Protein AF-A0A9E5DV76-F1 (afdb_monomer)

Secondary structure (DSSP, 8-state):
-----STTGGGTTT----SS--HHHHHHHHHHHHHHHTTHHHHHHTT-GGGGPPTT--HHHHHHHHTTBGGGGHHHHHHTTHHHHHHHHHHHHHTT--EEEEE--GGGTHHHHHIIIII--TTPPPEEEE----HHHHHHHHHHHHTS-EEEEEE-SSS--HHHHHHHHHHHHHS--GGGEEEEEETT-HHHHHHHHTT-SEEEEE-TTB-GGG-TTSHHHHHHHHHTT--HHHHHHHHHHHHHHTT-SSTTT-HHHHHHHHHHHHHHTT--EEEEEE-TTTHHHHHHHHHHHHHHH-BTTB--EEEESPPP--HHHHHHHHTTEEEEEEEETTB---HHHHHHHHTT--EEEEEESSGGGHHHHHHHHHHHHHHHHHHTT--TT--HHHHHHHHHHHHHHTTSSPPPPPSEEEEESSGGGHHHHS-HHHHH-STT--EEEEEES--SHHHHHHHHHHHHHHHHHHTS-EEEEETTGGGGTTHHHHHHS-SS-EEEEEEES---S---SSS-HHHHHHHHHHHHHHHHHHHHHTT-EEEEEEE-PPPPP-

Nearest PDB structures (foldseek):
  7e76-assembly1_B  TM=8.101E-01  e=8.245E-20  Triticum aestivum
  3ff1-assembly1_A  TM=8.209E-01  e=1.449E-17  Staphylococcus aureus subsp. aureus COL
  3ifs-assembly3_E  TM=8.184E-01  e=3.171E-17  Bacillus anthracis str. 'Ames Ancestor'
  2q8n-assembly1_B  TM=7.732E-01  e=8.595E-18  Thermotoga maritima MSB8
  1c7r-assembly1_A  TM=8.123E-01  e=1.871E-16  Geobacillus stearothermophilus

Mean predicted aligned error: 6.01 Å

Sequence (550 aa):
MHHKPLRASLNYLLRTPMSEPSELEHQLETNLAQLSEAKFVDRLWQRDGTLFARPGDDQGTARAVRNRLGWLFSLPAVRDQVEALAVFARVVERHRFDRVVVVGMGGSSLWPEVVGRHLRGKRGLPVIVADSIHPVAIGELVEQCRAGKPLFVISSKSGTTLETMSLYRHLRGIWPSGDQFVAITDVGSALHQLARTENFREIFTTPADVGGRYAATTLIGVVPAVLTGVVLQDALQRAQEMLDACREPDPRLNTGALLGAWLAAGVQTGRDRVVLALSKDLRAFGSWLEQLIAESSGKNGMGLMPLTGAVAGTGTALADRLRHCLVVGIGTFAHPDDDFLDRSRDAAVPEHSDVLPEVADLWGETVRWQFAMTVCGYLLGVNPYDEPDVAVTKELTQAILRGERQPAEVYASIRVTSLAALPAAVPAEFLQGGENSALTVLAWLAPNSANSQRLDALRANLTAKINAPVAVQVGPRYLHATGQLHKGGRQGHRYLIVVDTTAAHDLQQPETPAAFAQLLRAQALADASVLVERGNSVVWADLAPAPKAA

Structure (mmCIF, N/CA/C/O backbone):
data_AF-A0A9E5DV76-F1
#
_entry.id   AF-A0A9E5DV76-F1
#
loop_
_atom_site.group_PDB
_atom_site.id
_atom_site.type_symbol
_atom_site.label_atom_id
_atom_site.label_alt_id
_atom_site.label_comp_id
_atom_site.label_asym_id
_atom_site.label_entity_id
_atom_site.label_seq_id
_atom_site.pdbx_PDB_ins_code
_atom_site.Cartn_x
_atom_site.Cartn_y
_atom_site.Cartn_z
_atom_site.occupancy
_atom_site.B_iso_or_equiv
_atom_site.auth_seq_id
_atom_site.auth_comp_id
_atom_site.auth_asym_id
_atom_site.auth_atom_id
_atom_site.pdbx_PDB_model_num
ATOM 1 N N . MET A 1 1 ? -7.866 -37.377 1.456 1.00 29.55 1 MET A N 1
ATOM 2 C CA . MET A 1 1 ? -8.246 -37.011 2.838 1.00 29.55 1 MET A CA 1
ATOM 3 C C . MET A 1 1 ? -8.785 -35.593 2.786 1.00 29.55 1 MET A C 1
ATOM 5 O O . MET A 1 1 ? -8.130 -34.749 2.197 1.00 29.55 1 MET A O 1
ATOM 9 N N . HIS A 1 2 ? -10.018 -35.372 3.239 1.00 28.16 2 HIS A N 1
ATOM 10 C CA . HIS A 1 2 ? -10.756 -34.126 3.021 1.00 28.16 2 HIS A CA 1
ATOM 11 C C . HIS A 1 2 ? -10.079 -32.906 3.667 1.00 28.16 2 HIS A C 1
ATOM 13 O O . HIS A 1 2 ? -9.868 -32.891 4.878 1.00 28.16 2 HIS A O 1
ATOM 19 N N . HIS A 1 3 ? -9.803 -31.878 2.859 1.00 27.64 3 HIS A N 1
ATOM 20 C CA . HIS A 1 3 ? -9.434 -30.539 3.310 1.00 27.64 3 HIS A CA 1
ATOM 21 C C . HIS A 1 3 ? -10.571 -29.945 4.157 1.00 27.64 3 HIS A C 1
ATOM 23 O O . HIS A 1 3 ? -11.613 -29.547 3.645 1.00 27.64 3 HIS A O 1
ATOM 29 N N . LYS A 1 4 ? -10.367 -29.892 5.473 1.00 40.44 4 LYS A N 1
ATOM 30 C CA . LYS A 1 4 ? -11.004 -28.917 6.363 1.00 40.44 4 LYS A CA 1
ATOM 31 C C . LYS A 1 4 ? -9.886 -28.045 6.931 1.00 40.44 4 LYS A C 1
ATOM 33 O O . LYS A 1 4 ? -9.177 -28.522 7.813 1.00 40.44 4 LYS A O 1
ATOM 38 N N . PRO A 1 5 ? -9.725 -26.808 6.436 1.00 38.94 5 PRO A N 1
ATOM 39 C CA . PRO A 1 5 ? -9.416 -25.711 7.352 1.00 38.94 5 PRO A CA 1
ATOM 40 C C . PRO A 1 5 ? -9.966 -24.370 6.830 1.00 38.94 5 PRO A C 1
ATOM 42 O O . PRO A 1 5 ? -9.328 -23.705 6.036 1.00 38.94 5 PRO A O 1
ATOM 45 N N . LEU A 1 6 ? -11.165 -23.980 7.262 1.00 37.66 6 LEU A N 1
ATOM 46 C CA . LEU A 1 6 ? -11.663 -22.587 7.172 1.00 37.66 6 LEU A CA 1
ATOM 47 C C . LEU A 1 6 ? -12.738 -22.285 8.238 1.00 37.66 6 LEU A C 1
ATOM 49 O O . LEU A 1 6 ? -13.183 -21.159 8.392 1.00 37.66 6 LEU A O 1
ATOM 53 N N . ARG A 1 7 ? -13.143 -23.292 9.031 1.00 33.75 7 ARG A N 1
ATOM 54 C CA . ARG A 1 7 ? -14.160 -23.162 10.092 1.00 33.75 7 ARG A CA 1
ATOM 55 C C . ARG A 1 7 ? -13.594 -22.778 11.466 1.00 33.75 7 ARG A C 1
ATOM 57 O O . ARG A 1 7 ? -14.361 -22.682 12.416 1.00 33.75 7 ARG A O 1
ATOM 64 N N . ALA A 1 8 ? -12.280 -22.597 11.599 1.00 34.22 8 ALA A N 1
ATOM 65 C CA . ALA A 1 8 ? -11.655 -22.282 12.887 1.00 34.22 8 ALA A CA 1
ATOM 66 C C . ALA A 1 8 ? -11.685 -20.780 13.241 1.00 34.22 8 ALA A C 1
ATOM 68 O O . ALA A 1 8 ? -11.455 -20.438 14.397 1.00 34.22 8 ALA A O 1
ATOM 69 N N . SER A 1 9 ? -12.024 -19.898 12.293 1.00 42.56 9 SER A N 1
ATOM 70 C CA . SER A 1 9 ? -11.926 -18.439 12.458 1.00 42.56 9 SER A CA 1
ATOM 71 C C . SER A 1 9 ? -12.926 -17.848 13.463 1.00 42.56 9 SER A C 1
ATOM 73 O O . SER A 1 9 ? -12.622 -16.849 14.107 1.00 42.56 9 SER A O 1
ATOM 75 N N . LEU A 1 10 ? -14.087 -18.485 13.669 1.00 35.72 10 LEU A N 1
ATOM 76 C CA . LEU A 1 10 ? -15.086 -18.027 14.650 1.00 35.72 10 LEU A CA 1
ATOM 77 C C . LEU A 1 10 ? -14.641 -18.223 16.105 1.00 35.72 10 LEU A C 1
ATOM 79 O O . LEU A 1 10 ? -15.009 -17.438 16.972 1.00 35.72 10 LEU A O 1
ATOM 83 N N . ASN A 1 11 ? -13.838 -19.253 16.385 1.00 37.53 11 ASN A N 1
ATOM 84 C CA . ASN A 1 11 ? -13.458 -19.596 17.759 1.00 37.53 11 ASN A CA 1
ATOM 85 C C . ASN A 1 11 ? -12.269 -18.785 18.291 1.00 37.53 11 ASN A C 1
ATOM 87 O O . ASN A 1 11 ? -11.969 -18.894 19.480 1.00 37.53 11 ASN A O 1
ATOM 91 N N . TYR A 1 12 ? -11.584 -18.016 17.438 1.00 41.59 12 TYR A N 1
ATOM 92 C CA . TYR A 1 12 ? -10.380 -17.268 17.814 1.00 41.59 12 TYR A CA 1
ATOM 93 C C . TYR A 1 12 ? -10.667 -15.800 18.156 1.00 41.59 12 TYR A C 1
ATOM 95 O O . TYR A 1 12 ? -10.043 -15.258 19.059 1.00 41.59 12 TYR A O 1
ATOM 103 N N . LEU A 1 13 ? -11.665 -15.181 17.514 1.00 42.88 13 LEU A N 1
ATOM 104 C CA . LEU A 1 13 ? -12.036 -13.775 17.748 1.00 42.88 13 LEU A CA 1
ATOM 105 C C . LEU A 1 13 ? -12.752 -13.518 19.089 1.00 42.88 13 LEU A C 1
ATOM 107 O O . LEU A 1 13 ? -12.911 -12.365 19.467 1.00 42.88 13 LEU A O 1
ATOM 111 N N . LEU A 1 14 ? -13.179 -14.568 19.804 1.00 40.25 14 LEU A N 1
ATOM 112 C CA . LEU A 1 14 ? -14.038 -14.473 20.998 1.00 40.25 14 LEU A CA 1
ATOM 113 C C . LEU A 1 14 ? -13.454 -15.150 22.254 1.00 40.25 14 LEU A C 1
ATOM 115 O O . LEU A 1 14 ? -14.186 -15.447 23.198 1.00 40.25 14 LEU A O 1
ATOM 119 N N . ARG A 1 15 ? -12.146 -15.443 22.307 1.00 38.22 15 ARG A N 1
ATOM 120 C CA . ARG A 1 15 ? -11.532 -16.015 23.521 1.00 38.22 15 ARG A CA 1
ATOM 121 C C . ARG A 1 15 ? -10.933 -14.948 24.430 1.00 38.22 15 ARG A C 1
ATOM 123 O O . ARG A 1 15 ? -9.720 -14.840 24.549 1.00 38.22 15 ARG A O 1
ATOM 130 N N . THR A 1 16 ? -11.811 -14.318 25.203 1.00 33.97 16 THR A N 1
ATOM 131 C CA . THR A 1 16 ? -11.515 -14.019 26.610 1.00 33.97 16 THR A CA 1
ATOM 132 C C . THR A 1 16 ? -12.705 -14.503 27.438 1.00 33.97 16 THR A C 1
ATOM 134 O O . THR A 1 16 ? -13.805 -13.988 27.256 1.00 33.97 16 THR A O 1
ATOM 137 N N . PRO A 1 17 ? -12.570 -15.508 28.322 1.00 31.14 17 PRO A N 1
ATOM 138 C CA . PRO A 1 17 ? -13.632 -15.811 29.267 1.00 31.14 17 PRO A CA 1
ATOM 139 C C . PRO A 1 17 ? -13.622 -14.716 30.340 1.00 31.14 17 PRO A C 1
ATOM 141 O O . PRO A 1 17 ? -12.904 -14.822 31.331 1.00 31.14 17 PRO A O 1
ATOM 144 N N . MET A 1 18 ? -14.389 -13.648 30.123 1.00 33.00 18 MET A N 1
ATOM 145 C CA . MET A 1 18 ? -14.651 -12.605 31.113 1.00 33.00 18 MET A CA 1
ATOM 146 C C . MET A 1 18 ? -16.118 -12.157 31.083 1.00 33.00 18 MET A C 1
ATOM 148 O O . MET A 1 18 ? -16.822 -12.294 30.088 1.00 33.00 18 MET A O 1
ATOM 152 N N . SER A 1 19 ? -16.571 -11.685 32.242 1.00 40.25 19 SER A N 1
ATOM 153 C CA . SER A 1 19 ? -17.860 -11.051 32.516 1.00 40.25 19 SER A CA 1
ATOM 154 C C . SER A 1 19 ? -18.147 -9.874 31.577 1.00 40.25 19 SER A C 1
ATOM 156 O O . SER A 1 19 ? -17.326 -8.967 31.520 1.00 40.25 19 SER A O 1
ATOM 158 N N . GLU A 1 20 ? -19.331 -9.886 30.956 1.00 39.44 20 GLU A N 1
ATOM 159 C CA . GLU A 1 20 ? -19.883 -8.895 30.009 1.00 39.44 20 GLU A CA 1
ATOM 160 C C . GLU A 1 20 ? -19.044 -8.613 28.738 1.00 39.44 20 GLU A C 1
ATOM 162 O O . GLU A 1 20 ? -17.829 -8.439 28.820 1.00 39.44 20 GLU A O 1
ATOM 167 N N . PRO A 1 21 ? -19.674 -8.552 27.542 1.00 59.62 21 PRO A N 1
ATOM 168 C CA . PRO A 1 21 ? -18.959 -8.232 26.310 1.00 59.62 21 PRO A CA 1
ATOM 169 C C . PRO A 1 21 ? -18.319 -6.844 26.382 1.00 59.62 21 PRO A C 1
ATOM 171 O O . PRO A 1 21 ? -18.956 -5.882 26.818 1.00 59.62 21 PRO A O 1
ATOM 174 N N . SER A 1 22 ? -17.081 -6.716 25.910 1.00 81.38 22 SER A N 1
ATOM 175 C CA . SER A 1 22 ? -16.424 -5.410 25.789 1.00 81.38 22 SER A CA 1
ATOM 176 C C . SER A 1 22 ? -17.178 -4.491 24.814 1.00 81.38 22 SER A C 1
ATOM 178 O O . SER A 1 22 ? -17.899 -4.954 23.929 1.00 81.38 22 SER A O 1
ATOM 180 N N . GLU A 1 23 ? -16.971 -3.173 24.916 1.00 90.75 23 GLU A N 1
ATOM 181 C CA . GLU A 1 23 ? -17.539 -2.188 23.975 1.00 90.75 23 GLU A CA 1
ATOM 182 C C . GLU A 1 23 ? -17.244 -2.552 22.506 1.00 90.75 23 GLU A C 1
ATOM 184 O O . GLU A 1 23 ? -18.104 -2.424 21.635 1.00 90.75 23 GLU A O 1
ATOM 189 N N . LEU A 1 24 ? -16.048 -3.091 22.243 1.00 91.50 24 LEU A N 1
ATOM 190 C CA . LEU A 1 24 ? -15.632 -3.565 20.925 1.00 91.50 24 LEU A CA 1
ATOM 191 C C . LEU A 1 24 ? -16.472 -4.754 20.434 1.00 91.50 24 LEU A C 1
ATOM 193 O O . LEU A 1 24 ? -16.867 -4.780 19.271 1.00 91.50 24 LEU A O 1
ATOM 197 N N . GLU A 1 25 ? -16.751 -5.731 21.298 1.00 91.00 25 GLU A N 1
ATOM 198 C CA . GLU A 1 25 ? -17.554 -6.914 20.954 1.00 91.00 25 GLU A CA 1
ATOM 199 C C . GLU A 1 25 ? -19.015 -6.537 20.698 1.00 91.00 25 GLU A C 1
ATOM 201 O O . GLU A 1 25 ? -19.622 -7.009 19.735 1.00 91.00 25 GLU A O 1
ATOM 206 N N . HIS A 1 26 ? -19.568 -5.626 21.502 1.00 94.75 26 HIS A N 1
ATOM 207 C CA . HIS A 1 26 ? -20.911 -5.101 21.269 1.00 94.75 26 HIS A CA 1
ATOM 208 C C . HIS A 1 26 ? -21.006 -4.347 19.932 1.00 94.75 26 HIS A C 1
ATOM 210 O O . HIS A 1 26 ? -21.956 -4.538 19.162 1.00 94.75 26 HIS A O 1
ATOM 216 N N . GLN A 1 27 ? -19.998 -3.528 19.619 1.00 97.38 27 GLN A N 1
ATOM 217 C CA . GLN A 1 27 ? -19.942 -2.808 18.351 1.00 97.38 27 GLN A CA 1
ATOM 218 C C . GLN A 1 27 ? -19.742 -3.756 17.156 1.00 97.38 27 GLN A C 1
ATOM 220 O O . GLN A 1 27 ? -20.341 -3.546 16.101 1.00 97.38 27 GLN A O 1
ATOM 225 N N . LEU A 1 28 ? -18.963 -4.833 17.311 1.00 96.75 28 LEU A N 1
ATOM 226 C CA . LEU A 1 28 ? -18.827 -5.879 16.294 1.00 96.75 28 LEU A CA 1
ATOM 227 C C . LEU A 1 28 ? -20.179 -6.535 15.982 1.00 96.75 28 LEU A C 1
ATOM 229 O O . LEU A 1 28 ? -20.556 -6.619 14.813 1.00 96.75 28 LEU A O 1
ATOM 233 N N . GLU A 1 29 ? -20.930 -6.965 16.997 1.00 96.88 29 GLU A N 1
ATOM 234 C CA . GLU A 1 29 ? -22.249 -7.576 16.781 1.00 96.88 29 GLU A CA 1
ATOM 235 C C . GLU A 1 29 ? -23.237 -6.608 16.122 1.00 96.88 29 GLU A C 1
ATOM 237 O O . GLU A 1 29 ? -23.993 -7.004 15.228 1.00 96.88 29 GLU A O 1
ATOM 242 N N . THR A 1 30 ? -23.173 -5.326 16.491 1.00 98.25 30 THR A N 1
ATOM 243 C CA . THR A 1 30 ? -23.940 -4.254 15.840 1.00 98.25 30 THR A CA 1
ATOM 244 C C . THR A 1 30 ? -23.592 -4.149 14.352 1.00 98.25 30 THR A C 1
ATOM 246 O O . THR A 1 30 ? -24.485 -4.168 13.502 1.00 98.25 30 THR A O 1
ATOM 249 N N . ASN A 1 31 ? -22.301 -4.128 14.011 1.00 98.56 31 ASN A N 1
ATOM 250 C CA . ASN A 1 31 ? -21.836 -4.080 12.624 1.00 98.56 31 ASN A CA 1
ATOM 251 C C . ASN A 1 31 ? -22.279 -5.317 11.822 1.00 98.56 31 ASN A C 1
ATOM 253 O O . ASN A 1 31 ? -22.723 -5.195 10.679 1.00 98.56 31 ASN A O 1
ATOM 257 N N . LEU A 1 32 ? -22.202 -6.513 12.412 1.00 98.50 32 LEU A N 1
ATOM 258 C CA . LEU A 1 32 ? -22.634 -7.761 11.772 1.00 98.50 32 LEU A CA 1
ATOM 259 C C . LEU A 1 32 ? -24.150 -7.787 11.524 1.00 98.50 32 LEU A C 1
ATOM 261 O O . LEU A 1 32 ? -24.601 -8.250 10.470 1.00 98.50 32 LEU A O 1
ATOM 265 N N . ALA A 1 33 ? -24.948 -7.265 12.461 1.00 98.25 33 ALA A N 1
ATOM 266 C CA . ALA A 1 33 ? -26.388 -7.093 12.280 1.00 98.25 33 ALA A CA 1
ATOM 267 C C . ALA A 1 33 ? -26.701 -6.102 11.146 1.00 98.25 33 ALA A C 1
ATOM 269 O O . ALA A 1 33 ? -27.485 -6.435 10.256 1.00 98.25 33 ALA A O 1
ATOM 270 N N . GLN A 1 34 ? -26.020 -4.951 11.106 1.00 98.38 34 GLN A N 1
ATOM 271 C CA . GLN A 1 34 ? -26.171 -3.951 10.042 1.00 98.38 34 GLN A CA 1
ATOM 272 C C . GLN A 1 34 ? -25.845 -4.525 8.652 1.00 98.38 34 GLN A C 1
ATOM 274 O O . GLN A 1 34 ? -26.576 -4.282 7.690 1.00 98.38 34 GLN A O 1
ATOM 279 N N . LEU A 1 35 ? -24.767 -5.308 8.524 1.00 98.56 35 LEU A N 1
ATOM 280 C CA . LEU A 1 35 ? -24.407 -5.974 7.264 1.00 98.56 35 LEU A CA 1
ATOM 281 C C . LEU A 1 35 ? -25.483 -6.970 6.810 1.00 98.56 35 LEU A C 1
ATOM 283 O O . LEU A 1 35 ? -25.783 -7.050 5.615 1.00 98.56 35 LEU A O 1
ATOM 287 N N . SER A 1 36 ? -26.063 -7.705 7.763 1.00 98.25 36 SER A N 1
ATOM 288 C CA . SER A 1 36 ? -27.117 -8.693 7.510 1.00 98.25 36 SER A CA 1
ATOM 289 C C . SER A 1 36 ? -28.406 -8.016 7.034 1.00 98.25 36 SER A C 1
ATOM 291 O O . SER A 1 36 ? -28.962 -8.397 6.005 1.00 98.25 36 SER A O 1
ATOM 293 N N . GLU A 1 37 ? -28.849 -6.970 7.736 1.00 98.00 37 GLU A N 1
ATOM 294 C CA . GLU A 1 37 ? -30.040 -6.188 7.382 1.00 98.00 37 GLU A CA 1
ATOM 295 C C . GLU A 1 37 ? -29.898 -5.536 6.001 1.00 98.00 37 GLU A C 1
ATOM 297 O O . GLU A 1 37 ? -30.810 -5.592 5.173 1.00 98.00 37 GLU A O 1
ATOM 302 N N . ALA A 1 38 ? -28.713 -4.997 5.707 1.00 97.31 38 ALA A N 1
ATOM 303 C CA . ALA A 1 38 ? -28.413 -4.381 4.422 1.00 97.31 38 ALA A CA 1
ATOM 304 C C . ALA A 1 38 ? -28.271 -5.384 3.266 1.00 97.31 38 ALA A C 1
ATOM 306 O O . ALA A 1 38 ? -28.141 -4.945 2.119 1.00 97.31 38 ALA A O 1
ATOM 307 N N . LYS A 1 39 ? -28.258 -6.699 3.545 1.00 97.94 39 LYS A N 1
ATOM 308 C CA . LYS A 1 39 ? -27.902 -7.766 2.590 1.00 97.94 39 LYS A CA 1
ATOM 309 C C . LYS A 1 39 ? -26.596 -7.449 1.862 1.00 97.94 39 LYS A C 1
ATOM 311 O O . LYS A 1 39 ? -26.501 -7.562 0.638 1.00 97.94 39 LYS A O 1
ATOM 316 N N . PHE A 1 40 ? -25.610 -6.973 2.622 1.00 98.00 40 PHE A N 1
ATOM 317 C CA . PHE A 1 40 ? -24.399 -6.368 2.076 1.00 98.00 40 PHE A CA 1
ATOM 318 C C . PHE A 1 40 ? -23.665 -7.309 1.114 1.00 98.00 40 PHE A C 1
ATOM 320 O O . PHE A 1 40 ? -23.347 -6.910 -0.005 1.00 98.00 40 PHE A O 1
ATOM 327 N N . VAL A 1 41 ? -23.438 -8.559 1.535 1.00 98.19 41 VAL A N 1
ATOM 328 C CA . VAL A 1 41 ? -22.692 -9.555 0.752 1.00 98.19 41 VAL A CA 1
ATOM 329 C C . VAL A 1 41 ? -23.372 -9.800 -0.598 1.00 98.19 41 VAL A C 1
ATOM 331 O O . VAL A 1 41 ? -22.738 -9.629 -1.639 1.00 98.19 41 VAL A O 1
ATOM 334 N N . ASP A 1 42 ? -24.671 -10.108 -0.602 1.00 97.88 42 ASP A N 1
ATOM 335 C CA . ASP A 1 42 ? -25.435 -10.356 -1.833 1.00 97.88 42 ASP A CA 1
ATOM 336 C C . ASP A 1 42 ? -25.399 -9.158 -2.788 1.00 97.88 42 ASP A C 1
ATOM 338 O O . ASP A 1 42 ? -25.151 -9.307 -3.988 1.00 97.88 42 ASP A O 1
ATOM 342 N N . ARG A 1 43 ? -25.611 -7.949 -2.259 1.00 97.44 43 ARG A N 1
ATOM 343 C CA . ARG A 1 43 ? -25.601 -6.710 -3.047 1.00 97.44 43 ARG A CA 1
ATOM 344 C C . ARG A 1 43 ? -24.219 -6.411 -3.624 1.00 97.44 43 ARG A C 1
ATOM 346 O O . ARG A 1 43 ? -24.119 -5.985 -4.777 1.00 97.44 43 ARG A O 1
ATOM 353 N N . LEU A 1 44 ? -23.151 -6.683 -2.873 1.00 97.12 44 LEU A N 1
ATOM 354 C CA . LEU A 1 44 ? -21.777 -6.514 -3.343 1.00 97.12 44 LEU A CA 1
ATOM 355 C C . LEU A 1 44 ? -21.502 -7.442 -4.533 1.00 97.12 44 LEU A C 1
ATOM 357 O O . LEU A 1 44 ? -21.002 -6.992 -5.567 1.00 97.12 44 LEU A O 1
ATOM 361 N N . TRP A 1 45 ? -21.918 -8.708 -4.437 1.00 96.56 45 TRP A N 1
ATOM 362 C CA . TRP A 1 45 ? -21.810 -9.683 -5.528 1.00 96.56 45 TRP A CA 1
ATOM 363 C C . TRP A 1 45 ? -22.671 -9.342 -6.748 1.00 96.56 45 TRP A C 1
ATOM 365 O O . TRP A 1 45 ? -22.316 -9.703 -7.869 1.00 96.56 45 TRP A O 1
ATOM 375 N N . GLN A 1 46 ? -23.755 -8.590 -6.569 1.00 96.19 46 GLN A N 1
ATOM 376 C CA . GLN A 1 46 ? -24.569 -8.042 -7.662 1.00 96.19 46 GLN A CA 1
ATOM 377 C C . GLN A 1 46 ? -23.989 -6.751 -8.266 1.00 96.19 46 GLN A C 1
ATOM 379 O O . GLN A 1 46 ? -24.580 -6.169 -9.178 1.00 96.19 46 GLN A O 1
ATOM 384 N N . ARG A 1 47 ? -22.815 -6.306 -7.794 1.00 94.38 47 ARG A N 1
ATOM 385 C CA . ARG A 1 47 ? -22.185 -5.026 -8.146 1.00 94.38 47 ARG A CA 1
ATOM 386 C C . ARG A 1 47 ? -23.101 -3.827 -7.888 1.00 94.38 47 ARG A C 1
ATOM 388 O O . ARG A 1 47 ? -23.111 -2.875 -8.678 1.00 94.38 47 ARG A O 1
ATOM 395 N N . ASP A 1 48 ? -23.872 -3.869 -6.804 1.00 93.81 48 ASP A N 1
ATOM 396 C CA . ASP A 1 48 ? -24.731 -2.760 -6.408 1.00 93.81 48 ASP A CA 1
ATOM 397 C C . ASP A 1 48 ? -23.884 -1.559 -5.960 1.00 93.81 48 ASP A C 1
ATOM 399 O O . ASP A 1 48 ? -23.408 -1.469 -4.828 1.00 93.81 48 ASP A O 1
ATOM 403 N N . GLY A 1 49 ? -23.704 -0.609 -6.877 1.00 87.12 49 GLY A N 1
ATOM 404 C CA . GLY A 1 49 ? -22.940 0.610 -6.636 1.00 87.12 49 GLY A CA 1
ATOM 405 C C . GLY A 1 49 ? -23.562 1.550 -5.601 1.00 87.12 49 GLY A C 1
ATOM 406 O O . GLY A 1 49 ? -22.879 2.457 -5.135 1.00 87.12 49 GLY A O 1
ATOM 407 N N . THR A 1 50 ? -24.826 1.343 -5.218 1.00 90.19 50 THR A N 1
ATOM 408 C CA . THR A 1 50 ? -25.495 2.168 -4.200 1.00 90.19 50 THR A CA 1
ATOM 409 C C . THR A 1 50 ? -25.070 1.824 -2.775 1.00 90.19 50 THR A C 1
ATOM 411 O O . THR A 1 50 ? -25.351 2.599 -1.869 1.00 90.19 50 THR A O 1
ATOM 414 N N . LEU A 1 51 ? -24.349 0.713 -2.564 1.00 90.75 51 LEU A N 1
ATOM 415 C CA . LEU A 1 51 ? -23.843 0.316 -1.244 1.00 90.75 51 LEU A CA 1
ATOM 416 C C . LEU A 1 51 ? -22.996 1.399 -0.568 1.00 90.75 51 LEU A C 1
ATOM 418 O O . LEU A 1 51 ? -23.035 1.528 0.646 1.00 90.75 51 LEU A O 1
ATOM 422 N N . PHE A 1 52 ? -22.255 2.183 -1.348 1.00 88.19 52 PHE A N 1
ATOM 423 C CA . PHE A 1 52 ? -21.346 3.215 -0.839 1.00 88.19 52 PHE A CA 1
ATOM 424 C C . PHE A 1 52 ? -21.831 4.630 -1.167 1.00 88.19 52 PHE A C 1
ATOM 426 O O . PHE A 1 52 ? -21.082 5.590 -0.996 1.00 88.19 52 PHE A O 1
ATOM 433 N N . ALA A 1 53 ? -23.060 4.757 -1.675 1.00 79.81 53 ALA A N 1
ATOM 434 C CA . ALA A 1 53 ? -23.659 6.051 -1.948 1.00 79.81 53 ALA A CA 1
ATOM 435 C C . ALA A 1 53 ? -24.079 6.711 -0.631 1.00 79.81 53 ALA A C 1
ATOM 437 O O . ALA A 1 53 ? -24.708 6.091 0.227 1.00 79.81 53 ALA A O 1
ATOM 438 N N . ARG A 1 54 ? -23.742 7.987 -0.484 1.00 71.69 54 ARG A N 1
ATOM 439 C CA . ARG A 1 54 ? -24.118 8.820 0.654 1.00 71.69 54 ARG A CA 1
ATOM 440 C C . ARG A 1 54 ? -25.349 9.667 0.325 1.00 71.69 54 ARG A C 1
ATOM 442 O O . ARG A 1 54 ? -25.635 9.916 -0.848 1.00 71.69 54 ARG A O 1
ATOM 449 N N . PRO A 1 55 ? -26.079 10.157 1.343 1.00 68.00 55 PRO A N 1
ATOM 450 C CA . PRO A 1 55 ? -27.119 11.156 1.131 1.00 68.00 55 PRO A CA 1
ATOM 451 C C . PRO A 1 55 ? -26.557 12.369 0.375 1.00 68.00 55 PRO A C 1
ATOM 453 O O . PRO A 1 55 ? -25.625 13.016 0.847 1.00 68.00 55 PRO A O 1
ATOM 456 N N . GLY A 1 56 ? -27.118 12.662 -0.799 1.00 68.69 56 GLY A N 1
ATOM 457 C CA . GLY A 1 56 ? -26.665 13.748 -1.676 1.00 68.69 56 GLY A CA 1
ATOM 458 C C . GLY A 1 56 ? -25.717 13.327 -2.804 1.00 68.69 56 GLY A C 1
ATOM 459 O O . GLY A 1 56 ? -25.476 14.139 -3.694 1.00 68.69 56 GLY A O 1
ATOM 460 N N . ASP A 1 57 ? -25.232 12.080 -2.821 1.00 75.12 57 ASP A N 1
ATOM 461 C CA . ASP A 1 57 ? -24.498 11.551 -3.972 1.00 75.12 57 ASP A CA 1
ATOM 462 C C . ASP A 1 57 ? -25.437 11.384 -5.178 1.00 75.12 57 ASP A C 1
ATOM 464 O O . ASP A 1 57 ? -26.585 10.944 -5.055 1.00 75.12 57 ASP A O 1
ATOM 468 N N . ASP A 1 58 ? -24.938 11.721 -6.366 1.00 74.12 58 ASP A N 1
ATOM 469 C CA . ASP A 1 58 ? -25.671 11.524 -7.610 1.00 74.12 58 ASP A CA 1
ATOM 470 C C . ASP A 1 58 ? -25.538 10.078 -8.135 1.00 74.12 58 ASP A C 1
ATOM 472 O O . ASP A 1 58 ? -24.808 9.229 -7.610 1.00 74.12 58 ASP A O 1
ATOM 476 N N . GLN A 1 59 ? -26.243 9.770 -9.228 1.00 76.69 59 GLN A N 1
ATOM 477 C CA . GLN A 1 59 ? -26.118 8.465 -9.891 1.00 76.69 59 GLN A CA 1
ATOM 478 C C . GLN A 1 59 ? -24.701 8.195 -10.444 1.00 76.69 59 GLN A C 1
ATOM 480 O O . GLN A 1 59 ? -24.376 7.049 -10.775 1.00 76.69 59 GLN A O 1
ATOM 485 N N . GLY A 1 60 ? -23.861 9.226 -10.568 1.00 80.44 60 GLY A N 1
ATOM 486 C CA . GLY A 1 60 ? -22.471 9.141 -10.997 1.00 80.44 60 GLY A CA 1
ATOM 487 C C . GLY A 1 60 ? -21.596 8.421 -9.975 1.00 80.44 60 GLY A C 1
ATOM 488 O O . GLY A 1 60 ? -20.840 7.531 -10.370 1.00 80.44 60 GLY A O 1
ATOM 489 N N . THR A 1 61 ? -21.758 8.697 -8.678 1.00 77.06 61 THR A N 1
ATOM 490 C CA . THR A 1 61 ? -21.009 8.008 -7.608 1.00 77.06 61 THR A CA 1
ATOM 491 C C . THR A 1 61 ? -21.299 6.507 -7.591 1.00 77.06 61 THR A C 1
ATOM 493 O O . THR A 1 61 ? -20.373 5.693 -7.626 1.00 77.06 61 THR A O 1
ATOM 496 N N . ALA A 1 62 ? -22.576 6.114 -7.650 1.00 84.25 62 ALA A N 1
ATOM 497 C CA . ALA A 1 62 ? -22.951 4.699 -7.704 1.00 84.25 62 ALA A CA 1
ATOM 498 C C . ALA A 1 62 ? -22.388 4.003 -8.959 1.00 84.25 62 ALA A C 1
ATOM 500 O O . ALA A 1 62 ? -21.910 2.867 -8.902 1.00 84.25 62 ALA A O 1
ATOM 501 N N . ARG A 1 63 ? -22.377 4.695 -10.107 1.00 85.75 63 ARG A N 1
ATOM 502 C CA . ARG A 1 63 ? -21.763 4.181 -11.340 1.00 85.75 63 ARG A CA 1
ATOM 503 C C . ARG A 1 63 ? -20.246 4.031 -11.203 1.00 85.75 63 ARG A C 1
ATOM 505 O O . ARG A 1 63 ? -19.706 3.020 -11.649 1.00 85.75 63 ARG A O 1
ATOM 512 N N . ALA A 1 64 ? -19.569 4.995 -10.582 1.00 85.88 64 ALA A N 1
ATOM 513 C CA . ALA A 1 64 ? -18.130 4.952 -10.347 1.00 85.88 64 ALA A CA 1
ATOM 514 C C . ALA A 1 64 ? -17.742 3.761 -9.461 1.00 85.88 64 ALA A C 1
ATOM 516 O O . ALA A 1 64 ? -16.842 3.007 -9.821 1.00 85.88 64 ALA A O 1
ATOM 517 N N . VAL A 1 65 ? -18.474 3.529 -8.369 1.00 87.44 65 VAL A N 1
ATOM 518 C CA . VAL A 1 65 ? -18.291 2.367 -7.485 1.00 87.44 65 VAL A CA 1
ATOM 519 C C . VAL A 1 65 ? -18.527 1.058 -8.233 1.00 87.44 65 VAL A C 1
ATOM 521 O O . VAL A 1 65 ? -17.680 0.168 -8.198 1.00 87.44 65 VAL A O 1
ATOM 524 N N . ARG A 1 66 ? -19.641 0.933 -8.969 1.00 89.50 66 ARG A N 1
ATOM 525 C CA . ARG A 1 66 ? -19.927 -0.266 -9.779 1.00 89.50 66 ARG A CA 1
ATOM 526 C C . ARG A 1 66 ? -18.781 -0.575 -10.748 1.00 89.50 66 ARG A C 1
ATOM 528 O O . ARG A 1 66 ? -18.413 -1.741 -10.918 1.00 89.50 66 ARG A O 1
ATOM 535 N N . ASN A 1 67 ? -18.185 0.466 -11.324 1.00 89.62 67 ASN A N 1
ATOM 536 C CA . ASN A 1 67 ? -17.012 0.410 -12.195 1.00 89.62 67 ASN A CA 1
ATOM 537 C C . ASN A 1 67 ? -15.682 0.247 -11.435 1.00 89.62 67 ASN A C 1
ATOM 539 O O . ASN A 1 67 ? -14.631 0.485 -12.010 1.00 89.62 67 ASN A O 1
ATOM 543 N N . ARG A 1 68 ? -15.685 -0.136 -10.157 1.00 92.19 68 ARG A N 1
ATOM 544 C CA . ARG A 1 68 ? -14.480 -0.503 -9.390 1.00 92.19 68 ARG A CA 1
ATOM 545 C C . ARG A 1 68 ? -14.563 -1.890 -8.751 1.00 92.19 68 ARG A C 1
ATOM 547 O O . ARG A 1 68 ? -13.600 -2.334 -8.133 1.00 92.19 68 ARG A O 1
ATOM 554 N N . LEU A 1 69 ? -15.685 -2.588 -8.940 1.00 94.62 69 LEU A N 1
ATOM 555 C CA . LEU A 1 69 ? -15.956 -3.930 -8.414 1.00 94.62 69 LEU A CA 1
ATOM 556 C C . LEU A 1 69 ? -15.493 -5.069 -9.341 1.00 94.62 69 LEU A C 1
ATOM 558 O O . LEU A 1 69 ? -15.850 -6.223 -9.114 1.00 94.62 69 LEU A O 1
ATOM 562 N N . GLY A 1 70 ? -14.707 -4.783 -10.384 1.00 93.94 70 GLY A N 1
ATOM 563 C CA . GLY A 1 70 ? -14.228 -5.803 -11.327 1.00 93.94 70 GLY A CA 1
ATOM 564 C C . GLY A 1 70 ? -13.323 -6.864 -10.690 1.00 93.94 70 GLY A C 1
ATOM 565 O O . GLY A 1 70 ? -13.244 -7.988 -11.180 1.00 93.94 70 GLY A O 1
ATOM 566 N N . TRP A 1 71 ? -12.681 -6.544 -9.561 1.00 94.56 71 TRP A N 1
ATOM 567 C CA . TRP A 1 71 ? -11.753 -7.443 -8.866 1.00 94.56 71 TRP A CA 1
ATOM 568 C C . TRP A 1 71 ? -12.434 -8.711 -8.330 1.00 94.56 71 TRP A C 1
ATOM 570 O O . TRP A 1 71 ? -11.800 -9.758 -8.277 1.00 94.56 71 TRP A O 1
ATOM 580 N N . LEU A 1 72 ? -13.738 -8.654 -8.033 1.00 94.94 72 LEU A N 1
ATOM 581 C CA . LEU A 1 72 ? -14.549 -9.813 -7.633 1.00 94.94 72 LEU A CA 1
ATOM 582 C C . LEU A 1 72 ? -14.699 -10.861 -8.752 1.00 94.94 72 LEU A C 1
ATOM 584 O O . LEU A 1 72 ? -15.113 -11.991 -8.498 1.00 94.94 72 LEU A O 1
ATOM 588 N N . PHE A 1 73 ? -14.388 -10.487 -9.996 1.00 93.38 73 PHE A N 1
ATOM 589 C CA . PHE A 1 73 ? -14.611 -11.294 -11.198 1.00 93.38 73 PHE A CA 1
ATOM 590 C C . PHE A 1 73 ? -13.341 -11.457 -12.046 1.00 93.38 73 PHE A C 1
ATOM 592 O O . PHE A 1 73 ? -13.413 -11.932 -13.178 1.00 93.38 73 PHE A O 1
ATOM 599 N N . SER A 1 74 ? -12.173 -11.067 -11.526 1.00 91.31 74 SER A N 1
ATOM 600 C CA . SER A 1 74 ? -10.915 -11.085 -12.282 1.00 91.31 74 SER A CA 1
ATOM 601 C C . SER A 1 74 ? -10.328 -12.490 -12.448 1.00 91.31 74 SER A C 1
ATOM 603 O O . SER A 1 74 ? -9.726 -12.777 -13.483 1.00 91.31 74 SER A O 1
ATOM 605 N N . LEU A 1 75 ? -10.508 -13.373 -11.458 1.00 92.94 75 LEU A N 1
ATOM 606 C CA . LEU A 1 75 ? -9.859 -14.689 -11.423 1.00 92.94 75 LEU A CA 1
ATOM 607 C C . LEU A 1 75 ? -10.194 -15.581 -12.632 1.00 92.94 75 LEU A C 1
ATOM 609 O O . LEU A 1 75 ? -9.249 -16.124 -13.209 1.00 92.94 75 LEU A O 1
ATOM 613 N N . PRO A 1 76 ? -11.462 -15.723 -13.079 1.00 91.31 76 PRO A N 1
ATOM 614 C CA . PRO A 1 76 ? -11.769 -16.486 -14.290 1.00 91.31 76 PRO A CA 1
ATOM 615 C C . PRO A 1 76 ? -11.040 -15.951 -15.531 1.00 91.31 76 PRO A C 1
ATOM 617 O O . PRO A 1 76 ? -10.378 -16.711 -16.229 1.00 91.31 76 PRO A O 1
ATOM 620 N N . ALA A 1 77 ? -11.056 -14.630 -15.743 1.00 89.19 77 ALA A N 1
ATOM 621 C CA . ALA A 1 77 ? -10.410 -14.001 -16.897 1.00 89.19 77 ALA A CA 1
ATOM 622 C C . ALA A 1 77 ? -8.878 -14.152 -16.896 1.00 89.19 77 ALA A C 1
ATOM 624 O O . ALA A 1 77 ? -8.250 -14.195 -17.954 1.00 89.19 77 ALA A O 1
ATOM 625 N N . VAL A 1 78 ? -8.254 -14.221 -15.716 1.00 93.06 78 VAL A N 1
ATOM 626 C CA . VAL A 1 78 ? -6.820 -14.523 -15.590 1.00 93.06 78 VAL A CA 1
ATOM 627 C C . VAL A 1 78 ? -6.550 -16.012 -15.812 1.00 93.06 78 VAL A C 1
ATOM 629 O O . VAL A 1 78 ? -5.550 -16.361 -16.438 1.00 93.06 78 VAL A O 1
ATOM 632 N N . ARG A 1 79 ? -7.443 -16.896 -15.349 1.00 94.00 79 ARG A N 1
ATOM 633 C CA . ARG A 1 79 ? -7.329 -18.349 -15.536 1.00 94.00 79 ARG A CA 1
ATOM 634 C C . ARG A 1 79 ? -7.306 -18.731 -17.018 1.00 94.00 79 ARG A C 1
ATOM 636 O O . ARG A 1 79 ? -6.477 -19.550 -17.409 1.00 94.00 79 ARG A O 1
ATOM 643 N N . ASP A 1 80 ? -8.119 -18.070 -17.837 1.00 93.50 80 ASP A N 1
ATOM 644 C CA . ASP A 1 80 ? -8.148 -18.269 -19.293 1.00 93.50 80 ASP A CA 1
ATOM 645 C C . ASP A 1 80 ? -6.828 -17.872 -19.985 1.00 93.50 80 ASP A C 1
ATOM 647 O O . ASP A 1 80 ? -6.537 -18.316 -21.094 1.00 93.50 80 ASP A O 1
ATOM 651 N N . GLN A 1 81 ? -5.985 -17.071 -19.324 1.00 93.88 81 GLN A N 1
ATOM 652 C CA . GLN A 1 81 ? -4.699 -16.601 -19.851 1.00 93.88 81 GLN A CA 1
ATOM 653 C C . GLN A 1 81 ? -3.493 -17.397 -19.336 1.00 93.88 81 GLN A C 1
ATOM 655 O O . GLN A 1 81 ? -2.363 -17.117 -19.738 1.00 93.88 81 GLN A O 1
ATOM 660 N N . VAL A 1 82 ? -3.691 -18.396 -18.469 1.00 94.12 82 VAL A N 1
ATOM 661 C CA . VAL A 1 82 ? -2.595 -19.144 -17.823 1.00 94.12 82 VAL A CA 1
ATOM 662 C C . VAL A 1 82 ? -1.639 -19.763 -18.844 1.00 94.12 82 VAL A C 1
ATOM 664 O O . VAL A 1 82 ? -0.422 -19.695 -18.668 1.00 94.12 82 VAL A O 1
ATOM 667 N N . GLU A 1 83 ? -2.161 -20.339 -19.930 1.00 94.62 83 GLU A N 1
ATOM 668 C CA . GLU A 1 83 ? -1.322 -20.936 -20.973 1.00 94.62 83 GLU A CA 1
ATOM 669 C C . GLU A 1 83 ? -0.502 -19.879 -21.723 1.00 94.62 83 GLU A C 1
ATOM 671 O O . GLU A 1 83 ? 0.710 -20.044 -21.881 1.00 94.62 83 GLU A O 1
ATOM 676 N N . ALA A 1 84 ? -1.130 -18.768 -22.120 1.00 95.44 84 ALA A N 1
ATOM 677 C CA . ALA A 1 84 ? -0.459 -17.660 -22.798 1.00 95.44 84 ALA A CA 1
ATOM 678 C C . ALA A 1 84 ? 0.645 -17.044 -21.922 1.00 95.44 84 ALA A C 1
ATOM 680 O O . ALA A 1 84 ? 1.766 -16.829 -22.384 1.00 95.44 84 ALA A O 1
ATOM 681 N N . LEU A 1 85 ? 0.374 -16.853 -20.629 1.00 96.25 85 LEU A N 1
ATOM 682 C CA . LEU A 1 85 ? 1.358 -16.378 -19.656 1.00 96.25 85 LEU A CA 1
ATOM 683 C C . LEU A 1 85 ? 2.522 -17.367 -19.493 1.00 96.25 85 LEU A C 1
ATOM 685 O O . LEU A 1 85 ? 3.682 -16.959 -19.441 1.00 96.25 85 LEU A O 1
ATOM 689 N N . ALA A 1 86 ? 2.245 -18.673 -19.473 1.00 93.50 86 ALA A N 1
ATOM 690 C CA . ALA A 1 86 ? 3.289 -19.693 -19.423 1.00 93.50 86 ALA A CA 1
ATOM 691 C C . ALA A 1 86 ? 4.141 -19.723 -20.707 1.00 93.50 86 ALA A C 1
ATOM 693 O O . ALA A 1 86 ? 5.353 -19.944 -20.637 1.00 93.50 86 ALA A O 1
ATOM 694 N N . VAL A 1 87 ? 3.539 -19.494 -21.881 1.00 95.00 87 VAL A N 1
ATOM 695 C CA . VAL A 1 87 ? 4.272 -19.308 -23.146 1.00 95.00 87 VAL A CA 1
ATOM 696 C C . VAL A 1 87 ? 5.180 -18.084 -23.049 1.00 95.00 87 VAL A C 1
ATOM 698 O O . VAL A 1 87 ? 6.372 -18.196 -23.339 1.00 95.00 87 VAL A O 1
ATOM 701 N N . PHE A 1 88 ? 4.650 -16.952 -22.588 1.00 95.56 88 PHE A N 1
ATOM 702 C CA . PHE A 1 88 ? 5.411 -15.719 -22.411 1.00 95.56 88 PHE A CA 1
ATOM 703 C C . PHE A 1 88 ? 6.609 -15.905 -21.466 1.00 95.56 88 PHE A C 1
ATOM 705 O O . PHE A 1 88 ? 7.729 -15.523 -21.808 1.00 95.56 88 PHE A O 1
ATOM 712 N N . ALA A 1 89 ? 6.424 -16.592 -20.335 1.00 93.94 89 ALA A N 1
ATOM 713 C CA . ALA A 1 89 ? 7.508 -16.922 -19.408 1.00 93.94 89 ALA A CA 1
ATOM 714 C C . ALA A 1 89 ? 8.649 -17.695 -20.092 1.00 93.94 89 ALA A C 1
ATOM 716 O O . ALA A 1 89 ? 9.821 -17.358 -19.931 1.00 93.94 89 ALA A O 1
ATOM 717 N N . ARG A 1 90 ? 8.309 -18.697 -20.918 1.00 93.19 90 ARG A N 1
ATOM 718 C CA . ARG A 1 90 ? 9.293 -19.476 -21.692 1.00 93.19 90 ARG A CA 1
ATOM 719 C C . ARG A 1 90 ? 10.006 -18.630 -22.744 1.00 93.19 90 ARG A C 1
ATOM 721 O O . ARG A 1 90 ? 11.183 -18.857 -23.015 1.00 93.19 90 ARG A O 1
ATOM 728 N N . VAL A 1 91 ? 9.313 -17.671 -23.358 1.00 92.62 91 VAL A N 1
ATOM 729 C CA . VAL A 1 91 ? 9.935 -16.711 -24.283 1.00 92.62 91 VAL A CA 1
ATOM 730 C C . VAL A 1 91 ? 10.965 -15.867 -23.532 1.00 92.62 91 VAL A C 1
ATOM 732 O O . VAL A 1 91 ? 12.116 -15.799 -23.960 1.00 92.62 91 VAL A O 1
ATOM 735 N N . VAL A 1 92 ? 10.595 -15.296 -22.384 1.00 93.75 92 VAL A N 1
ATOM 736 C CA . VAL A 1 92 ? 11.513 -14.527 -21.528 1.00 93.75 92 VAL A CA 1
ATOM 737 C C . VAL A 1 92 ? 12.731 -15.365 -21.121 1.00 93.75 92 VAL A C 1
ATOM 739 O O . VAL A 1 92 ? 13.863 -14.902 -21.271 1.00 93.75 92 VAL A O 1
ATOM 742 N N . GLU A 1 93 ? 12.525 -16.613 -20.697 1.00 91.69 93 GLU A N 1
ATOM 743 C CA . GLU A 1 93 ? 13.603 -17.546 -20.341 1.00 91.69 93 GLU A CA 1
ATOM 744 C C . GLU A 1 93 ? 14.581 -17.768 -21.511 1.00 91.69 93 GLU A C 1
ATOM 746 O O . GLU A 1 93 ? 15.797 -17.651 -21.346 1.00 91.69 93 GLU A O 1
ATOM 751 N N . ARG A 1 94 ? 14.072 -17.993 -22.733 1.00 93.00 94 ARG A N 1
ATOM 752 C CA . ARG A 1 94 ? 14.906 -18.157 -23.942 1.00 93.00 94 ARG A CA 1
ATOM 753 C C . ARG A 1 94 ? 15.737 -16.919 -24.270 1.00 93.00 94 ARG A C 1
ATOM 755 O O . ARG A 1 94 ? 16.848 -17.052 -24.779 1.00 93.00 94 ARG A O 1
ATOM 762 N N . HIS A 1 95 ? 15.228 -15.727 -23.966 1.00 93.12 95 HIS A N 1
ATOM 763 C CA . HIS A 1 95 ? 15.959 -14.474 -24.155 1.00 93.12 95 HIS A CA 1
ATOM 764 C C . HIS A 1 95 ? 17.016 -14.205 -23.074 1.00 93.12 95 HIS A C 1
ATOM 766 O O . HIS A 1 95 ? 17.751 -13.220 -23.204 1.00 93.12 95 HIS A O 1
ATOM 772 N N . ARG A 1 96 ? 17.151 -15.089 -22.072 1.00 93.69 96 ARG A N 1
ATOM 773 C CA . ARG A 1 96 ? 18.185 -15.051 -21.024 1.00 93.69 96 ARG A CA 1
ATOM 774 C C . ARG A 1 96 ? 18.217 -13.731 -20.255 1.00 93.69 96 ARG A C 1
ATOM 776 O O . ARG A 1 96 ? 19.289 -13.186 -20.000 1.00 93.69 96 ARG A O 1
ATOM 783 N N . PHE A 1 97 ? 17.043 -13.197 -19.932 1.00 95.88 97 PHE A N 1
ATOM 784 C CA . PHE A 1 97 ? 16.957 -12.164 -18.905 1.00 95.88 97 PHE A CA 1
ATOM 785 C C . PHE A 1 97 ? 17.373 -12.764 -17.562 1.00 95.88 97 PHE A C 1
ATOM 787 O O . PHE A 1 97 ? 17.080 -13.928 -17.296 1.00 95.88 97 PHE A O 1
ATOM 794 N N . ASP A 1 98 ? 18.067 -11.991 -16.733 1.00 95.19 98 ASP A N 1
ATOM 795 C CA . ASP A 1 98 ? 18.574 -12.468 -15.441 1.00 95.19 98 ASP A CA 1
ATOM 796 C C . ASP A 1 98 ? 17.827 -11.894 -14.236 1.00 95.19 98 ASP A C 1
ATOM 798 O O . ASP A 1 98 ? 18.021 -12.364 -13.117 1.00 95.19 98 ASP A O 1
ATOM 802 N N . ARG A 1 99 ? 16.961 -10.901 -14.463 1.00 96.19 99 ARG A N 1
ATOM 803 C CA . ARG A 1 99 ? 16.112 -10.272 -13.451 1.00 96.19 99 ARG A CA 1
ATOM 804 C C . ARG A 1 99 ? 14.933 -9.545 -14.079 1.00 96.19 99 ARG A C 1
ATOM 806 O O . ARG A 1 99 ? 14.974 -9.153 -15.247 1.00 96.19 99 ARG A O 1
ATOM 813 N N . VAL A 1 100 ? 13.920 -9.308 -13.257 1.00 97.38 100 VAL A N 1
ATOM 814 C CA . VAL A 1 100 ? 12.776 -8.451 -13.570 1.00 97.38 100 VAL A CA 1
ATOM 815 C C . VAL A 1 100 ? 12.893 -7.165 -12.764 1.00 97.38 100 VAL A C 1
ATOM 817 O O . VAL A 1 100 ? 13.062 -7.208 -11.547 1.00 97.38 100 VAL A O 1
ATOM 820 N N . VAL A 1 101 ? 12.776 -6.023 -13.432 1.00 98.19 101 VAL A N 1
ATOM 821 C CA . VAL A 1 101 ? 12.703 -4.705 -12.798 1.00 98.19 101 VAL A CA 1
ATOM 822 C C . VAL A 1 101 ? 11.283 -4.188 -12.961 1.00 98.19 101 VAL A C 1
ATOM 824 O O . VAL A 1 101 ? 10.886 -3.798 -14.057 1.00 98.19 101 VAL A O 1
ATOM 827 N N . VAL A 1 102 ? 10.505 -4.208 -11.884 1.00 98.12 102 VAL A N 1
ATOM 828 C CA . VAL A 1 102 ? 9.132 -3.697 -11.888 1.00 98.12 102 VAL A CA 1
ATOM 829 C C . VAL A 1 102 ? 9.164 -2.211 -11.568 1.00 98.12 102 VAL A C 1
ATOM 831 O O . VAL A 1 102 ? 9.520 -1.825 -10.458 1.00 98.12 102 VAL A O 1
ATOM 834 N N . VAL A 1 103 ? 8.793 -1.385 -12.541 1.00 98.31 103 VAL A N 1
ATOM 835 C CA . VAL A 1 103 ? 8.719 0.073 -12.420 1.00 98.31 103 VAL A CA 1
ATOM 836 C C . VAL A 1 103 ? 7.253 0.454 -12.267 1.00 98.31 103 VAL A C 1
ATOM 838 O O . VAL A 1 103 ? 6.461 0.300 -13.197 1.00 98.31 103 VAL A O 1
ATOM 841 N N . GLY A 1 104 ? 6.878 0.939 -11.090 1.00 96.50 104 GLY A N 1
ATOM 842 C CA . GLY A 1 104 ? 5.485 1.206 -10.745 1.00 96.50 104 GLY A CA 1
ATOM 843 C C . GLY A 1 104 ? 5.369 1.927 -9.410 1.00 96.50 104 GLY A C 1
ATOM 844 O O . GLY A 1 104 ? 6.370 2.165 -8.745 1.00 96.50 104 GLY A O 1
ATOM 845 N N . MET A 1 105 ? 4.145 2.279 -9.027 1.00 94.94 105 MET A N 1
ATOM 846 C CA . MET A 1 105 ? 3.833 2.861 -7.719 1.00 94.94 105 MET A CA 1
ATOM 847 C C . MET A 1 105 ? 2.615 2.173 -7.100 1.00 94.94 105 MET A C 1
ATOM 849 O O . MET A 1 105 ? 1.728 1.698 -7.822 1.00 94.94 105 MET A O 1
ATOM 853 N N . GLY A 1 106 ? 2.566 2.134 -5.768 1.00 93.56 106 GLY A N 1
ATOM 854 C CA . GLY A 1 106 ? 1.442 1.582 -5.012 1.00 93.56 106 GLY A CA 1
ATOM 855 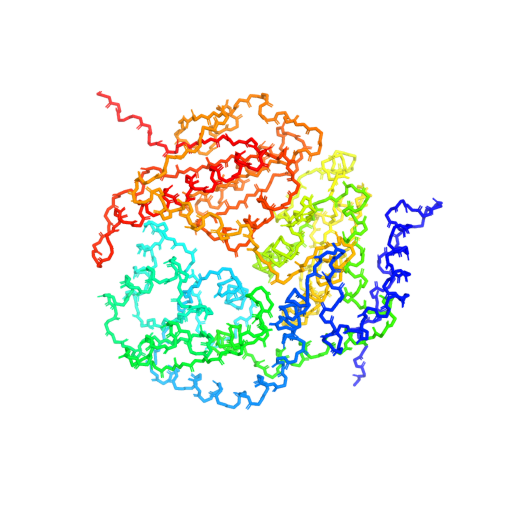C C . GLY A 1 106 ? 1.158 0.128 -5.382 1.00 93.56 106 GLY A C 1
ATOM 856 O O . GLY A 1 106 ? 2.064 -0.702 -5.406 1.00 93.56 106 GLY A O 1
ATOM 857 N N . GLY A 1 107 ? -0.084 -0.185 -5.759 1.00 91.38 107 GLY A N 1
ATOM 858 C CA . GLY A 1 107 ? -0.476 -1.556 -6.109 1.00 91.38 107 GLY A CA 1
ATOM 859 C C . GLY A 1 107 ? 0.296 -2.147 -7.297 1.00 91.38 107 GLY A C 1
ATOM 860 O O . GLY A 1 107 ? 0.351 -3.365 -7.443 1.00 91.38 107 GLY A O 1
ATOM 861 N N . SER A 1 108 ? 0.930 -1.299 -8.119 1.00 93.75 108 SER A N 1
ATOM 862 C CA . SER A 1 108 ? 1.803 -1.716 -9.228 1.00 93.75 108 SER A CA 1
ATOM 863 C C . SER A 1 108 ? 3.248 -2.026 -8.810 1.00 93.75 108 SER A C 1
ATOM 865 O O . SER A 1 108 ? 4.018 -2.482 -9.649 1.00 93.75 108 SER A O 1
ATOM 867 N N . SER A 1 109 ? 3.633 -1.777 -7.554 1.00 94.88 109 SER A N 1
ATOM 868 C CA . SER A 1 109 ? 4.975 -2.055 -7.017 1.00 94.88 109 SER A CA 1
ATOM 869 C C . SER A 1 109 ? 4.947 -2.943 -5.767 1.00 94.88 109 SER A C 1
ATOM 871 O O . SER A 1 109 ? 5.722 -3.894 -5.676 1.00 94.88 109 SER A O 1
ATOM 873 N N . LEU A 1 110 ? 4.001 -2.709 -4.853 1.00 95.81 110 LEU A N 1
ATOM 874 C CA . LEU A 1 110 ? 3.925 -3.367 -3.546 1.00 95.81 110 LEU A CA 1
ATOM 875 C C . LEU A 1 110 ? 3.586 -4.858 -3.633 1.00 95.81 110 LEU A C 1
ATOM 877 O O . LEU A 1 110 ? 4.252 -5.673 -3.006 1.00 95.81 110 LEU A O 1
ATOM 881 N N . TRP A 1 111 ? 2.597 -5.257 -4.439 1.00 95.75 111 TRP A N 1
ATOM 882 C CA . TRP A 1 111 ? 2.311 -6.688 -4.615 1.00 95.75 111 TRP A CA 1
ATOM 883 C C . TRP A 1 111 ? 3.443 -7.438 -5.348 1.00 95.75 111 TRP A C 1
ATOM 885 O O . TRP A 1 111 ? 3.858 -8.500 -4.878 1.00 95.75 111 TRP A O 1
ATOM 895 N N . PRO A 1 112 ? 4.030 -6.896 -6.434 1.00 95.50 112 PRO A N 1
ATOM 896 C CA . PRO A 1 112 ? 5.248 -7.461 -7.018 1.00 95.50 112 PRO A CA 1
ATOM 897 C C . PRO A 1 112 ? 6.415 -7.609 -6.025 1.00 95.50 112 PRO A C 1
ATOM 899 O O . PRO A 1 112 ? 7.185 -8.565 -6.130 1.00 95.50 112 PRO A O 1
ATOM 902 N N . GLU A 1 113 ? 6.530 -6.715 -5.038 1.00 95.56 113 GLU A N 1
ATOM 903 C CA . GLU A 1 113 ? 7.502 -6.829 -3.942 1.00 95.56 113 GLU A CA 1
ATOM 904 C C . GLU A 1 113 ? 7.233 -8.060 -3.061 1.00 95.56 113 GLU A C 1
ATOM 906 O O . GLU A 1 113 ? 8.165 -8.819 -2.774 1.00 95.56 113 GLU A O 1
ATOM 911 N N . VAL A 1 114 ? 5.968 -8.303 -2.685 1.00 96.50 114 VAL A N 1
ATOM 912 C CA . VAL A 1 114 ? 5.543 -9.515 -1.954 1.00 96.50 114 VAL A CA 1
ATOM 913 C C . VAL A 1 114 ? 5.921 -10.765 -2.740 1.00 96.50 114 VAL A C 1
ATOM 915 O O . VAL A 1 114 ? 6.576 -11.666 -2.212 1.00 96.50 114 VAL A O 1
ATOM 918 N N . VAL A 1 115 ? 5.572 -10.790 -4.026 1.00 95.38 115 VAL A N 1
ATOM 919 C CA . VAL A 1 115 ? 5.869 -11.907 -4.924 1.00 95.38 115 VAL A CA 1
ATOM 920 C C . VAL A 1 115 ? 7.371 -12.184 -4.986 1.00 95.38 115 VAL A C 1
ATOM 922 O O . VAL A 1 115 ? 7.806 -13.318 -4.786 1.00 95.38 115 VAL A O 1
ATOM 925 N N . GLY A 1 116 ? 8.176 -11.150 -5.237 1.00 94.25 116 GLY A N 1
ATOM 926 C CA . GLY A 1 116 ? 9.620 -11.281 -5.406 1.00 94.25 116 GLY A CA 1
ATOM 927 C C . GLY A 1 116 ? 10.359 -11.731 -4.145 1.00 94.25 116 GLY A C 1
ATOM 928 O O . GLY A 1 116 ? 11.338 -12.478 -4.248 1.00 94.25 116 GLY A O 1
ATOM 929 N N . ARG A 1 117 ? 9.905 -11.290 -2.964 1.00 93.12 117 ARG A N 1
ATOM 930 C CA . ARG A 1 117 ? 10.547 -11.628 -1.686 1.00 93.12 117 ARG A CA 1
ATOM 931 C C . ARG A 1 117 ? 10.117 -12.977 -1.127 1.00 93.12 117 ARG A C 1
ATOM 933 O O . ARG A 1 117 ? 10.971 -13.680 -0.595 1.00 93.12 117 ARG A O 1
ATOM 940 N N . HIS A 1 118 ? 8.841 -13.328 -1.270 1.00 93.06 118 HIS A N 1
ATOM 941 C CA . HIS A 1 118 ? 8.240 -14.404 -0.476 1.00 93.06 118 HIS A CA 1
ATOM 942 C C . HIS A 1 118 ? 7.673 -15.552 -1.309 1.00 93.06 118 HIS A C 1
ATOM 944 O O . HIS A 1 118 ? 7.676 -16.691 -0.856 1.00 93.06 118 HIS A O 1
ATOM 950 N N . LEU A 1 119 ? 7.233 -15.286 -2.542 1.00 93.12 119 LEU A N 1
ATOM 951 C CA . LEU A 1 119 ? 6.555 -16.284 -3.385 1.00 93.12 119 LEU A CA 1
ATOM 952 C C . LEU A 1 119 ? 7.421 -16.793 -4.546 1.00 93.12 119 LEU A C 1
ATOM 954 O O . LEU A 1 119 ? 6.989 -17.671 -5.292 1.00 93.12 119 LEU A O 1
ATOM 958 N N . ARG A 1 120 ? 8.636 -16.257 -4.720 1.00 92.69 120 ARG A N 1
ATOM 959 C CA . ARG A 1 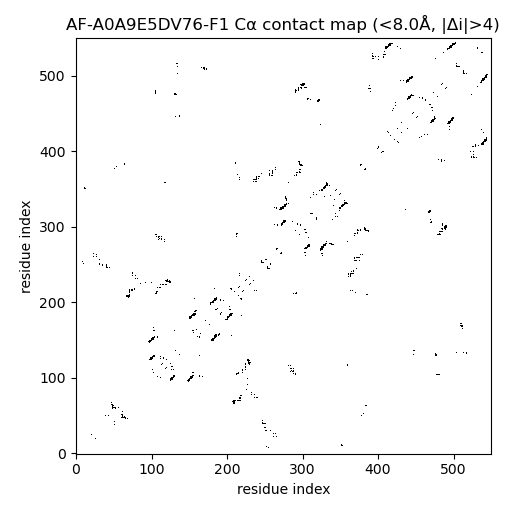120 ? 9.520 -16.593 -5.844 1.00 92.69 120 ARG A CA 1
ATOM 960 C C . ARG A 1 120 ? 9.779 -18.101 -5.918 1.00 92.69 120 ARG A C 1
ATOM 962 O O . ARG A 1 120 ? 10.306 -18.709 -4.987 1.00 92.69 120 ARG A O 1
ATOM 969 N N . GLY A 1 121 ? 9.495 -18.689 -7.077 1.00 89.12 121 GLY A N 1
ATOM 970 C CA . GLY A 1 121 ? 9.817 -20.080 -7.370 1.00 89.12 121 GLY A CA 1
ATOM 971 C C . GLY A 1 121 ? 11.324 -20.315 -7.520 1.00 89.12 121 GLY A C 1
ATOM 972 O O . GLY A 1 121 ? 12.099 -19.413 -7.837 1.00 89.12 121 GLY A O 1
ATOM 973 N N . LYS A 1 122 ? 11.766 -21.569 -7.360 1.00 83.94 122 LYS A N 1
ATOM 974 C CA . LYS A 1 122 ? 13.199 -21.943 -7.381 1.00 83.94 122 LYS A CA 1
ATOM 975 C C . LYS A 1 122 ? 13.949 -21.540 -8.660 1.00 83.94 122 LYS A C 1
ATOM 977 O O . LYS A 1 122 ? 15.143 -21.275 -8.597 1.00 83.94 122 LYS A O 1
ATOM 982 N N . ARG A 1 123 ? 13.261 -21.522 -9.807 1.00 83.94 123 ARG A N 1
ATOM 983 C CA . ARG A 1 123 ? 13.811 -21.146 -11.128 1.00 83.94 123 ARG A CA 1
ATOM 984 C C . ARG A 1 123 ? 13.361 -19.755 -11.592 1.00 83.94 123 ARG A C 1
ATOM 986 O O . ARG A 1 123 ? 13.551 -19.407 -12.749 1.00 83.94 123 ARG A O 1
ATOM 993 N N . GLY A 1 124 ? 12.714 -18.998 -10.711 1.00 90.12 124 GLY A N 1
ATOM 994 C CA . GLY A 1 124 ? 12.195 -17.674 -11.010 1.00 90.12 124 GLY A CA 1
ATOM 995 C C . GLY A 1 124 ? 13.276 -16.615 -11.116 1.00 90.12 124 GLY A C 1
ATOM 996 O O . GLY A 1 124 ? 14.276 -16.672 -10.395 1.00 90.12 124 GLY A O 1
ATOM 997 N N . LEU A 1 125 ? 13.031 -15.607 -11.952 1.00 95.06 125 LEU A N 1
ATOM 998 C CA . LEU A 1 125 ? 13.885 -14.429 -12.001 1.00 95.06 125 LEU A CA 1
ATOM 999 C C . LEU A 1 125 ? 13.796 -13.653 -10.672 1.00 95.06 125 LEU A C 1
ATOM 1001 O O . LEU A 1 125 ? 12.706 -13.529 -10.106 1.00 95.06 125 LEU A O 1
ATOM 1005 N N . PRO A 1 126 ? 14.911 -13.119 -10.146 1.00 95.19 126 PRO A N 1
ATOM 1006 C CA . PRO A 1 126 ? 14.868 -12.163 -9.048 1.00 95.19 126 PRO A CA 1
ATOM 1007 C C . PRO A 1 126 ? 14.118 -10.892 -9.474 1.00 95.19 126 PRO A C 1
ATOM 1009 O O . PRO A 1 126 ? 14.199 -10.468 -10.629 1.00 95.19 126 PRO A O 1
ATOM 1012 N N . VAL A 1 127 ? 13.407 -10.280 -8.525 1.00 95.12 127 VAL A N 1
ATOM 1013 C CA . VAL A 1 127 ? 12.662 -9.031 -8.735 1.00 95.12 127 VAL A CA 1
ATOM 1014 C C . VAL A 1 127 ? 13.371 -7.885 -8.046 1.00 95.12 127 VAL A C 1
ATOM 1016 O O . VAL A 1 127 ? 13.721 -7.982 -6.870 1.00 95.12 127 VAL A O 1
ATOM 1019 N N . ILE A 1 128 ? 13.502 -6.782 -8.768 1.00 95.81 128 ILE A N 1
ATOM 1020 C CA . ILE A 1 128 ? 13.820 -5.472 -8.218 1.00 95.81 128 ILE A CA 1
ATOM 1021 C C . ILE A 1 128 ? 12.584 -4.598 -8.409 1.00 95.81 128 ILE A C 1
ATOM 1023 O O . ILE A 1 128 ? 12.069 -4.480 -9.519 1.00 95.81 128 ILE A O 1
ATOM 1027 N N . VAL A 1 129 ? 12.102 -3.995 -7.327 1.00 96.19 129 VAL A N 1
ATOM 1028 C CA . VAL A 1 129 ? 11.012 -3.019 -7.382 1.00 96.19 129 VAL A CA 1
ATOM 1029 C C . VAL A 1 129 ? 11.616 -1.622 -7.436 1.00 96.19 129 VAL A C 1
ATOM 1031 O O . VAL A 1 129 ? 12.372 -1.234 -6.550 1.00 96.19 129 VAL A O 1
ATOM 1034 N N . ALA A 1 130 ? 11.292 -0.888 -8.495 1.00 97.00 130 ALA A N 1
ATOM 1035 C CA . ALA A 1 130 ? 11.738 0.471 -8.754 1.00 97.00 130 ALA A CA 1
ATOM 1036 C C . ALA A 1 130 ? 10.567 1.443 -8.548 1.00 97.00 130 ALA A C 1
ATOM 1038 O O . ALA A 1 130 ? 9.826 1.762 -9.480 1.00 97.00 130 ALA A O 1
ATOM 1039 N N . ASP A 1 131 ? 10.405 1.896 -7.305 1.00 95.81 131 ASP A N 1
ATOM 1040 C CA . ASP A 1 131 ? 9.342 2.809 -6.867 1.00 95.81 131 ASP A CA 1
ATOM 1041 C C . ASP A 1 131 ? 9.875 3.965 -6.001 1.00 95.81 131 ASP A C 1
ATOM 1043 O O . ASP A 1 131 ? 9.183 4.529 -5.151 1.00 95.81 131 ASP A O 1
ATOM 1047 N N . SER A 1 132 ? 11.127 4.353 -6.249 1.00 94.31 132 SER A N 1
ATOM 1048 C CA . SER A 1 132 ? 11.730 5.561 -5.699 1.00 94.31 132 SER A CA 1
ATOM 1049 C C . SER A 1 132 ? 12.370 6.388 -6.799 1.00 94.31 132 SER A C 1
ATOM 1051 O O . SER A 1 132 ? 13.006 5.856 -7.705 1.00 94.31 132 SER A O 1
ATOM 1053 N N . ILE A 1 133 ? 12.219 7.704 -6.680 1.00 92.00 133 ILE A N 1
ATOM 1054 C CA . ILE A 1 133 ? 12.877 8.691 -7.539 1.00 92.00 133 ILE A CA 1
ATOM 1055 C C . ILE A 1 133 ? 14.090 9.334 -6.858 1.00 92.00 133 ILE A C 1
ATOM 1057 O O . ILE A 1 133 ? 14.619 10.336 -7.331 1.00 92.00 133 ILE A O 1
ATOM 1061 N N . HIS A 1 134 ? 14.511 8.803 -5.709 1.00 91.50 134 HIS A N 1
ATOM 1062 C CA . HIS A 1 134 ? 15.675 9.322 -5.012 1.00 91.50 134 HIS A CA 1
ATOM 1063 C C . HIS A 1 134 ? 16.937 9.067 -5.860 1.00 91.50 134 HIS A C 1
ATOM 1065 O O . HIS A 1 134 ? 17.182 7.909 -6.210 1.00 91.50 134 HIS A O 1
ATOM 1071 N N . PRO A 1 135 ? 17.781 10.079 -6.147 1.00 87.44 135 PRO A N 1
ATOM 1072 C CA . PRO A 1 135 ? 18.920 9.925 -7.059 1.00 87.44 135 PRO A CA 1
ATOM 1073 C C . PRO A 1 135 ? 19.856 8.759 -6.715 1.00 87.44 135 PRO A C 1
ATOM 1075 O O . PRO A 1 135 ? 20.199 7.971 -7.590 1.00 87.44 135 PRO A O 1
ATOM 1078 N N . VAL A 1 136 ? 20.191 8.580 -5.431 1.00 88.06 136 VAL A N 1
ATOM 1079 C CA . VAL A 1 136 ? 20.997 7.431 -4.960 1.00 88.06 136 VAL A CA 1
ATOM 1080 C C . VAL A 1 136 ? 20.352 6.086 -5.320 1.00 88.06 136 VAL A C 1
ATOM 1082 O O . VAL A 1 136 ? 21.036 5.196 -5.810 1.00 88.06 136 VAL A O 1
ATOM 1085 N N . ALA A 1 137 ? 19.036 5.946 -5.139 1.00 91.38 137 ALA A N 1
ATOM 1086 C CA . ALA A 1 137 ? 18.318 4.706 -5.430 1.00 91.38 137 ALA A CA 1
ATOM 1087 C C . ALA A 1 137 ? 18.282 4.408 -6.934 1.00 91.38 137 ALA A C 1
ATOM 1089 O O . ALA A 1 137 ? 18.417 3.259 -7.348 1.00 91.38 137 ALA A O 1
ATOM 1090 N N . ILE A 1 138 ? 18.135 5.453 -7.755 1.00 91.81 138 ILE A N 1
ATOM 1091 C CA . ILE A 1 138 ? 18.198 5.349 -9.216 1.00 91.81 138 ILE A CA 1
ATOM 1092 C C . ILE A 1 138 ? 19.599 4.905 -9.650 1.00 91.81 138 ILE A C 1
ATOM 1094 O O . ILE A 1 138 ? 19.719 3.979 -10.449 1.00 91.81 138 ILE A O 1
ATOM 1098 N N . GLY A 1 139 ? 20.654 5.514 -9.101 1.00 90.31 139 GLY A N 1
ATOM 1099 C CA . GLY A 1 139 ? 22.037 5.123 -9.380 1.00 90.31 139 GLY A CA 1
ATOM 1100 C C . GLY A 1 139 ? 22.313 3.664 -9.007 1.00 90.31 139 GLY A C 1
ATOM 1101 O O . GLY A 1 139 ? 22.793 2.896 -9.838 1.00 90.31 139 GLY A O 1
ATOM 1102 N N . GLU A 1 140 ? 21.929 3.251 -7.796 1.00 91.50 140 GLU A N 1
ATOM 1103 C CA . GLU A 1 140 ? 22.041 1.860 -7.338 1.00 91.50 140 GLU A CA 1
ATOM 1104 C C . GLU A 1 140 ? 21.269 0.888 -8.248 1.00 91.50 140 GLU A C 1
ATOM 1106 O O . GLU A 1 140 ? 21.785 -0.180 -8.584 1.00 91.50 140 GLU A O 1
ATOM 1111 N N . LEU A 1 141 ? 20.056 1.251 -8.682 1.00 94.38 141 LEU A N 1
ATOM 1112 C CA . LEU A 1 141 ? 19.256 0.460 -9.621 1.00 94.38 141 LEU A CA 1
ATOM 1113 C C . LEU A 1 141 ? 19.964 0.299 -10.972 1.00 94.38 141 LEU A C 1
ATOM 1115 O O . LEU A 1 141 ? 20.034 -0.814 -11.498 1.00 94.38 141 LEU A O 1
ATOM 1119 N N . VAL A 1 142 ? 20.479 1.392 -11.540 1.00 94.81 142 VAL A N 1
ATOM 1120 C CA . VAL A 1 142 ? 21.171 1.385 -12.837 1.00 94.81 142 VAL A CA 1
ATOM 1121 C C . VAL A 1 142 ? 22.419 0.510 -12.777 1.00 94.81 142 VAL A C 1
ATOM 1123 O O . VAL A 1 142 ? 22.603 -0.337 -13.652 1.00 94.81 142 VAL A O 1
ATOM 1126 N N . GLU A 1 143 ? 23.237 0.653 -11.735 1.00 93.25 143 GLU A N 1
ATOM 1127 C CA . GLU A 1 143 ? 24.447 -0.153 -11.554 1.00 93.25 143 GLU A CA 1
ATOM 1128 C C . GLU A 1 143 ? 24.122 -1.640 -11.394 1.00 93.25 143 GLU A C 1
ATOM 1130 O O . GLU A 1 143 ? 24.727 -2.487 -12.056 1.00 93.25 143 GLU A O 1
ATOM 1135 N N . GLN A 1 144 ? 23.090 -1.974 -10.611 1.00 92.62 144 GLN A N 1
ATOM 1136 C CA . GLN A 1 144 ? 22.603 -3.350 -10.529 1.00 92.62 144 GLN A CA 1
ATOM 1137 C C . GLN A 1 144 ? 22.199 -3.872 -11.912 1.00 92.62 144 GLN A C 1
ATOM 1139 O O . GLN A 1 144 ? 22.606 -4.970 -12.289 1.00 92.62 144 GLN A O 1
ATOM 1144 N N . CYS A 1 145 ? 21.430 -3.102 -12.681 1.00 94.81 145 CYS A N 1
ATOM 1145 C CA . CYS A 1 145 ? 20.946 -3.501 -14.001 1.00 94.81 145 CYS A CA 1
ATOM 1146 C C . CYS A 1 145 ? 22.067 -3.656 -15.043 1.00 94.81 145 CYS A C 1
ATOM 1148 O O . CYS A 1 145 ? 21.969 -4.529 -15.903 1.00 94.81 145 CYS A O 1
ATOM 1150 N N . ARG A 1 146 ? 23.143 -2.861 -14.965 1.00 93.38 146 ARG A N 1
ATOM 1151 C CA . ARG A 1 146 ? 24.313 -2.954 -15.863 1.00 93.38 146 ARG A CA 1
ATOM 1152 C C . ARG A 1 146 ? 25.124 -4.230 -15.677 1.00 93.38 146 ARG A C 1
ATOM 1154 O O . ARG A 1 146 ? 25.763 -4.678 -16.625 1.00 93.38 146 ARG A O 1
ATOM 1161 N N . ALA A 1 147 ? 25.065 -4.843 -14.497 1.00 89.62 147 ALA A N 1
ATOM 1162 C CA . ALA A 1 147 ? 25.744 -6.106 -14.219 1.00 89.62 147 ALA A CA 1
ATOM 1163 C C . ALA A 1 147 ? 25.154 -7.308 -14.986 1.00 89.62 147 ALA A C 1
ATOM 1165 O O . ALA A 1 147 ? 25.584 -8.439 -14.764 1.00 89.62 147 ALA A O 1
ATOM 1166 N N . GLY A 1 148 ? 24.152 -7.102 -15.847 1.00 90.56 148 GLY A N 1
ATOM 1167 C CA . GLY A 1 148 ? 23.457 -8.190 -16.509 1.00 90.56 148 GLY A CA 1
ATOM 1168 C C . GLY A 1 148 ? 22.425 -7.766 -17.553 1.00 90.56 148 GLY A C 1
ATOM 1169 O O . GLY A 1 148 ? 22.557 -6.725 -18.197 1.00 90.56 148 GLY A O 1
ATOM 1170 N N . LYS A 1 149 ? 21.403 -8.604 -17.753 1.00 94.81 149 LYS A N 1
ATOM 1171 C CA . LYS A 1 149 ? 20.338 -8.406 -18.746 1.00 94.81 149 LYS A CA 1
ATOM 1172 C C . LYS A 1 149 ? 18.961 -8.284 -18.073 1.00 94.81 149 LYS A C 1
ATOM 1174 O O . LYS A 1 149 ? 18.275 -9.298 -17.903 1.00 94.81 149 LYS A O 1
ATOM 1179 N N . PRO A 1 150 ? 18.520 -7.059 -17.737 1.00 97.12 150 PRO A N 1
ATOM 1180 C CA . PRO A 1 150 ? 17.222 -6.827 -17.111 1.00 97.12 150 PRO A CA 1
ATOM 1181 C C . PRO A 1 150 ? 16.066 -6.877 -18.120 1.00 97.12 150 PRO A C 1
ATOM 1183 O O . PRO A 1 150 ? 16.204 -6.438 -19.268 1.00 97.12 150 PRO A O 1
ATOM 1186 N N . LEU A 1 151 ? 14.917 -7.378 -17.658 1.00 98.12 151 LEU A N 1
ATOM 1187 C CA . LEU A 1 151 ? 13.603 -7.152 -18.261 1.00 98.12 151 LEU A CA 1
ATOM 1188 C C . LEU A 1 151 ? 12.859 -6.097 -17.434 1.00 98.12 151 LEU A C 1
ATOM 1190 O O . LEU A 1 151 ? 12.608 -6.313 -16.248 1.00 98.12 151 LEU A O 1
ATOM 1194 N N . PHE A 1 152 ? 12.484 -4.980 -18.049 1.00 98.50 152 PHE A N 1
ATOM 1195 C CA . PHE A 1 152 ? 11.726 -3.915 -17.400 1.00 98.50 152 PHE A CA 1
ATOM 1196 C C . PHE A 1 152 ? 10.226 -4.146 -17.574 1.00 98.50 152 PHE A C 1
ATOM 1198 O O . PHE A 1 152 ? 9.733 -4.292 -18.689 1.00 98.50 152 PHE A O 1
ATOM 1205 N N . VAL A 1 153 ? 9.485 -4.149 -16.473 1.00 98.50 153 VAL A N 1
ATOM 1206 C CA . VAL A 1 153 ? 8.022 -4.219 -16.461 1.00 98.50 153 VAL A CA 1
ATOM 1207 C C . VAL A 1 153 ? 7.507 -2.858 -16.017 1.00 98.50 153 VAL A C 1
ATOM 1209 O O . VAL A 1 153 ? 7.578 -2.520 -14.838 1.00 98.50 153 VAL A O 1
ATOM 1212 N N . ILE A 1 154 ? 7.018 -2.062 -16.965 1.00 98.56 154 ILE A N 1
ATOM 1213 C CA . ILE A 1 154 ? 6.437 -0.744 -16.706 1.00 98.56 154 ILE A CA 1
ATOM 1214 C C . ILE A 1 154 ? 4.956 -0.944 -16.384 1.00 98.56 154 ILE A C 1
ATOM 1216 O O . ILE A 1 154 ? 4.166 -1.294 -17.261 1.00 98.56 154 ILE A O 1
ATOM 1220 N N . SER A 1 155 ? 4.581 -0.749 -15.120 1.00 97.50 155 SER A N 1
ATOM 1221 C CA . SER A 1 155 ? 3.221 -0.981 -14.631 1.00 97.50 155 SER A CA 1
ATOM 1222 C C . SER A 1 155 ? 2.577 0.326 -14.176 1.00 97.50 155 SER A C 1
ATOM 1224 O O . SER A 1 155 ? 2.915 0.883 -13.130 1.00 97.50 155 SER A O 1
ATOM 1226 N N . SER A 1 156 ? 1.625 0.820 -14.966 1.00 95.88 156 SER A N 1
ATOM 1227 C CA . SER A 1 156 ? 0.812 1.996 -14.641 1.00 95.88 156 SER A CA 1
ATOM 1228 C C . SER A 1 156 ? -0.517 1.925 -15.382 1.00 95.88 156 SER A C 1
ATOM 1230 O O . SER A 1 156 ? -0.544 1.872 -16.610 1.00 95.88 156 SER A O 1
ATOM 1232 N N . LYS A 1 157 ? -1.633 1.978 -14.647 1.00 92.88 157 LYS A N 1
ATOM 1233 C CA . LYS A 1 157 ? -2.988 1.939 -15.225 1.00 92.88 157 LYS A CA 1
ATOM 1234 C C . LYS A 1 157 ? -3.245 3.093 -16.185 1.00 92.88 157 LYS A C 1
ATOM 1236 O O . LYS A 1 157 ? -3.599 2.870 -17.336 1.00 92.88 157 LYS A O 1
ATOM 1241 N N . SER A 1 158 ? -2.994 4.322 -15.730 1.00 91.44 158 SER A N 1
ATOM 1242 C CA . SER A 1 158 ? -3.193 5.525 -16.543 1.00 91.44 158 SER A CA 1
ATOM 1243 C C . SER A 1 158 ? -2.075 5.753 -17.562 1.00 91.44 158 SER A C 1
ATOM 1245 O O . SER A 1 158 ? -2.291 6.417 -18.575 1.00 91.44 158 SER A O 1
ATOM 1247 N N . GLY A 1 159 ? -0.870 5.239 -17.293 1.00 93.75 159 GLY A N 1
ATOM 1248 C CA . GLY A 1 159 ? 0.332 5.579 -18.052 1.00 93.75 159 GLY A CA 1
ATOM 1249 C C . GLY A 1 159 ? 0.806 7.019 -17.848 1.00 93.75 159 GLY A C 1
ATOM 1250 O O . GLY A 1 159 ? 1.567 7.537 -18.658 1.00 93.75 159 GLY A O 1
ATOM 1251 N N . THR A 1 160 ? 0.331 7.677 -16.789 1.00 92.31 160 THR A N 1
ATOM 1252 C CA . THR A 1 160 ? 0.633 9.085 -16.478 1.00 92.31 160 THR A CA 1
ATOM 1253 C C . THR A 1 160 ? 1.215 9.283 -15.080 1.00 92.31 160 THR A C 1
ATOM 1255 O O . THR A 1 160 ? 1.487 10.417 -14.693 1.00 92.31 160 THR A O 1
ATOM 1258 N N . THR A 1 161 ? 1.425 8.205 -14.312 1.00 93.06 161 THR A N 1
ATOM 1259 C CA . THR A 1 161 ? 2.084 8.269 -12.998 1.00 93.06 161 THR A CA 1
ATOM 1260 C C . THR A 1 161 ? 3.477 8.873 -13.155 1.00 93.06 161 THR A C 1
ATOM 1262 O O . THR A 1 161 ? 4.341 8.267 -13.790 1.00 93.06 161 THR A O 1
ATOM 1265 N N . LEU A 1 162 ? 3.683 10.068 -12.599 1.00 91.81 162 LEU A N 1
ATOM 1266 C CA . LEU A 1 162 ? 4.852 10.905 -12.869 1.00 91.81 162 LEU A CA 1
ATOM 1267 C C . LEU A 1 162 ? 6.162 10.170 -12.588 1.00 91.81 162 LEU A C 1
ATOM 1269 O O . LEU A 1 162 ? 7.030 10.113 -13.451 1.00 91.81 162 LEU A O 1
ATOM 1273 N N . GLU A 1 163 ? 6.265 9.543 -11.424 1.00 94.56 163 GLU A N 1
ATOM 1274 C CA . GLU A 1 163 ? 7.461 8.837 -10.988 1.00 94.56 163 GLU A CA 1
ATOM 1275 C C . GLU A 1 163 ? 7.754 7.614 -11.857 1.00 94.56 163 GLU A C 1
ATOM 1277 O O . GLU A 1 163 ? 8.881 7.434 -12.311 1.00 94.56 163 GLU A O 1
ATOM 1282 N N . THR A 1 164 ? 6.730 6.802 -12.151 1.00 96.38 164 THR A N 1
ATOM 1283 C CA . THR A 1 164 ? 6.853 5.638 -13.041 1.00 96.38 164 THR A CA 1
ATOM 1284 C C . THR A 1 164 ? 7.322 6.059 -14.429 1.00 96.38 164 THR A C 1
ATOM 1286 O O . THR A 1 164 ? 8.212 5.428 -14.994 1.00 96.38 164 THR A O 1
ATOM 1289 N N . MET A 1 165 ? 6.755 7.139 -14.974 1.00 95.88 165 MET A N 1
ATOM 1290 C CA . MET A 1 165 ? 7.098 7.604 -16.315 1.00 95.88 165 MET A CA 1
ATOM 1291 C C . MET A 1 165 ? 8.466 8.290 -16.370 1.00 95.88 165 MET A C 1
ATOM 1293 O O . MET A 1 165 ? 9.170 8.114 -17.359 1.00 95.88 165 MET A O 1
ATOM 1297 N N . SER A 1 166 ? 8.877 9.011 -15.326 1.00 93.25 166 SER A N 1
ATOM 1298 C CA . SER A 1 166 ? 10.235 9.559 -15.213 1.00 93.25 166 SER A CA 1
ATOM 1299 C C . SER A 1 166 ? 11.291 8.458 -15.113 1.00 93.25 166 SER A C 1
ATOM 1301 O O . SER A 1 166 ? 12.269 8.464 -15.862 1.00 93.25 166 SER A O 1
ATOM 1303 N N . LEU A 1 167 ? 11.055 7.438 -14.279 1.00 95.69 167 LEU A N 1
ATOM 1304 C CA . LEU A 1 167 ? 11.922 6.258 -14.216 1.00 95.69 167 LEU A CA 1
ATOM 1305 C C . LEU A 1 167 ? 11.974 5.526 -15.561 1.00 95.69 167 LEU A C 1
ATOM 1307 O O . LEU A 1 167 ? 13.062 5.194 -16.025 1.00 95.69 167 LEU A O 1
ATOM 1311 N N . TYR A 1 168 ? 10.828 5.324 -16.220 1.00 96.56 168 TYR A N 1
ATOM 1312 C CA . TYR A 1 168 ? 10.787 4.740 -17.561 1.00 96.56 168 TYR A CA 1
ATOM 1313 C C . TYR A 1 168 ? 11.647 5.534 -18.549 1.00 96.56 168 TYR A C 1
ATOM 1315 O O . TYR A 1 168 ? 12.503 4.938 -19.195 1.00 96.56 168 TYR A O 1
ATOM 1323 N N . ARG A 1 169 ? 11.473 6.860 -18.655 1.00 94.81 169 ARG A N 1
ATOM 1324 C CA . ARG A 1 169 ? 12.250 7.691 -19.593 1.00 94.81 169 ARG A CA 1
ATOM 1325 C C . ARG A 1 169 ? 13.748 7.612 -19.317 1.00 94.81 169 ARG A C 1
ATOM 1327 O O . ARG A 1 169 ? 14.531 7.489 -20.257 1.00 94.81 169 ARG A O 1
ATOM 1334 N N . HIS A 1 170 ? 14.141 7.633 -18.044 1.00 93.88 170 HIS A N 1
ATOM 1335 C CA . HIS A 1 170 ? 15.537 7.483 -17.651 1.00 93.88 170 HIS A CA 1
ATOM 1336 C C . HIS A 1 170 ? 16.101 6.115 -18.073 1.00 93.88 170 HIS A C 1
ATOM 1338 O O . HIS A 1 170 ? 17.102 6.051 -18.786 1.00 93.88 170 HIS A O 1
ATOM 1344 N N . LEU A 1 171 ? 15.419 5.020 -17.718 1.00 95.12 171 LEU A N 1
ATOM 1345 C CA . LEU A 1 171 ? 15.834 3.657 -18.067 1.00 95.12 171 LEU A CA 1
ATOM 1346 C C . LEU A 1 171 ? 15.842 3.427 -19.583 1.00 95.12 171 LEU A C 1
ATOM 1348 O O . LEU A 1 171 ? 16.770 2.817 -20.106 1.00 95.12 171 LEU A O 1
ATOM 1352 N N . ARG A 1 172 ? 14.856 3.958 -20.308 1.00 94.12 172 ARG A N 1
ATOM 1353 C CA . ARG A 1 172 ? 14.737 3.869 -21.768 1.00 94.12 172 ARG A CA 1
ATOM 1354 C C . ARG A 1 172 ? 15.880 4.567 -22.506 1.00 94.12 172 ARG A C 1
ATOM 1356 O O . ARG A 1 172 ? 16.236 4.141 -23.605 1.00 94.12 172 ARG A O 1
ATOM 1363 N N . GLY A 1 173 ? 16.460 5.610 -21.908 1.00 92.88 173 GLY A N 1
ATOM 1364 C CA . GLY A 1 173 ? 17.668 6.262 -22.416 1.00 92.88 173 GLY A CA 1
ATOM 1365 C C . GLY A 1 173 ? 18.935 5.418 -22.269 1.00 92.88 173 GLY A C 1
ATOM 1366 O O . GLY A 1 173 ? 19.851 5.560 -23.072 1.00 92.88 173 GLY A O 1
ATOM 1367 N N . ILE A 1 174 ? 18.981 4.523 -21.278 1.00 93.94 174 ILE A N 1
ATOM 1368 C CA . ILE A 1 174 ? 20.124 3.634 -21.019 1.00 93.94 174 ILE A CA 1
ATOM 1369 C C . ILE A 1 174 ? 19.970 2.305 -21.772 1.00 93.94 174 ILE A C 1
ATOM 1371 O O . ILE A 1 174 ? 20.934 1.797 -22.342 1.00 93.94 174 ILE A O 1
ATOM 1375 N N . TRP A 1 175 ? 18.756 1.754 -21.802 1.00 95.12 175 TRP A N 1
ATOM 1376 C CA . TRP A 1 175 ? 18.395 0.530 -22.516 1.00 95.12 175 TRP A CA 1
ATOM 1377 C C . TRP A 1 175 ? 17.466 0.872 -23.683 1.00 95.12 175 TRP A C 1
ATOM 1379 O O . TRP A 1 175 ? 16.252 0.960 -23.502 1.00 95.12 175 TRP A O 1
ATOM 1389 N N . PRO A 1 176 ? 18.010 1.080 -24.897 1.00 94.00 176 PRO A N 1
ATOM 1390 C CA . PRO A 1 176 ? 17.251 1.687 -25.976 1.00 94.00 176 PRO A CA 1
ATOM 1391 C C . PRO A 1 176 ? 16.325 0.725 -26.74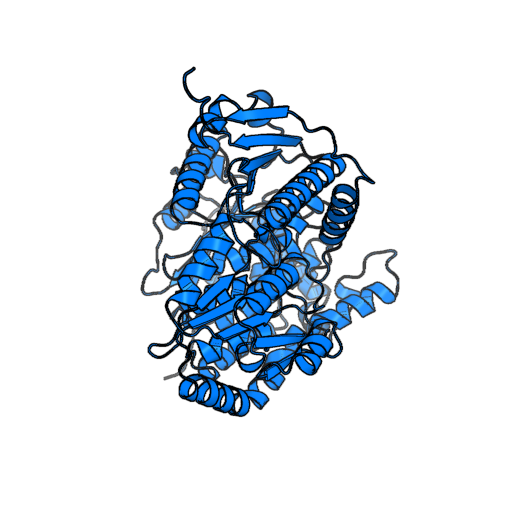4 1.00 94.00 176 PRO A C 1
ATOM 1393 O O . PRO A 1 176 ? 15.672 1.143 -27.700 1.00 94.00 176 PRO A O 1
ATOM 1396 N N . SER A 1 177 ? 16.289 -0.558 -26.393 1.00 95.38 177 SER A N 1
ATOM 1397 C CA . SER A 1 177 ? 15.497 -1.551 -27.118 1.00 95.38 177 SER A CA 1
ATOM 1398 C C . SER A 1 177 ? 14.138 -1.765 -26.455 1.00 95.38 177 SER A C 1
ATOM 1400 O O . SER A 1 177 ? 14.088 -2.192 -25.302 1.00 95.38 177 SER A O 1
ATOM 1402 N N . GLY A 1 178 ? 13.045 -1.541 -27.195 1.00 94.62 178 GLY A N 1
ATOM 1403 C CA . GLY A 1 178 ? 11.676 -1.840 -26.748 1.00 94.62 178 GLY A CA 1
ATOM 1404 C C . GLY A 1 178 ? 11.483 -3.304 -26.333 1.00 94.62 178 GLY A C 1
ATOM 1405 O O . GLY A 1 178 ? 10.758 -3.596 -25.386 1.00 94.62 178 GLY A O 1
ATOM 1406 N N . ASP A 1 179 ? 12.256 -4.223 -26.917 1.00 94.62 179 ASP A N 1
ATOM 1407 C CA . ASP A 1 179 ? 12.270 -5.648 -26.566 1.00 94.62 179 ASP A CA 1
ATOM 1408 C C . ASP A 1 179 ? 12.724 -5.947 -25.126 1.00 94.62 179 ASP A C 1
ATOM 1410 O O . ASP A 1 179 ? 12.635 -7.097 -24.677 1.00 94.62 179 ASP A O 1
ATOM 1414 N N . GLN A 1 180 ? 13.259 -4.959 -24.405 1.00 96.25 180 GLN A N 1
ATOM 1415 C CA . GLN A 1 180 ? 13.584 -5.063 -22.981 1.00 96.25 180 GLN A CA 1
ATOM 1416 C C . GLN A 1 180 ? 12.458 -4.578 -22.066 1.00 96.25 180 GLN A C 1
ATOM 1418 O O . GLN A 1 180 ? 12.617 -4.638 -20.849 1.00 96.25 180 GLN A O 1
ATOM 1423 N N . PHE A 1 181 ? 11.339 -4.118 -22.627 1.00 98.38 181 PHE A N 1
ATOM 1424 C CA . PHE A 1 181 ? 10.229 -3.540 -21.886 1.00 98.38 181 PHE A CA 1
ATOM 1425 C C . PHE A 1 181 ? 8.941 -4.322 -22.112 1.00 98.38 181 PHE A C 1
ATOM 1427 O O . PHE A 1 181 ? 8.632 -4.769 -23.214 1.00 98.38 181 PHE A O 1
ATOM 1434 N N . VAL A 1 182 ? 8.179 -4.457 -21.038 1.00 98.50 182 VAL A N 1
ATOM 1435 C CA . VAL A 1 182 ? 6.825 -5.004 -20.995 1.00 98.50 182 VAL A CA 1
ATOM 1436 C C . VAL A 1 182 ? 5.944 -3.944 -20.361 1.00 98.50 182 VAL A C 1
ATOM 1438 O O . VAL A 1 182 ? 6.344 -3.330 -19.371 1.00 98.50 182 VAL A O 1
ATOM 1441 N N . ALA A 1 183 ? 4.751 -3.730 -20.904 1.00 98.50 183 ALA A N 1
ATOM 1442 C CA . ALA A 1 183 ? 3.775 -2.827 -20.308 1.00 98.50 183 ALA A CA 1
ATOM 1443 C C . ALA A 1 183 ? 2.659 -3.618 -19.625 1.00 98.50 183 ALA A C 1
ATOM 1445 O O . ALA A 1 183 ? 2.144 -4.578 -20.195 1.00 98.50 183 ALA A O 1
ATOM 1446 N N . ILE A 1 184 ? 2.254 -3.175 -18.433 1.00 97.69 184 ILE A N 1
ATOM 1447 C CA . ILE A 1 184 ? 0.995 -3.583 -17.805 1.00 97.69 184 ILE A CA 1
ATOM 1448 C C . ILE A 1 184 ? 0.171 -2.325 -17.534 1.00 97.69 184 ILE A C 1
ATOM 1450 O O . ILE A 1 184 ? 0.601 -1.431 -16.800 1.00 97.69 184 ILE A O 1
ATOM 1454 N N . THR A 1 185 ? -0.987 -2.204 -18.179 1.00 97.06 185 THR A N 1
ATOM 1455 C CA . THR A 1 185 ? -1.732 -0.937 -18.215 1.00 97.06 185 THR A CA 1
ATOM 1456 C C . THR A 1 185 ? -3.205 -1.126 -18.567 1.00 97.06 185 THR A C 1
ATOM 1458 O O . THR A 1 185 ? -3.608 -2.218 -18.952 1.00 97.06 185 THR A O 1
ATOM 1461 N N . ASP A 1 186 ? -4.025 -0.081 -18.468 1.00 94.44 186 ASP A N 1
ATOM 1462 C CA . ASP A 1 186 ? -5.417 -0.165 -18.909 1.00 94.44 186 ASP A CA 1
ATOM 1463 C C . ASP A 1 186 ? -5.535 -0.033 -20.434 1.00 94.44 186 ASP A C 1
ATOM 1465 O O . ASP A 1 186 ? -4.753 0.659 -21.098 1.00 94.44 186 ASP A O 1
ATOM 1469 N N . VAL A 1 187 ? -6.552 -0.682 -21.008 1.00 92.31 187 VAL A N 1
ATOM 1470 C CA . VAL A 1 187 ? -6.847 -0.573 -22.443 1.00 92.31 187 VAL A CA 1
ATOM 1471 C C . VAL A 1 187 ? -7.050 0.895 -22.833 1.00 92.31 187 VAL A C 1
ATOM 1473 O O . VAL A 1 187 ? -7.984 1.558 -22.394 1.00 92.31 187 VAL A O 1
ATOM 1476 N N . GLY A 1 188 ? -6.176 1.386 -23.710 1.00 93.31 188 GLY A N 1
ATOM 1477 C CA . GLY A 1 188 ? -6.292 2.706 -24.349 1.00 93.31 188 GLY A CA 1
ATOM 1478 C C . GLY A 1 188 ? -5.562 3.831 -23.614 1.00 93.31 188 GLY A C 1
ATOM 1479 O O . GLY A 1 188 ? -5.564 4.964 -24.096 1.00 93.31 188 GLY A O 1
ATOM 1480 N N . SER A 1 189 ? -4.907 3.515 -22.496 1.00 96.00 189 SER A N 1
ATOM 1481 C CA . SER A 1 189 ? -4.110 4.453 -21.706 1.00 96.00 189 SER A CA 1
ATOM 1482 C C . SER A 1 189 ? -2.931 5.058 -22.488 1.00 96.00 189 SER A C 1
ATOM 1484 O O . SER A 1 189 ? -2.543 4.580 -23.561 1.00 96.00 189 SER A O 1
ATOM 1486 N N . ALA A 1 190 ? -2.294 6.081 -21.908 1.00 97.25 190 ALA A N 1
ATOM 1487 C CA . ALA A 1 190 ? -1.083 6.673 -22.478 1.00 97.25 190 ALA A CA 1
ATOM 1488 C C . ALA A 1 190 ? 0.062 5.648 -22.591 1.00 97.25 190 ALA A C 1
ATOM 1490 O O . ALA A 1 190 ? 0.773 5.622 -23.595 1.00 97.25 190 ALA A O 1
ATOM 1491 N N . LEU A 1 191 ? 0.202 4.753 -21.606 1.00 97.69 191 LEU A N 1
ATOM 1492 C CA . LEU A 1 191 ? 1.221 3.701 -21.631 1.00 97.69 191 LEU A CA 1
ATOM 1493 C C . LEU A 1 191 ? 0.888 2.615 -22.660 1.00 97.69 191 LEU A C 1
ATOM 1495 O O . LEU A 1 191 ? 1.804 2.098 -23.292 1.00 97.69 191 LEU A O 1
ATOM 1499 N N . HIS A 1 192 ? -0.393 2.315 -22.902 1.00 97.62 192 HIS A N 1
ATOM 1500 C CA . HIS A 1 192 ? -0.788 1.390 -23.967 1.00 97.62 192 HIS A CA 1
ATOM 1501 C C . HIS A 1 192 ? -0.319 1.905 -25.335 1.00 97.62 192 HIS A C 1
ATOM 1503 O O . HIS A 1 192 ? 0.277 1.167 -26.118 1.00 97.62 192 HIS A O 1
ATOM 1509 N N . GLN A 1 193 ? -0.547 3.189 -25.617 1.00 97.75 193 GLN A N 1
ATOM 1510 C CA . GLN A 1 193 ? -0.148 3.815 -26.880 1.00 97.75 193 GLN A CA 1
ATOM 1511 C C . GLN A 1 193 ? 1.375 3.937 -27.008 1.00 97.75 193 GLN A C 1
ATOM 1513 O O . GLN A 1 193 ? 1.933 3.648 -28.071 1.00 97.75 193 GLN A O 1
ATOM 1518 N N . LEU A 1 194 ? 2.045 4.313 -25.915 1.00 97.62 194 LEU A N 1
ATOM 1519 C CA . LEU A 1 194 ? 3.500 4.402 -25.845 1.00 97.62 194 LEU A CA 1
ATOM 1520 C C . LEU A 1 194 ? 4.146 3.049 -26.138 1.00 97.62 194 LEU A C 1
ATOM 1522 O O . LEU A 1 194 ? 4.972 2.958 -27.035 1.00 97.62 194 LEU A O 1
ATOM 1526 N N . ALA A 1 195 ? 3.721 1.993 -25.444 1.00 98.06 195 ALA A N 1
ATOM 1527 C CA . ALA A 1 195 ? 4.288 0.657 -25.585 1.00 98.06 195 ALA A CA 1
ATOM 1528 C C . ALA A 1 195 ? 4.155 0.110 -27.016 1.00 98.06 195 ALA A C 1
ATOM 1530 O O . ALA A 1 195 ? 5.070 -0.542 -27.513 1.00 98.06 195 ALA A O 1
ATOM 1531 N N . ARG A 1 196 ? 3.053 0.424 -27.714 1.00 97.56 196 ARG A N 1
ATOM 1532 C CA . ARG A 1 196 ? 2.882 0.077 -29.136 1.00 97.56 196 ARG A CA 1
ATOM 1533 C C . ARG A 1 196 ? 3.830 0.865 -30.033 1.00 97.56 196 ARG A C 1
ATOM 1535 O O . ARG A 1 196 ? 4.471 0.282 -30.896 1.00 97.56 196 ARG A O 1
ATOM 1542 N N . THR A 1 197 ? 3.916 2.176 -29.823 1.00 97.06 197 THR A N 1
ATOM 1543 C CA . THR A 1 197 ? 4.796 3.065 -30.601 1.00 97.06 197 THR A CA 1
ATOM 1544 C C . THR A 1 197 ? 6.269 2.697 -30.421 1.00 97.06 197 THR A C 1
ATOM 1546 O O . THR A 1 197 ? 7.050 2.733 -31.367 1.00 97.06 197 THR A O 1
ATOM 1549 N N . GLU A 1 198 ? 6.640 2.310 -29.205 1.00 96.50 198 GLU A N 1
ATOM 1550 C CA . GLU A 1 198 ? 8.009 1.985 -28.811 1.00 96.50 198 GLU A CA 1
ATOM 1551 C C . GLU A 1 198 ? 8.372 0.507 -29.009 1.00 96.50 198 GLU A C 1
ATOM 1553 O O . GLU A 1 198 ? 9.480 0.106 -28.657 1.00 96.50 198 GLU A O 1
ATOM 1558 N N . ASN A 1 199 ? 7.472 -0.290 -29.600 1.00 96.75 199 ASN A N 1
ATOM 1559 C CA . ASN A 1 199 ? 7.645 -1.722 -29.855 1.00 96.75 199 ASN A CA 1
ATOM 1560 C C . ASN A 1 199 ? 8.092 -2.490 -28.604 1.00 96.75 199 ASN A C 1
ATOM 1562 O O . ASN A 1 199 ? 9.110 -3.183 -28.605 1.00 96.75 199 ASN A O 1
ATOM 1566 N N . PHE A 1 200 ? 7.341 -2.328 -27.515 1.00 98.19 200 PHE A N 1
ATOM 1567 C CA . PHE A 1 200 ? 7.554 -3.133 -26.319 1.00 98.19 200 PHE A CA 1
ATOM 1568 C C . PHE A 1 200 ? 7.368 -4.612 -26.645 1.00 98.19 200 PHE A C 1
ATOM 1570 O O . PHE A 1 200 ? 6.514 -4.974 -27.455 1.00 98.19 200 PHE A O 1
ATOM 1577 N N . ARG A 1 201 ? 8.136 -5.461 -25.958 1.00 95.94 201 ARG A N 1
ATOM 1578 C CA . ARG A 1 201 ? 8.099 -6.918 -26.128 1.00 95.94 201 ARG A CA 1
ATOM 1579 C C . ARG A 1 201 ? 6.690 -7.483 -26.009 1.00 95.94 201 ARG A C 1
ATOM 1581 O O . ARG A 1 201 ? 6.348 -8.410 -26.731 1.00 95.94 201 ARG A O 1
ATOM 1588 N N . GLU A 1 202 ? 5.943 -6.996 -25.025 1.00 97.62 202 GLU A N 1
ATOM 1589 C CA . GLU A 1 202 ? 4.598 -7.469 -24.726 1.00 97.62 202 GLU A CA 1
ATOM 1590 C C . GLU A 1 202 ? 3.794 -6.378 -24.020 1.00 97.62 202 GLU A C 1
ATOM 1592 O O . GLU A 1 202 ? 4.347 -5.554 -23.277 1.00 97.62 202 GLU A O 1
ATOM 1597 N N . ILE A 1 203 ? 2.481 -6.383 -24.246 1.00 97.69 203 ILE A N 1
ATOM 1598 C CA . ILE A 1 203 ? 1.556 -5.415 -23.662 1.00 97.69 203 ILE A CA 1
ATOM 1599 C C . ILE A 1 203 ? 0.390 -6.168 -23.029 1.00 97.69 203 ILE A C 1
ATOM 1601 O O . ILE A 1 203 ? -0.503 -6.663 -23.711 1.00 97.69 203 ILE A O 1
ATOM 1605 N N . PHE A 1 204 ? 0.363 -6.189 -21.702 1.00 97.06 204 PHE A N 1
ATOM 1606 C CA . PHE A 1 204 ? -0.735 -6.752 -20.933 1.00 97.06 204 PHE A CA 1
ATOM 1607 C C . PHE A 1 204 ? -1.730 -5.656 -20.576 1.00 97.06 204 PHE A C 1
ATOM 1609 O O . PHE A 1 204 ? -1.417 -4.731 -19.823 1.00 97.06 204 PHE A O 1
ATOM 1616 N N . THR A 1 205 ? -2.946 -5.766 -21.102 1.00 93.75 205 THR A N 1
ATOM 1617 C CA . THR A 1 205 ? -4.001 -4.799 -20.808 1.00 93.75 205 THR A CA 1
ATOM 1618 C C . THR A 1 205 ? -4.993 -5.321 -19.779 1.00 93.75 205 THR A C 1
ATOM 1620 O O . THR A 1 205 ? -5.496 -6.435 -19.918 1.00 93.75 205 THR A O 1
ATOM 1623 N N . THR A 1 206 ? -5.334 -4.500 -18.787 1.00 87.44 206 THR A N 1
ATOM 1624 C CA . THR A 1 206 ? -6.403 -4.776 -17.818 1.00 87.44 206 THR A CA 1
ATOM 1625 C C . THR A 1 206 ? -7.661 -3.954 -18.105 1.00 87.44 206 THR A C 1
ATOM 1627 O O . THR A 1 206 ? -7.570 -2.848 -18.647 1.00 87.44 206 THR A O 1
ATOM 1630 N N . PRO A 1 207 ? -8.856 -4.454 -17.741 1.00 84.62 207 PRO A N 1
ATOM 1631 C CA . PRO A 1 207 ? -10.043 -3.615 -17.652 1.00 84.62 207 PRO A CA 1
ATOM 1632 C C . PRO A 1 207 ? -9.833 -2.486 -16.633 1.00 84.62 207 PRO A C 1
ATOM 1634 O O . PRO A 1 207 ? -9.266 -2.705 -15.561 1.00 84.62 207 PRO A O 1
ATOM 1637 N N . ALA A 1 208 ? -10.348 -1.294 -16.937 1.00 87.69 208 ALA A N 1
ATOM 1638 C CA . ALA A 1 208 ? -10.243 -0.126 -16.057 1.00 87.69 208 ALA A CA 1
ATOM 1639 C C . ALA A 1 208 ? -11.091 -0.244 -14.771 1.00 87.69 208 ALA A C 1
ATOM 1641 O O . ALA A 1 208 ? -11.027 0.624 -13.8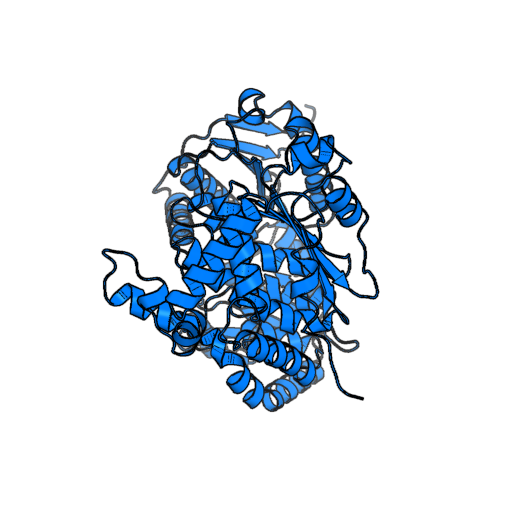95 1.00 87.69 208 ALA A O 1
ATOM 1642 N N . ASP A 1 209 ? -11.893 -1.310 -14.641 1.00 90.88 209 ASP A N 1
ATOM 1643 C CA . ASP A 1 209 ? -12.880 -1.468 -13.575 1.00 90.88 209 ASP A CA 1
ATOM 1644 C C . ASP A 1 209 ? -12.337 -2.077 -12.270 1.00 90.88 209 ASP A C 1
ATOM 1646 O O . ASP A 1 209 ? -13.096 -2.505 -11.396 1.00 90.88 209 ASP A O 1
ATOM 1650 N N . VAL A 1 210 ? -11.010 -2.074 -12.112 1.00 91.25 210 VAL A N 1
ATOM 1651 C CA . VAL A 1 210 ? -10.297 -2.525 -10.912 1.00 91.25 210 VAL A CA 1
ATOM 1652 C C . VAL A 1 210 ? -9.434 -1.384 -10.373 1.00 91.25 210 VAL A C 1
ATOM 1654 O O . VAL A 1 210 ? -8.697 -0.749 -11.124 1.00 91.25 210 VAL A O 1
ATOM 1657 N N . GLY A 1 211 ? -9.483 -1.108 -9.066 1.00 90.19 211 GLY A N 1
ATOM 1658 C CA . GLY A 1 211 ? -8.598 -0.143 -8.384 1.00 90.19 211 GLY A CA 1
ATOM 1659 C C . GLY A 1 211 ? -7.165 -0.669 -8.207 1.00 90.19 211 GLY A C 1
ATOM 1660 O O . GLY A 1 211 ? -6.939 -1.873 -8.267 1.00 90.19 211 GLY A O 1
ATOM 1661 N N . GLY A 1 212 ? -6.154 0.203 -8.084 1.00 90.12 212 GLY A N 1
ATOM 1662 C CA . GLY A 1 212 ? -4.728 -0.189 -7.998 1.00 90.12 212 GLY A CA 1
ATOM 1663 C C . GLY A 1 212 ? -4.437 -1.199 -6.882 1.00 90.12 212 GLY A C 1
ATOM 1664 O O . GLY A 1 212 ? -3.973 -2.303 -7.152 1.00 90.12 212 GLY A O 1
ATOM 1665 N N . ARG A 1 213 ? -4.818 -0.858 -5.648 1.00 93.88 213 ARG A N 1
ATOM 1666 C CA . ARG A 1 213 ? -4.698 -1.712 -4.450 1.00 93.88 213 ARG A CA 1
ATOM 1667 C C . ARG A 1 213 ? -5.531 -3.007 -4.483 1.00 93.88 213 ARG A C 1
ATOM 1669 O O . ARG A 1 213 ? -5.238 -3.947 -3.753 1.00 93.88 213 ARG A O 1
ATOM 1676 N N . TYR A 1 214 ? -6.511 -3.097 -5.386 1.00 95.75 214 TYR A N 1
ATOM 1677 C CA . TYR A 1 214 ? -7.347 -4.287 -5.612 1.00 95.75 214 TYR A CA 1
ATOM 1678 C C . TYR A 1 214 ? -6.856 -5.158 -6.788 1.00 95.75 214 TYR A C 1
ATOM 1680 O O . TYR A 1 214 ? -7.552 -6.069 -7.226 1.00 95.75 214 TYR A O 1
ATOM 1688 N N . ALA A 1 215 ? -5.669 -4.881 -7.343 1.00 94.12 215 ALA A N 1
ATOM 1689 C CA . ALA A 1 215 ? -5.197 -5.506 -8.582 1.00 94.12 215 ALA A CA 1
ATOM 1690 C C . ALA A 1 215 ? -4.242 -6.704 -8.399 1.00 94.12 215 ALA A C 1
ATOM 1692 O O . ALA A 1 215 ? -3.724 -7.217 -9.388 1.00 94.12 215 ALA A O 1
ATOM 1693 N N . ALA A 1 216 ? -3.998 -7.160 -7.166 1.00 93.38 216 ALA A N 1
ATOM 1694 C CA . ALA A 1 216 ? -3.043 -8.239 -6.878 1.00 93.38 216 ALA A CA 1
ATOM 1695 C C . ALA A 1 216 ? -3.337 -9.538 -7.658 1.00 93.38 216 ALA A C 1
ATOM 1697 O O . ALA A 1 216 ? -2.422 -10.196 -8.144 1.00 93.38 216 ALA A O 1
ATOM 1698 N N . THR A 1 217 ? -4.616 -9.873 -7.840 1.00 92.62 217 THR A N 1
ATOM 1699 C CA . THR A 1 217 ? -5.075 -11.074 -8.558 1.00 92.62 217 THR A CA 1
ATOM 1700 C C . THR A 1 217 ? -5.382 -10.828 -10.040 1.00 92.62 217 THR A C 1
ATOM 1702 O O . THR A 1 217 ? -5.885 -11.722 -10.716 1.00 92.62 217 THR A O 1
ATOM 1705 N N . THR A 1 218 ? -5.092 -9.635 -10.574 1.00 93.50 218 THR A N 1
ATOM 1706 C CA . THR A 1 218 ? -5.196 -9.334 -12.014 1.00 93.50 218 THR A CA 1
ATOM 1707 C C . THR A 1 218 ? -3.839 -9.499 -12.703 1.00 93.50 218 THR A C 1
ATOM 1709 O O . THR A 1 218 ? -2.843 -9.838 -12.063 1.00 93.50 218 THR A O 1
ATOM 1712 N N . LEU A 1 219 ? -3.756 -9.204 -14.008 1.00 94.31 219 LEU A N 1
ATOM 1713 C CA . LEU A 1 219 ? -2.484 -9.219 -14.743 1.00 94.31 219 LEU A CA 1
ATOM 1714 C C . LEU A 1 219 ? -1.400 -8.325 -14.114 1.00 94.31 219 LEU A C 1
ATOM 1716 O O . LEU A 1 219 ? -0.223 -8.643 -14.255 1.00 94.31 219 LEU A O 1
ATOM 1720 N N . ILE A 1 220 ? -1.773 -7.275 -13.368 1.00 92.06 220 ILE A N 1
ATOM 1721 C CA . ILE A 1 220 ? -0.819 -6.420 -12.635 1.00 92.06 220 ILE A CA 1
ATOM 1722 C C . ILE A 1 220 ? 0.002 -7.228 -11.633 1.00 92.06 220 ILE A C 1
ATOM 1724 O O . ILE A 1 220 ? 1.218 -7.059 -11.569 1.00 92.06 220 ILE A O 1
ATOM 1728 N N . GLY A 1 221 ? -0.631 -8.120 -10.871 1.00 92.06 221 GLY A N 1
ATOM 1729 C CA . GLY A 1 221 ? 0.093 -8.974 -9.935 1.00 92.06 221 GLY A CA 1
ATOM 1730 C C . GLY A 1 221 ? 0.538 -10.314 -10.514 1.00 92.06 221 GLY A C 1
ATOM 1731 O O . GLY A 1 221 ? 1.571 -10.849 -10.110 1.00 92.06 221 GLY A O 1
ATOM 1732 N N . VAL A 1 222 ? -0.198 -10.843 -11.491 1.00 95.19 222 VAL A N 1
ATOM 1733 C CA . VAL A 1 222 ? 0.044 -12.174 -12.065 1.00 95.19 222 VAL A CA 1
ATOM 1734 C C . VAL A 1 222 ? 1.216 -12.190 -13.047 1.00 95.19 222 VAL A C 1
ATOM 1736 O O . VAL A 1 222 ? 1.987 -13.148 -13.041 1.00 95.19 222 VAL A O 1
ATOM 1739 N N . VAL A 1 223 ? 1.408 -11.148 -13.863 1.00 96.25 223 VAL A N 1
ATOM 1740 C CA . VAL A 1 223 ? 2.534 -11.109 -14.815 1.00 96.25 223 VAL A CA 1
ATOM 1741 C C . VAL A 1 223 ? 3.883 -11.151 -14.080 1.00 96.25 223 VAL A C 1
ATOM 1743 O O . VAL A 1 223 ? 4.693 -12.023 -14.406 1.00 96.25 223 VAL A O 1
ATOM 1746 N N . PRO A 1 224 ? 4.137 -10.326 -13.039 1.00 95.12 224 PRO A N 1
ATOM 1747 C CA . PRO A 1 224 ? 5.338 -10.468 -12.219 1.00 95.12 224 PRO A CA 1
ATOM 1748 C C . PRO A 1 224 ? 5.465 -11.853 -11.571 1.00 95.12 224 PRO A C 1
ATOM 1750 O O . PRO A 1 224 ? 6.554 -12.416 -11.576 1.00 95.12 224 PRO A O 1
ATOM 1753 N N . ALA A 1 225 ? 4.373 -12.441 -11.070 1.00 95.31 225 ALA A N 1
ATOM 1754 C CA . ALA A 1 225 ? 4.382 -13.777 -10.462 1.00 95.31 225 ALA A CA 1
ATOM 1755 C C . ALA A 1 225 ? 4.828 -14.884 -11.427 1.00 95.31 225 ALA A C 1
ATOM 1757 O O . ALA A 1 225 ? 5.620 -15.758 -11.076 1.00 95.31 225 ALA A O 1
ATOM 1758 N N . VAL A 1 226 ? 4.370 -14.831 -12.673 1.00 95.31 226 VAL A N 1
ATOM 1759 C CA . VAL A 1 226 ? 4.757 -15.818 -13.683 1.00 95.31 226 VAL A CA 1
ATOM 1760 C C . VAL A 1 226 ? 6.244 -15.701 -14.036 1.00 95.31 226 VAL A C 1
ATOM 1762 O O . VAL A 1 226 ? 6.935 -16.715 -14.139 1.00 95.31 226 VAL A O 1
ATOM 1765 N N . LEU A 1 227 ? 6.771 -14.479 -14.148 1.00 95.38 227 LEU A N 1
ATOM 1766 C CA . LEU A 1 227 ? 8.196 -14.241 -14.418 1.00 95.38 227 LEU A CA 1
ATOM 1767 C C . LEU A 1 227 ? 9.112 -14.694 -13.266 1.00 95.38 227 LEU A C 1
ATOM 1769 O O . LEU A 1 227 ? 10.276 -15.040 -13.481 1.00 95.38 227 LEU A O 1
ATOM 1773 N N . THR A 1 228 ? 8.586 -14.733 -12.042 1.00 93.56 228 THR A N 1
ATOM 1774 C CA . THR A 1 228 ? 9.285 -15.212 -10.842 1.00 93.56 228 THR A CA 1
ATOM 1775 C C . THR A 1 228 ? 9.044 -16.690 -10.554 1.00 93.56 228 THR A C 1
ATOM 1777 O O . THR A 1 228 ? 9.415 -17.185 -9.489 1.00 93.56 228 THR A O 1
ATOM 1780 N N . GLY A 1 229 ? 8.467 -17.431 -11.503 1.00 93.88 229 GLY A N 1
ATOM 1781 C CA . GLY A 1 229 ? 8.302 -18.878 -11.403 1.00 93.88 229 GLY A CA 1
ATOM 1782 C C . GLY A 1 229 ? 7.277 -19.327 -10.360 1.00 93.88 229 GLY A C 1
ATOM 1783 O O . GLY A 1 229 ? 7.361 -20.471 -9.907 1.00 93.88 229 GLY A O 1
ATOM 1784 N N . VAL A 1 230 ? 6.337 -18.459 -9.968 1.00 94.81 230 VAL A N 1
ATOM 1785 C CA . VAL A 1 230 ? 5.167 -18.855 -9.169 1.00 94.81 230 VAL A CA 1
ATOM 1786 C C . VAL A 1 230 ? 4.351 -19.882 -9.955 1.00 94.81 230 VAL A C 1
ATOM 1788 O O . VAL A 1 230 ? 4.114 -19.725 -11.156 1.00 94.81 230 VAL A O 1
ATOM 1791 N N . VAL A 1 231 ? 3.892 -20.934 -9.276 1.00 92.69 231 VAL A N 1
ATOM 1792 C CA . VAL A 1 231 ? 2.973 -21.918 -9.861 1.00 92.69 231 VAL A CA 1
ATOM 1793 C C . VAL A 1 231 ? 1.585 -21.286 -9.942 1.00 92.69 231 VAL A C 1
ATOM 1795 O O . VAL A 1 231 ? 0.822 -21.301 -8.979 1.00 92.69 231 VAL A O 1
ATOM 1798 N N . LEU A 1 232 ? 1.271 -20.683 -11.091 1.00 92.62 232 LEU A N 1
ATOM 1799 C CA . LEU A 1 232 ? 0.083 -19.842 -11.240 1.00 92.62 232 LEU A CA 1
ATOM 1800 C C . LEU A 1 232 ? -1.227 -20.595 -10.966 1.00 92.62 232 LEU A C 1
ATOM 1802 O O . LEU A 1 232 ? -2.145 -20.020 -10.391 1.00 92.62 232 LEU A O 1
ATOM 1806 N N . GLN A 1 233 ? -1.322 -21.875 -11.331 1.00 93.44 233 GLN A N 1
ATOM 1807 C CA . GLN A 1 233 ? -2.515 -22.676 -11.048 1.00 93.44 233 GLN A CA 1
ATOM 1808 C C . GLN A 1 233 ? -2.792 -22.784 -9.543 1.00 93.44 233 GLN A C 1
ATOM 1810 O O . GLN A 1 233 ? -3.941 -22.639 -9.141 1.00 93.44 233 GLN A O 1
ATOM 1815 N N . ASP A 1 234 ? -1.751 -22.995 -8.731 1.00 94.19 234 ASP A N 1
ATOM 1816 C CA . ASP A 1 234 ? -1.863 -23.071 -7.269 1.00 94.19 234 ASP A CA 1
ATOM 1817 C C . ASP A 1 234 ? -2.242 -21.707 -6.676 1.00 94.19 234 ASP A C 1
ATOM 1819 O O . ASP A 1 234 ? -3.199 -21.592 -5.916 1.00 94.19 234 ASP A O 1
ATOM 1823 N N . ALA A 1 235 ? -1.568 -20.643 -7.123 1.00 94.94 235 ALA A N 1
ATOM 1824 C CA . ALA A 1 235 ? -1.868 -19.271 -6.718 1.00 94.94 235 ALA A CA 1
ATOM 1825 C C . ALA A 1 235 ? -3.336 -18.879 -6.979 1.00 94.94 235 ALA A C 1
ATOM 1827 O O . ALA A 1 235 ? -4.032 -18.395 -6.084 1.00 94.94 235 ALA A O 1
ATOM 1828 N N . LEU A 1 236 ? -3.830 -19.119 -8.200 1.00 95.44 236 LEU A N 1
ATOM 1829 C CA . LEU A 1 236 ? -5.213 -18.814 -8.576 1.00 95.44 236 LEU A CA 1
ATOM 1830 C C . LEU A 1 236 ? -6.223 -19.718 -7.865 1.00 95.44 236 LEU A C 1
ATOM 1832 O O . LEU A 1 236 ? -7.351 -19.289 -7.637 1.00 95.44 236 LEU A O 1
ATOM 1836 N N . GLN A 1 237 ? -5.849 -20.955 -7.531 1.00 96.19 237 GLN A N 1
ATOM 1837 C CA . GLN A 1 237 ? -6.703 -21.861 -6.769 1.00 96.19 237 GLN A CA 1
ATOM 1838 C C . GLN A 1 237 ? -6.921 -21.345 -5.343 1.00 96.19 237 GLN A C 1
ATOM 1840 O O . GLN A 1 237 ? -8.067 -21.203 -4.932 1.00 96.19 237 GLN A O 1
ATOM 1845 N N . ARG A 1 238 ? -5.854 -20.964 -4.632 1.00 96.50 238 ARG A N 1
ATOM 1846 C CA . ARG A 1 238 ? -5.946 -20.414 -3.265 1.00 96.50 238 ARG A CA 1
ATOM 1847 C C . ARG A 1 238 ? -6.731 -19.104 -3.214 1.00 96.50 238 ARG A C 1
ATOM 1849 O O . ARG A 1 238 ? -7.572 -18.910 -2.339 1.00 96.50 238 ARG A O 1
ATOM 1856 N N . ALA A 1 239 ? -6.502 -18.219 -4.187 1.00 97.00 239 ALA A N 1
ATOM 1857 C CA . ALA A 1 239 ? -7.290 -16.996 -4.326 1.00 97.00 239 ALA A CA 1
ATOM 1858 C C . ALA A 1 239 ? -8.780 -17.302 -4.569 1.00 97.00 239 ALA A C 1
ATOM 1860 O O . ALA A 1 239 ? -9.640 -16.656 -3.974 1.00 97.00 239 ALA A O 1
ATOM 1861 N N . GLN A 1 240 ? -9.092 -18.297 -5.409 1.00 96.38 240 GLN A N 1
ATOM 1862 C CA . GLN A 1 240 ? -10.471 -18.701 -5.698 1.00 96.38 240 GLN A CA 1
ATOM 1863 C C . GLN A 1 240 ? -11.164 -19.302 -4.471 1.00 96.38 240 GLN A C 1
ATOM 1865 O O . GLN A 1 240 ? -12.302 -18.947 -4.193 1.00 96.38 240 GLN A O 1
ATOM 1870 N N . GLU A 1 241 ? -10.479 -20.155 -3.711 1.00 96.44 241 GLU A N 1
ATOM 1871 C CA . GLU A 1 241 ? -11.021 -20.752 -2.485 1.00 96.44 241 GLU A CA 1
ATOM 1872 C C . GLU A 1 241 ? -11.405 -19.685 -1.455 1.00 96.44 241 GLU A C 1
ATOM 1874 O O . GLU A 1 241 ? -12.495 -19.740 -0.883 1.00 96.44 241 GLU A O 1
ATOM 1879 N N . MET A 1 242 ? -10.558 -18.667 -1.266 1.00 97.38 242 MET A N 1
ATOM 1880 C CA . MET A 1 242 ? -10.892 -17.543 -0.390 1.00 97.38 242 MET A CA 1
ATOM 1881 C C . MET A 1 242 ? -12.022 -16.677 -0.959 1.00 97.38 242 MET A C 1
ATOM 1883 O O . MET A 1 242 ? -12.890 -16.217 -0.214 1.00 97.38 242 MET A O 1
ATOM 1887 N N . LEU A 1 243 ? -12.040 -16.459 -2.277 1.00 96.00 243 LEU A N 1
ATOM 1888 C CA . LEU A 1 243 ? -13.109 -15.716 -2.941 1.00 96.00 243 LEU A CA 1
ATOM 1889 C C . LEU A 1 243 ? -14.467 -16.396 -2.729 1.00 96.00 243 LEU A C 1
ATOM 1891 O O . LEU A 1 243 ? -15.446 -15.718 -2.422 1.00 96.00 243 LEU A O 1
ATOM 1895 N N . ASP A 1 244 ? -14.509 -17.724 -2.837 1.00 95.56 244 ASP A N 1
ATOM 1896 C CA . ASP A 1 244 ? -15.705 -18.527 -2.592 1.00 95.56 244 ASP A CA 1
ATOM 1897 C C . ASP A 1 244 ? -16.101 -18.522 -1.110 1.00 95.56 244 ASP A C 1
ATOM 1899 O O . ASP A 1 244 ? -17.284 -18.403 -0.800 1.00 95.56 244 ASP A O 1
ATOM 1903 N N . ALA A 1 245 ? -15.138 -18.539 -0.182 1.00 95.31 245 ALA A N 1
ATOM 1904 C CA . ALA A 1 245 ? -15.418 -18.352 1.245 1.00 95.31 245 ALA A CA 1
ATOM 1905 C C . ALA A 1 245 ? -16.036 -16.971 1.548 1.00 95.31 245 ALA A C 1
ATOM 1907 O O . ALA A 1 245 ? -16.900 -16.850 2.416 1.00 95.31 245 ALA A O 1
ATOM 1908 N N . CYS A 1 246 ? -15.659 -15.934 0.794 1.00 96.62 246 CYS A N 1
ATOM 1909 C CA . CYS A 1 246 ? -16.244 -14.594 0.894 1.00 96.62 246 CYS A CA 1
ATOM 1910 C C . CYS A 1 246 ? -17.609 -14.455 0.180 1.00 96.62 246 CYS A C 1
ATOM 1912 O O . CYS A 1 246 ? -18.190 -13.364 0.168 1.00 96.62 246 CYS A O 1
ATOM 1914 N N . ARG A 1 247 ? -18.152 -15.533 -0.409 1.00 96.12 247 ARG A N 1
ATOM 1915 C CA . ARG A 1 247 ? -19.532 -15.579 -0.933 1.00 96.12 247 ARG A CA 1
ATOM 1916 C C . ARG A 1 247 ? -20.575 -15.956 0.109 1.00 96.12 247 ARG A C 1
ATOM 1918 O O . ARG A 1 247 ? -21.757 -15.827 -0.185 1.00 96.12 247 ARG A O 1
ATOM 1925 N N . GLU A 1 248 ? -20.160 -16.414 1.286 1.00 97.25 248 GLU A N 1
ATOM 1926 C CA . GLU A 1 248 ? -21.071 -16.763 2.376 1.00 97.25 248 GLU A CA 1
ATOM 1927 C C . GLU A 1 248 ? -21.966 -15.556 2.735 1.00 97.25 248 GLU A C 1
ATOM 1929 O O . GLU A 1 248 ? -21.425 -14.509 3.112 1.00 97.25 248 GLU A O 1
ATOM 1934 N N . PRO A 1 249 ? -23.302 -15.648 2.566 1.00 95.94 249 PRO A N 1
ATOM 1935 C CA . PRO A 1 249 ? -24.202 -14.514 2.762 1.00 95.94 249 PRO A CA 1
ATOM 1936 C C . PRO A 1 249 ? -24.328 -14.079 4.222 1.00 95.94 249 PRO A C 1
ATOM 1938 O O . PRO A 1 249 ? -24.572 -12.895 4.453 1.00 95.94 249 PRO A O 1
ATOM 1941 N N . ASP A 1 250 ? -24.161 -14.984 5.196 1.00 96.12 250 ASP A N 1
ATOM 1942 C CA . ASP A 1 250 ? -24.138 -14.607 6.612 1.00 96.12 250 ASP A CA 1
ATOM 1943 C C . ASP A 1 250 ? -22.791 -13.941 6.961 1.00 96.12 250 ASP A C 1
ATOM 1945 O O . ASP A 1 250 ? -21.754 -14.617 6.969 1.00 96.12 250 ASP A O 1
ATOM 1949 N N . PRO A 1 251 ? -22.764 -12.638 7.313 1.00 96.75 251 PRO A N 1
ATOM 1950 C CA . PRO A 1 251 ? -21.528 -11.942 7.665 1.00 96.75 251 PRO A CA 1
ATOM 1951 C C . PRO A 1 251 ? -20.761 -12.585 8.829 1.00 96.75 251 PRO A C 1
ATOM 1953 O O . PRO A 1 251 ? -19.550 -12.404 8.922 1.00 96.75 251 PRO A O 1
ATOM 1956 N N . ARG A 1 252 ? -21.436 -13.348 9.701 1.00 95.19 252 ARG A N 1
ATOM 1957 C CA . ARG A 1 252 ? -20.803 -14.067 10.822 1.00 95.19 252 ARG A CA 1
ATOM 1958 C C . ARG A 1 252 ? -19.974 -15.260 10.367 1.00 95.19 252 ARG A C 1
ATOM 1960 O O . ARG A 1 252 ? -19.011 -15.627 11.033 1.00 95.19 252 ARG A O 1
ATOM 1967 N N . LEU A 1 253 ? -20.360 -15.877 9.255 1.00 94.88 253 LEU A N 1
ATOM 1968 C CA . LEU A 1 253 ? -19.691 -17.044 8.681 1.00 94.88 253 LEU A CA 1
ATOM 1969 C C . LEU A 1 253 ? -18.730 -16.654 7.542 1.00 94.88 253 LEU A C 1
ATOM 1971 O O . LEU A 1 253 ? -17.875 -17.449 7.149 1.00 94.88 253 LEU A O 1
ATOM 1975 N N . ASN A 1 254 ? -18.838 -15.425 7.039 1.00 97.06 254 ASN A N 1
ATOM 1976 C CA . ASN A 1 254 ? -17.992 -14.874 5.991 1.00 97.06 254 ASN A CA 1
ATOM 1977 C C . ASN A 1 254 ? -16.694 -14.287 6.568 1.00 97.06 254 ASN A C 1
ATOM 1979 O O . ASN A 1 254 ? -16.696 -13.248 7.225 1.00 97.06 254 ASN A O 1
ATOM 1983 N N . THR A 1 255 ? -15.562 -14.930 6.278 1.00 93.75 255 THR A N 1
ATOM 1984 C CA . THR A 1 255 ? -14.251 -14.559 6.843 1.00 93.75 255 THR A CA 1
ATOM 1985 C C . THR A 1 255 ? -13.817 -13.123 6.515 1.00 93.75 255 THR A C 1
ATOM 1987 O O . THR A 1 255 ? -13.298 -12.420 7.384 1.00 93.75 255 THR A O 1
ATOM 1990 N N . GLY A 1 256 ? -14.088 -12.646 5.295 1.00 96.75 256 GLY A N 1
ATOM 1991 C CA . GLY A 1 256 ? -13.792 -11.271 4.899 1.00 96.75 256 GLY A CA 1
ATOM 1992 C C . GLY A 1 256 ? -14.713 -10.267 5.592 1.00 96.75 256 GLY A C 1
ATOM 1993 O O . GLY A 1 256 ? -14.247 -9.236 6.077 1.00 96.75 256 GLY A O 1
ATOM 1994 N N . ALA A 1 257 ? -16.012 -10.572 5.684 1.00 98.31 257 ALA A N 1
ATOM 1995 C CA . ALA A 1 257 ? -16.975 -9.699 6.354 1.00 98.31 257 ALA A CA 1
ATOM 1996 C C . ALA A 1 257 ? -16.704 -9.571 7.853 1.00 98.31 257 ALA A C 1
ATOM 1998 O O . ALA A 1 257 ? -16.716 -8.459 8.376 1.00 98.31 257 ALA A O 1
ATOM 1999 N N . LEU A 1 258 ? -16.395 -10.681 8.521 1.00 97.12 258 LEU A N 1
ATOM 2000 C CA . LEU A 1 258 ? -16.090 -10.698 9.944 1.00 97.12 258 LEU A CA 1
ATOM 2001 C C . LEU A 1 258 ? -14.842 -9.866 10.270 1.00 97.12 258 LEU A C 1
ATOM 2003 O O . LEU A 1 258 ? -14.894 -9.014 11.157 1.00 97.12 258 LEU A O 1
ATOM 2007 N N . LEU A 1 259 ? -13.750 -10.041 9.511 1.00 97.56 259 LEU A N 1
ATOM 2008 C CA . LEU A 1 259 ? -12.544 -9.222 9.674 1.00 97.56 259 LEU A CA 1
ATOM 2009 C C . LEU A 1 259 ? -12.849 -7.735 9.438 1.00 97.56 259 LEU A C 1
ATOM 2011 O O . LEU A 1 259 ? -12.482 -6.889 10.251 1.00 97.56 259 LEU A O 1
ATOM 2015 N N . GLY A 1 260 ? -13.548 -7.405 8.349 1.00 98.38 260 GLY A N 1
ATOM 2016 C CA . GLY A 1 260 ? -13.901 -6.021 8.029 1.00 98.38 260 GLY A CA 1
ATOM 2017 C C . GLY A 1 260 ? -14.774 -5.355 9.096 1.00 98.38 260 GLY A C 1
ATOM 2018 O O . GLY A 1 260 ? -14.541 -4.198 9.446 1.00 98.38 260 GLY A O 1
ATOM 2019 N N . ALA A 1 261 ? -15.741 -6.094 9.646 1.00 98.56 261 ALA A N 1
ATOM 2020 C CA . ALA A 1 261 ? -16.618 -5.627 10.715 1.00 98.56 261 ALA A CA 1
ATOM 2021 C C . ALA A 1 261 ? -15.866 -5.380 12.028 1.00 98.56 261 ALA A C 1
ATOM 2023 O O . ALA A 1 261 ? -16.142 -4.389 12.706 1.00 98.56 261 ALA A O 1
ATOM 2024 N N . TRP A 1 262 ? -14.892 -6.234 12.356 1.00 97.69 262 TRP A N 1
ATOM 2025 C CA . TRP A 1 262 ? -14.044 -6.079 13.539 1.00 97.69 262 TRP A CA 1
ATOM 2026 C C . TRP A 1 262 ? -13.107 -4.873 13.430 1.00 97.69 262 TRP A C 1
ATOM 2028 O O . TRP A 1 262 ? -13.017 -4.072 14.360 1.00 97.69 262 TRP A O 1
ATOM 2038 N N . LEU A 1 263 ? -12.483 -4.670 12.264 1.00 98.12 263 LEU A N 1
ATOM 2039 C CA . LEU A 1 263 ? -11.660 -3.484 12.007 1.00 98.12 263 LEU A CA 1
ATOM 2040 C C . LEU A 1 263 ? -12.482 -2.189 12.126 1.00 98.12 263 LEU A C 1
ATOM 2042 O O . LEU A 1 263 ? -12.031 -1.228 12.750 1.00 98.12 263 LEU A O 1
ATOM 2046 N N . ALA A 1 264 ? -13.701 -2.167 11.574 1.00 98.19 264 ALA A N 1
ATOM 2047 C CA . ALA A 1 264 ? -14.601 -1.020 11.692 1.00 98.19 264 ALA A CA 1
ATOM 2048 C C . ALA A 1 264 ? -15.047 -0.770 13.142 1.00 98.19 264 ALA A C 1
ATOM 2050 O O . ALA A 1 264 ? -15.059 0.380 13.584 1.00 98.19 264 ALA A O 1
ATOM 2051 N N . ALA A 1 265 ? -15.346 -1.834 13.897 1.00 97.31 265 ALA A N 1
ATOM 2052 C CA . ALA A 1 265 ? -15.693 -1.743 15.314 1.00 97.31 265 ALA A CA 1
ATOM 2053 C C . ALA A 1 265 ? -14.551 -1.133 16.141 1.00 97.31 265 ALA A C 1
ATOM 2055 O O . ALA A 1 265 ? -14.797 -0.322 17.033 1.00 97.31 265 ALA A O 1
ATOM 2056 N N . GLY A 1 266 ? -13.294 -1.445 15.804 1.00 95.25 266 GLY A N 1
ATOM 2057 C CA . GLY A 1 266 ? -12.129 -0.790 16.397 1.00 95.25 266 GLY A CA 1
ATOM 2058 C C . GLY A 1 266 ? -12.163 0.722 16.216 1.00 95.25 266 GLY A C 1
ATOM 2059 O O . GLY A 1 266 ? -12.134 1.455 17.202 1.00 95.25 266 GLY A O 1
ATOM 2060 N N . VAL A 1 267 ? -12.309 1.199 14.978 1.00 95.81 267 VAL A N 1
ATOM 2061 C CA . VAL A 1 267 ? -12.377 2.642 14.682 1.00 95.81 267 VAL A CA 1
ATOM 2062 C C . VAL A 1 267 ? -13.545 3.309 15.422 1.00 95.81 267 VAL A C 1
ATOM 2064 O O . VAL A 1 267 ? -13.359 4.358 16.038 1.00 95.81 267 VAL A O 1
ATOM 2067 N N . GLN A 1 268 ? -14.730 2.691 15.415 1.00 95.62 268 GLN A N 1
ATOM 2068 C CA . GLN A 1 268 ? -15.940 3.205 16.074 1.00 95.62 268 GLN A CA 1
ATOM 2069 C C . GLN A 1 268 ? -15.817 3.266 17.608 1.00 95.62 268 GLN A C 1
ATOM 2071 O O . GLN A 1 268 ? -16.457 4.107 18.230 1.00 95.62 268 GLN A O 1
ATOM 2076 N N . THR A 1 269 ? -14.950 2.438 18.201 1.00 94.25 269 THR A N 1
ATOM 2077 C CA . THR A 1 269 ? -14.650 2.404 19.646 1.00 94.25 269 THR A CA 1
ATOM 2078 C C . THR A 1 269 ? -13.307 3.063 19.999 1.00 94.25 269 THR A C 1
ATOM 2080 O O . THR A 1 269 ? -12.698 2.772 21.028 1.00 94.25 269 THR A O 1
ATOM 2083 N N . GLY A 1 270 ? -12.800 3.953 19.135 1.00 92.25 270 GLY A N 1
ATOM 2084 C CA . GLY A 1 270 ? -11.621 4.783 19.419 1.00 92.25 270 GLY A CA 1
ATOM 2085 C C . GLY A 1 270 ? -10.257 4.106 19.219 1.00 92.25 270 GLY A C 1
ATOM 2086 O O . GLY A 1 270 ? -9.236 4.633 19.676 1.00 92.25 270 GLY A O 1
ATOM 2087 N N . ARG A 1 271 ? -10.218 2.959 18.531 1.00 93.19 271 ARG A N 1
ATOM 2088 C CA . ARG A 1 271 ? -9.005 2.243 18.101 1.00 93.19 271 ARG A CA 1
ATOM 2089 C C . ARG A 1 271 ? -8.807 2.409 16.595 1.00 93.19 271 ARG A C 1
ATOM 2091 O O . ARG A 1 271 ? -9.081 1.515 15.802 1.00 93.19 271 ARG A O 1
ATOM 2098 N N . ASP A 1 272 ? -8.335 3.587 16.206 1.00 93.56 272 ASP A N 1
ATOM 2099 C CA . ASP A 1 272 ? -8.132 4.006 14.813 1.00 93.56 272 ASP A CA 1
ATOM 2100 C C . ASP A 1 272 ? -6.754 3.624 14.237 1.00 93.56 272 ASP A C 1
ATOM 2102 O O . ASP A 1 272 ? -6.359 4.097 13.168 1.00 93.56 272 ASP A O 1
ATOM 2106 N N . ARG A 1 273 ? -6.016 2.730 14.907 1.00 95.38 273 ARG A N 1
ATOM 2107 C CA . ARG A 1 273 ? -4.720 2.204 14.449 1.00 95.38 273 ARG A CA 1
ATOM 2108 C C . ARG A 1 273 ? -4.725 0.682 14.427 1.00 95.38 273 ARG A C 1
ATOM 2110 O O . ARG A 1 273 ? -5.375 0.052 15.255 1.00 95.38 273 ARG A O 1
ATOM 2117 N N . VAL A 1 274 ? -3.955 0.085 13.524 1.00 95.56 274 VAL A N 1
ATOM 2118 C CA . VAL A 1 274 ? -3.751 -1.367 13.461 1.00 95.56 274 VAL A CA 1
ATOM 2119 C C . VAL A 1 274 ? -2.269 -1.694 13.392 1.00 95.56 274 VAL A C 1
ATOM 2121 O O . VAL A 1 274 ? -1.575 -1.281 12.467 1.00 95.56 274 VAL A O 1
ATOM 2124 N N . VAL A 1 275 ? -1.773 -2.436 14.377 1.00 94.88 275 VAL A N 1
ATOM 2125 C CA . VAL A 1 275 ? -0.408 -2.963 14.376 1.00 94.88 275 VAL A CA 1
ATOM 2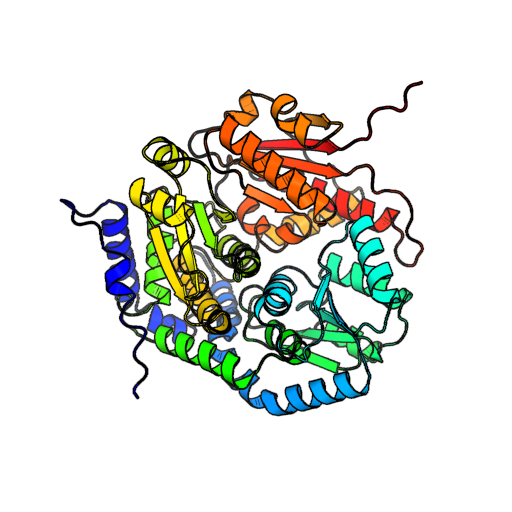126 C C . VAL A 1 275 ? -0.395 -4.277 13.609 1.00 94.88 275 VAL A C 1
ATOM 2128 O O . VAL A 1 275 ? -1.059 -5.232 13.999 1.00 94.88 275 VAL A O 1
ATOM 2131 N N . LEU A 1 276 ? 0.372 -4.321 12.523 1.00 93.94 276 LEU A N 1
ATOM 2132 C CA . LEU A 1 276 ? 0.580 -5.501 11.693 1.00 93.94 276 LEU A CA 1
ATOM 2133 C C . LEU A 1 276 ? 1.816 -6.258 12.192 1.00 93.94 276 LEU A C 1
ATOM 2135 O O . LEU A 1 276 ? 2.961 -5.863 11.935 1.00 93.94 276 LEU A O 1
ATOM 2139 N N . ALA A 1 277 ? 1.572 -7.353 12.906 1.00 90.75 277 ALA A N 1
ATOM 2140 C CA . ALA A 1 277 ? 2.582 -8.260 13.432 1.00 90.75 277 ALA A CA 1
ATOM 2141 C C . ALA A 1 277 ? 2.742 -9.456 12.485 1.00 90.75 277 ALA A C 1
ATOM 2143 O O . ALA A 1 277 ? 1.993 -10.428 12.541 1.00 90.75 277 ALA A O 1
ATOM 2144 N N . LEU A 1 278 ? 3.700 -9.354 11.563 1.00 90.00 278 LEU A N 1
ATOM 2145 C CA . LEU A 1 278 ? 3.916 -10.354 10.518 1.00 90.00 278 LEU A CA 1
ATOM 2146 C C . LEU A 1 278 ? 5.191 -11.153 10.770 1.00 90.00 278 LEU A C 1
ATOM 2148 O O . LEU A 1 278 ? 6.250 -10.566 11.025 1.00 90.00 278 LEU A O 1
ATOM 2152 N N . SER A 1 279 ? 5.118 -12.472 10.592 1.00 88.06 279 SER A N 1
ATOM 2153 C CA . SER A 1 279 ? 6.298 -13.336 10.630 1.00 88.06 279 SER A CA 1
ATOM 2154 C C . SER A 1 279 ? 7.339 -12.925 9.576 1.00 88.06 279 SER A C 1
ATOM 2156 O O . SER A 1 279 ? 7.073 -12.215 8.595 1.00 88.06 279 SER A O 1
ATOM 2158 N N . LYS A 1 280 ? 8.596 -13.341 9.782 1.00 86.31 280 LYS A N 1
ATOM 2159 C CA . LYS A 1 280 ? 9.751 -12.865 8.992 1.00 86.31 280 LYS A CA 1
ATOM 2160 C C . LYS A 1 280 ? 9.609 -13.118 7.486 1.00 86.31 280 LYS A C 1
ATOM 2162 O O . LYS A 1 280 ? 10.061 -12.289 6.690 1.00 86.31 280 LYS A O 1
ATOM 2167 N N . ASP A 1 281 ? 9.002 -14.243 7.140 1.00 88.56 281 ASP A N 1
ATOM 2168 C CA . ASP A 1 281 ? 8.668 -14.737 5.802 1.00 88.56 281 ASP A CA 1
ATOM 2169 C C . ASP A 1 281 ? 7.420 -14.080 5.191 1.00 88.56 281 ASP A C 1
ATOM 2171 O O . ASP A 1 281 ? 7.138 -14.304 4.021 1.00 88.56 281 ASP A O 1
ATOM 2175 N N . LEU A 1 282 ? 6.720 -13.213 5.932 1.00 91.50 282 LEU A N 1
ATOM 2176 C CA . LEU A 1 282 ? 5.547 -12.471 5.459 1.00 91.50 282 LEU A CA 1
ATOM 2177 C C . LEU A 1 282 ? 5.732 -10.948 5.493 1.00 91.50 282 LEU A C 1
ATOM 2179 O O . LEU A 1 282 ? 4.913 -10.225 4.947 1.00 91.50 282 LEU A O 1
ATOM 2183 N N . ARG A 1 283 ? 6.847 -10.415 6.015 1.00 89.44 283 ARG A N 1
ATOM 2184 C CA . ARG A 1 283 ? 7.051 -8.957 6.207 1.00 89.44 283 ARG A CA 1
ATOM 2185 C C . ARG A 1 283 ? 6.701 -8.040 5.025 1.00 89.44 283 ARG A C 1
ATOM 2187 O O . ARG A 1 283 ? 6.093 -7.000 5.244 1.00 89.44 283 ARG A O 1
ATOM 2194 N N . ALA A 1 284 ? 7.057 -8.399 3.788 1.00 92.88 284 ALA A N 1
ATOM 2195 C CA . ALA A 1 284 ? 6.714 -7.613 2.597 1.00 92.88 284 ALA A CA 1
ATOM 2196 C C . ALA A 1 284 ? 5.196 -7.482 2.369 1.00 92.88 284 ALA A C 1
ATOM 2198 O O . ALA A 1 284 ? 4.755 -6.484 1.806 1.00 92.88 284 ALA A O 1
ATOM 2199 N N . PHE A 1 285 ? 4.398 -8.452 2.832 1.00 95.69 285 PHE A N 1
ATOM 2200 C CA . PHE A 1 285 ? 2.936 -8.381 2.793 1.00 95.69 285 PHE A CA 1
ATOM 2201 C C . PHE A 1 285 ? 2.405 -7.189 3.595 1.00 95.69 285 PHE A C 1
ATOM 2203 O O . PHE A 1 285 ? 1.428 -6.568 3.189 1.00 95.69 285 PHE A O 1
ATOM 2210 N N . GLY A 1 286 ? 3.107 -6.797 4.664 1.00 94.50 286 GLY A N 1
ATOM 2211 C CA . GLY A 1 286 ? 2.763 -5.637 5.485 1.00 94.50 286 GLY A CA 1
ATOM 2212 C C . GLY A 1 286 ? 2.714 -4.345 4.687 1.00 94.50 286 GLY A C 1
ATOM 2213 O O . GLY A 1 286 ? 1.761 -3.595 4.834 1.00 94.50 286 GLY A O 1
ATOM 2214 N N . SER A 1 287 ? 3.659 -4.124 3.772 1.00 93.19 287 SER A N 1
ATOM 2215 C CA . SER A 1 287 ? 3.658 -2.918 2.936 1.00 93.19 287 SER A CA 1
ATOM 2216 C C . SER A 1 287 ? 2.497 -2.885 1.940 1.00 93.19 287 SER A C 1
ATOM 2218 O O . SER A 1 287 ? 1.961 -1.818 1.646 1.00 93.19 287 SER A O 1
ATOM 2220 N N . TRP A 1 288 ? 2.058 -4.046 1.445 1.00 96.88 288 TRP A N 1
ATOM 2221 C CA . TRP A 1 288 ? 0.851 -4.131 0.622 1.00 96.88 288 TRP A CA 1
ATOM 2222 C C . TRP A 1 288 ? -0.425 -3.893 1.449 1.00 96.88 288 TRP A C 1
ATOM 2224 O O . TRP A 1 288 ? -1.301 -3.137 1.022 1.00 96.88 288 TRP A O 1
ATOM 2234 N N . LEU A 1 289 ? -0.504 -4.466 2.656 1.00 97.69 289 LEU A N 1
ATOM 2235 C CA . LEU A 1 289 ? -1.599 -4.213 3.597 1.00 97.69 289 LEU A CA 1
ATOM 2236 C C . LEU A 1 289 ? -1.669 -2.742 4.016 1.00 97.69 289 LEU A C 1
ATOM 2238 O O . LEU A 1 289 ? -2.764 -2.191 4.075 1.00 97.69 289 LEU A O 1
ATOM 2242 N N . GLU A 1 290 ? -0.528 -2.087 4.250 1.00 96.88 290 GLU A N 1
ATOM 2243 C CA . GLU A 1 290 ? -0.462 -0.661 4.579 1.00 96.88 290 GLU A CA 1
ATOM 2244 C C . GLU A 1 290 ? -1.188 0.180 3.523 1.00 96.88 290 GLU A C 1
ATOM 2246 O O . GLU A 1 290 ? -2.037 1.003 3.867 1.00 96.88 290 GLU A O 1
ATOM 2251 N N . GLN A 1 291 ? -0.926 -0.069 2.234 1.00 97.00 291 GLN A N 1
ATOM 2252 C CA . GLN A 1 291 ? -1.663 0.592 1.158 1.00 97.00 291 GLN A CA 1
ATOM 2253 C C . GLN A 1 291 ? -3.151 0.252 1.204 1.00 97.00 291 GLN A C 1
ATOM 2255 O O . GLN A 1 291 ? -3.988 1.155 1.163 1.00 97.00 291 GLN A O 1
ATOM 2260 N N . LEU A 1 292 ? -3.491 -1.040 1.229 1.00 98.12 292 LEU A N 1
ATOM 2261 C CA . LEU A 1 292 ? -4.878 -1.474 1.118 1.00 98.12 292 LEU A CA 1
ATOM 2262 C C . LEU A 1 292 ? -5.737 -0.883 2.241 1.00 98.12 292 LEU A C 1
ATOM 2264 O O . LEU A 1 292 ? -6.824 -0.372 1.969 1.00 98.12 292 LEU A O 1
ATOM 2268 N N . ILE A 1 293 ? -5.237 -0.920 3.475 1.00 98.31 293 ILE A N 1
ATOM 2269 C CA . ILE A 1 293 ? -5.916 -0.413 4.666 1.00 98.31 293 ILE A CA 1
ATOM 2270 C C . ILE A 1 293 ? -6.054 1.109 4.586 1.00 98.31 293 ILE A C 1
ATOM 2272 O O . ILE A 1 293 ? -7.170 1.637 4.668 1.00 98.31 293 ILE A O 1
ATOM 2276 N N . ALA A 1 294 ? -4.940 1.817 4.386 1.00 97.25 294 ALA A N 1
ATOM 2277 C CA . ALA A 1 294 ? -4.912 3.271 4.459 1.00 97.25 294 ALA A CA 1
ATOM 2278 C C . ALA A 1 294 ? -5.685 3.929 3.307 1.00 97.25 294 ALA A C 1
ATOM 2280 O O . ALA A 1 294 ? -6.516 4.804 3.545 1.00 97.25 294 ALA A O 1
ATOM 2281 N N . GLU A 1 295 ? -5.479 3.491 2.062 1.00 96.31 295 GLU A N 1
ATOM 2282 C CA . GLU A 1 295 ? -6.180 4.078 0.915 1.00 96.31 295 GLU A CA 1
ATOM 2283 C C . GLU A 1 295 ? -7.657 3.699 0.858 1.00 96.31 295 GLU A C 1
ATOM 2285 O O . GLU A 1 295 ? -8.446 4.455 0.294 1.00 96.31 295 GLU A O 1
ATOM 2290 N N . SER A 1 296 ? -8.063 2.547 1.403 1.00 97.31 296 SER A N 1
ATOM 2291 C CA . SER A 1 296 ? -9.482 2.168 1.403 1.00 97.31 296 SER A CA 1
ATOM 2292 C C . SER A 1 296 ? -10.258 2.894 2.502 1.00 97.31 296 SER A C 1
ATOM 2294 O O . SER A 1 296 ? -11.374 3.336 2.250 1.00 97.31 296 SER A O 1
ATOM 2296 N N . SER A 1 297 ? -9.673 3.087 3.687 1.00 96.69 297 SER A N 1
ATOM 2297 C CA . SER A 1 297 ? -10.391 3.653 4.841 1.00 96.69 297 SER A CA 1
ATOM 2298 C C . SER A 1 297 ? -10.187 5.157 5.060 1.00 96.69 297 SER A C 1
ATOM 2300 O O . SER A 1 297 ? -11.068 5.810 5.609 1.00 96.69 297 SER A O 1
ATOM 2302 N N . GLY A 1 298 ? -9.047 5.714 4.642 1.00 96.00 298 GLY A N 1
ATOM 2303 C CA . GLY A 1 298 ? -8.587 7.052 5.018 1.00 96.00 298 GLY A CA 1
ATOM 2304 C C . GLY A 1 298 ? -9.262 8.210 4.285 1.00 96.00 298 GLY A C 1
ATOM 2305 O O . GLY A 1 298 ? -8.632 8.831 3.426 1.00 96.00 298 GLY A O 1
ATOM 2306 N N . LYS A 1 299 ? -10.541 8.474 4.575 1.00 93.50 299 LYS A N 1
ATOM 2307 C CA . LYS A 1 299 ? -11.370 9.487 3.898 1.00 93.50 299 LYS A CA 1
ATOM 2308 C C . LYS A 1 299 ? -12.373 10.120 4.847 1.00 93.50 299 LYS A C 1
ATOM 2310 O O . LYS A 1 299 ? -12.870 9.469 5.759 1.00 93.50 299 LYS A O 1
ATOM 2315 N N . ASN A 1 300 ? -12.755 11.364 4.560 1.00 91.19 300 ASN A N 1
ATOM 2316 C CA . ASN A 1 300 ? -13.794 12.096 5.291 1.00 91.19 300 ASN A CA 1
ATOM 2317 C C . ASN A 1 300 ? -13.562 12.138 6.816 1.00 91.19 300 ASN A C 1
ATOM 2319 O O . ASN A 1 300 ? -14.513 12.039 7.585 1.00 91.19 300 ASN A O 1
ATOM 2323 N N . GLY A 1 301 ? -12.307 12.243 7.262 1.00 92.94 301 GLY A N 1
ATOM 2324 C CA . GLY A 1 301 ? -11.975 12.250 8.690 1.00 92.94 301 GLY A CA 1
ATOM 2325 C C . GLY A 1 301 ? -11.972 10.869 9.356 1.00 92.94 301 GLY A C 1
ATOM 2326 O O . GLY A 1 301 ? -11.644 10.778 10.536 1.00 92.94 301 GLY A O 1
ATOM 2327 N N . MET A 1 302 ? -12.284 9.805 8.612 1.00 93.94 302 MET A N 1
ATOM 2328 C CA . MET A 1 302 ? -12.233 8.414 9.063 1.00 93.94 302 MET A CA 1
ATOM 2329 C C . MET A 1 302 ? -10.973 7.723 8.542 1.00 93.94 302 MET A C 1
ATOM 2331 O O . MET A 1 302 ? -10.352 8.169 7.578 1.00 93.94 302 MET A O 1
ATOM 2335 N N . GLY A 1 303 ? -10.604 6.605 9.159 1.00 93.94 303 GLY A N 1
ATOM 2336 C CA . GLY A 1 303 ? -9.549 5.746 8.646 1.00 93.94 303 GLY A CA 1
ATOM 2337 C C . GLY A 1 303 ? -8.929 4.866 9.713 1.00 93.94 303 GLY A C 1
ATOM 2338 O O . GLY A 1 303 ? -9.074 5.115 10.906 1.00 93.94 303 GLY A O 1
ATOM 2339 N N . LEU A 1 304 ? -8.223 3.842 9.251 1.00 95.50 304 LEU A N 1
ATOM 2340 C CA . LEU A 1 304 ? -7.425 2.961 10.084 1.00 95.50 304 LEU A CA 1
ATOM 2341 C C . LEU A 1 304 ? -5.955 3.152 9.710 1.00 95.50 304 LEU A C 1
ATOM 2343 O O . LEU A 1 304 ? -5.581 2.945 8.556 1.00 95.50 304 LEU A O 1
ATOM 2347 N N . MET A 1 305 ? -5.124 3.572 10.664 1.00 96.38 305 MET A N 1
ATOM 2348 C CA . MET A 1 305 ? -3.692 3.779 10.451 1.00 96.38 305 MET A CA 1
ATOM 2349 C C . MET A 1 305 ? -2.923 2.468 10.611 1.00 96.38 305 MET A C 1
ATOM 2351 O O . MET A 1 305 ? -2.810 1.976 11.737 1.00 96.38 305 MET A O 1
ATOM 2355 N N . PRO A 1 306 ? -2.363 1.902 9.529 1.00 96.50 306 PRO A N 1
ATOM 2356 C CA . PRO A 1 306 ? -1.547 0.709 9.634 1.00 96.50 306 PRO A CA 1
ATOM 2357 C C . PRO A 1 306 ? -0.161 1.062 10.181 1.00 96.50 306 PRO A C 1
ATOM 2359 O O . PRO A 1 306 ? 0.465 2.045 9.782 1.00 96.50 306 PRO A O 1
ATOM 2362 N N . LEU A 1 307 ? 0.309 0.244 11.114 1.00 93.75 307 LEU A N 1
ATOM 2363 C CA . LEU A 1 307 ? 1.601 0.357 11.772 1.00 93.75 307 LEU A CA 1
ATOM 2364 C C . LEU A 1 307 ? 2.340 -0.963 11.590 1.00 93.75 307 LEU A C 1
ATOM 2366 O O . LEU A 1 307 ? 1.880 -2.004 12.051 1.00 93.75 307 LEU A O 1
ATOM 2370 N N . THR A 1 308 ? 3.492 -0.934 10.933 1.00 86.12 308 THR A N 1
ATOM 2371 C CA . THR A 1 308 ? 4.331 -2.121 10.768 1.00 86.12 308 THR A CA 1
ATOM 2372 C C . THR A 1 308 ? 5.407 -2.198 11.849 1.00 86.12 308 THR A C 1
ATOM 2374 O O . THR A 1 308 ? 6.027 -1.196 12.216 1.00 86.12 308 THR A O 1
ATOM 2377 N N . GLY A 1 309 ? 5.664 -3.417 12.328 1.00 73.12 309 GLY A N 1
ATOM 2378 C CA . GLY A 1 309 ? 6.728 -3.722 13.285 1.00 73.12 309 GLY A CA 1
ATOM 2379 C C . GLY A 1 309 ? 6.260 -3.844 14.738 1.00 73.12 309 GLY A C 1
ATOM 2380 O O . GLY A 1 309 ? 5.229 -3.309 15.136 1.00 73.12 309 GLY A O 1
ATOM 2381 N N . ALA A 1 310 ? 7.048 -4.568 15.534 1.00 73.31 310 ALA A N 1
ATOM 2382 C CA . ALA A 1 310 ? 6.746 -4.825 16.937 1.00 73.31 310 ALA A CA 1
ATOM 2383 C C . ALA A 1 310 ? 6.905 -3.565 17.801 1.00 73.31 310 ALA A C 1
ATOM 2385 O O . ALA A 1 310 ? 7.851 -2.786 17.642 1.00 73.31 310 ALA A O 1
ATOM 2386 N N . VAL A 1 311 ? 6.011 -3.414 18.777 1.00 82.69 311 VAL A N 1
ATOM 2387 C CA . VAL A 1 311 ? 6.073 -2.353 19.787 1.00 82.69 311 VAL A CA 1
ATOM 2388 C C . VAL A 1 311 ? 6.683 -2.926 21.064 1.00 82.69 311 VAL A C 1
ATOM 2390 O O . VAL A 1 311 ? 6.285 -3.983 21.547 1.00 82.69 311 VAL A O 1
ATOM 2393 N N . ALA A 1 312 ? 7.697 -2.251 21.605 1.00 82.44 312 ALA A N 1
ATOM 2394 C CA . ALA A 1 312 ? 8.364 -2.702 22.822 1.00 82.44 312 ALA A CA 1
ATOM 2395 C C . ALA A 1 312 ? 7.459 -2.545 24.058 1.00 82.44 312 ALA A C 1
ATOM 2397 O O . ALA A 1 312 ? 6.652 -1.617 24.129 1.00 82.44 312 ALA A O 1
ATOM 2398 N N . GLY A 1 313 ? 7.676 -3.383 25.072 1.00 81.88 313 GLY A N 1
ATOM 2399 C CA . GLY A 1 313 ? 6.949 -3.364 26.346 1.00 81.88 313 GLY A CA 1
ATOM 2400 C C . GLY A 1 313 ? 6.339 -4.722 26.695 1.00 81.88 313 GLY A C 1
ATOM 2401 O O . GLY A 1 313 ? 6.434 -5.664 25.909 1.00 81.88 313 GLY A O 1
ATOM 2402 N N . THR A 1 314 ? 5.741 -4.804 27.882 1.00 83.75 314 THR A N 1
ATOM 2403 C CA . THR A 1 314 ? 4.943 -5.930 28.397 1.00 83.75 314 THR A CA 1
ATOM 2404 C C . THR A 1 314 ? 3.857 -5.392 29.336 1.00 83.75 314 THR A C 1
ATOM 2406 O O . THR A 1 314 ? 3.974 -4.266 29.831 1.00 83.75 314 THR A O 1
ATOM 2409 N N . GLY A 1 315 ? 2.814 -6.190 29.589 1.00 89.00 315 GLY A N 1
ATOM 2410 C CA . GLY A 1 315 ? 1.770 -5.884 30.573 1.00 89.00 315 GLY A CA 1
ATOM 2411 C C . GLY A 1 315 ? 1.120 -4.512 30.367 1.00 89.00 315 GLY A C 1
ATOM 2412 O O . GLY A 1 315 ? 0.887 -4.084 29.237 1.00 89.00 315 GLY A O 1
ATOM 2413 N N . THR A 1 316 ? 0.876 -3.791 31.462 1.00 87.56 316 THR A N 1
ATOM 2414 C CA . THR A 1 316 ? 0.204 -2.479 31.447 1.00 87.56 316 THR A CA 1
ATOM 2415 C C . THR A 1 316 ? 0.934 -1.435 30.604 1.00 87.56 316 THR A C 1
ATOM 2417 O O . THR A 1 316 ? 0.299 -0.697 29.860 1.00 87.56 316 THR A O 1
ATOM 2420 N N . ALA A 1 317 ? 2.270 -1.416 30.623 1.00 89.00 317 ALA A N 1
ATOM 2421 C CA . ALA A 1 317 ? 3.047 -0.472 29.820 1.00 89.00 317 ALA A CA 1
ATOM 2422 C C . ALA A 1 317 ? 2.859 -0.688 28.308 1.00 89.00 317 ALA A C 1
ATOM 2424 O O . ALA A 1 317 ? 2.902 0.270 27.535 1.00 89.00 317 ALA A O 1
ATOM 2425 N N . LEU A 1 318 ? 2.668 -1.940 27.875 1.00 87.44 318 LEU A N 1
ATOM 2426 C CA . LEU A 1 318 ? 2.335 -2.242 26.484 1.00 87.44 318 LEU A CA 1
ATOM 2427 C C . LEU A 1 318 ? 0.878 -1.878 26.173 1.00 87.44 318 LEU A C 1
ATOM 2429 O O . LEU A 1 318 ? 0.629 -1.252 25.143 1.00 87.44 318 LEU A O 1
ATOM 2433 N N . ALA A 1 319 ? -0.052 -2.202 27.075 1.00 88.12 319 ALA A N 1
ATOM 2434 C CA . ALA A 1 319 ? -1.464 -1.849 26.937 1.00 88.12 319 ALA A CA 1
ATOM 2435 C C . ALA A 1 319 ? -1.662 -0.330 26.775 1.00 88.12 319 ALA A C 1
ATOM 2437 O O . ALA A 1 319 ? -2.325 0.108 25.839 1.00 88.12 319 ALA A O 1
ATOM 2438 N N . ASP A 1 320 ? -0.998 0.487 27.597 1.00 89.50 320 ASP A N 1
ATOM 2439 C CA . ASP A 1 320 ? -1.088 1.952 27.543 1.00 89.50 320 ASP A CA 1
ATOM 2440 C C . ASP A 1 320 ? -0.579 2.529 26.213 1.00 89.50 320 ASP A C 1
ATOM 2442 O O . ASP A 1 320 ? -1.163 3.471 25.654 1.00 89.50 320 ASP A O 1
ATOM 2446 N N . ARG A 1 321 ? 0.504 1.946 25.678 1.00 91.38 321 ARG A N 1
ATOM 2447 C CA . ARG A 1 321 ? 1.055 2.306 24.361 1.00 91.38 321 ARG A CA 1
ATOM 2448 C C . ARG A 1 321 ? 0.090 1.946 23.240 1.00 91.38 321 ARG A C 1
ATOM 2450 O O . ARG A 1 321 ? -0.036 2.703 22.281 1.00 91.38 321 ARG A O 1
ATOM 2457 N N . LEU A 1 322 ? -0.585 0.805 23.355 1.00 91.38 322 LEU A N 1
ATOM 2458 C CA . LEU A 1 322 ? -1.469 0.250 22.331 1.00 91.38 322 LEU A CA 1
ATOM 2459 C C . LEU A 1 322 ? -2.956 0.547 22.563 1.00 91.38 322 LEU A C 1
ATOM 2461 O O . LEU A 1 322 ? -3.788 0.033 21.828 1.00 91.38 322 LEU A O 1
ATOM 2465 N N . ARG A 1 323 ? -3.315 1.416 23.514 1.00 90.44 323 ARG A N 1
ATOM 2466 C CA . ARG A 1 323 ? -4.715 1.675 23.908 1.00 90.44 323 ARG A CA 1
ATOM 2467 C C . ARG A 1 323 ? -5.656 2.084 22.762 1.00 90.44 323 ARG A C 1
ATOM 2469 O O . ARG A 1 323 ? -6.852 1.841 22.832 1.00 90.44 323 ARG A O 1
ATOM 2476 N N . HIS A 1 324 ? -5.109 2.690 21.706 1.00 92.31 324 HIS A N 1
ATOM 2477 C CA . HIS A 1 324 ? -5.830 3.108 20.495 1.00 92.31 324 HIS A CA 1
ATOM 2478 C C . HIS A 1 324 ? -5.534 2.207 19.284 1.00 92.31 324 HIS A C 1
ATOM 2480 O O . HIS A 1 324 ? -5.707 2.623 18.139 1.00 92.31 324 HIS A O 1
ATOM 2486 N N . CYS A 1 325 ? -5.004 1.009 19.518 1.00 93.88 325 CYS A N 1
ATOM 2487 C CA . CYS A 1 325 ? -4.602 0.076 18.480 1.00 93.88 325 CYS A CA 1
ATOM 2488 C C . CYS A 1 325 ? -5.434 -1.204 18.556 1.00 93.88 325 CYS A C 1
ATOM 2490 O O . CYS A 1 325 ? -5.759 -1.698 19.634 1.00 93.88 325 CYS A O 1
ATOM 2492 N N . LEU A 1 326 ? -5.713 -1.758 17.385 1.00 93.56 326 LEU A N 1
ATOM 2493 C CA . LEU A 1 326 ? -5.928 -3.182 17.182 1.00 93.56 326 LEU A CA 1
ATOM 2494 C C . LEU A 1 326 ? -4.581 -3.841 16.868 1.00 93.56 326 LEU A C 1
ATOM 2496 O O . LEU A 1 326 ? -3.696 -3.199 16.293 1.00 93.56 326 LEU A O 1
ATOM 2500 N N . VAL A 1 327 ? -4.429 -5.120 17.193 1.00 92.75 327 VAL A N 1
ATOM 2501 C CA . VAL A 1 327 ? -3.272 -5.923 16.774 1.00 92.75 327 VAL A CA 1
ATOM 2502 C C . VAL A 1 327 ? -3.742 -7.001 15.810 1.00 92.75 327 VAL A C 1
ATOM 2504 O O . VAL A 1 327 ? -4.700 -7.715 16.088 1.00 92.75 327 VAL A O 1
ATOM 2507 N N . VAL A 1 328 ? -3.081 -7.109 14.660 1.00 91.75 328 VAL A N 1
ATOM 2508 C CA . VAL A 1 328 ? -3.331 -8.181 13.699 1.00 91.75 328 VAL A CA 1
ATOM 2509 C C . VAL A 1 328 ? -2.054 -8.970 13.460 1.00 91.75 328 VAL A C 1
ATOM 2511 O O . VAL A 1 328 ? -1.073 -8.436 12.937 1.00 91.75 328 VAL A O 1
ATOM 2514 N N . GLY A 1 329 ? -2.077 -10.237 13.864 1.00 89.69 329 GLY A N 1
ATOM 2515 C CA . GLY A 1 329 ? -0.998 -11.198 13.689 1.00 89.69 329 GLY A CA 1
ATOM 2516 C C . GLY A 1 329 ? -1.198 -12.056 12.447 1.00 89.69 329 GLY A C 1
ATOM 2517 O O . GLY A 1 329 ? -2.262 -12.641 12.278 1.00 89.69 329 GLY A O 1
ATOM 2518 N N . ILE A 1 330 ? -0.184 -12.176 11.591 1.00 89.62 330 ILE A N 1
ATOM 2519 C CA . ILE A 1 330 ? -0.194 -13.173 10.510 1.00 89.62 330 ILE A CA 1
ATOM 2520 C C . ILE A 1 330 ? 1.153 -13.888 10.501 1.00 89.62 330 ILE A C 1
ATOM 2522 O O . ILE A 1 330 ? 2.194 -13.274 10.245 1.00 89.62 330 ILE A O 1
ATOM 2526 N N . GLY A 1 331 ? 1.118 -15.184 10.795 1.00 88.69 331 GLY A N 1
ATOM 2527 C CA . GLY A 1 331 ? 2.277 -16.072 10.796 1.00 88.69 331 GLY A CA 1
ATOM 2528 C C . GLY A 1 331 ? 2.151 -17.203 9.781 1.00 88.69 331 GLY A C 1
ATOM 2529 O O . GLY A 1 331 ? 1.157 -17.313 9.063 1.00 88.69 331 GLY A O 1
ATOM 2530 N N . THR A 1 332 ? 3.150 -18.081 9.747 1.00 85.94 332 THR A N 1
ATOM 2531 C CA . THR A 1 332 ? 3.095 -19.358 9.012 1.00 85.94 332 THR A CA 1
ATOM 2532 C C . THR A 1 332 ? 3.340 -20.520 9.964 1.00 85.94 332 THR A C 1
ATOM 2534 O O . THR A 1 332 ? 3.936 -20.313 11.008 1.00 85.94 332 THR A O 1
ATOM 2537 N N . PHE A 1 333 ? 2.982 -21.768 9.643 1.00 80.69 333 PHE A N 1
ATOM 2538 C CA . PHE A 1 333 ? 3.344 -22.890 10.537 1.00 80.69 333 PHE A CA 1
ATOM 2539 C C . PHE A 1 333 ? 4.858 -23.063 10.741 1.00 80.69 333 PHE A C 1
ATOM 2541 O O . PHE A 1 333 ? 5.277 -23.632 11.748 1.00 80.69 333 PHE A O 1
ATOM 2548 N N . ALA A 1 334 ? 5.687 -22.574 9.814 1.00 78.06 334 ALA A N 1
ATOM 2549 C CA . ALA A 1 334 ? 7.139 -22.550 9.982 1.00 78.06 334 ALA A CA 1
ATOM 2550 C C . ALA A 1 334 ? 7.596 -21.477 10.987 1.00 78.06 334 ALA A C 1
ATOM 2552 O O . ALA A 1 334 ? 8.627 -21.638 11.644 1.00 78.06 334 ALA A O 1
ATOM 2553 N N . HIS A 1 335 ? 6.824 -20.397 11.110 1.00 77.94 335 HIS A N 1
ATOM 2554 C CA . HIS A 1 335 ? 7.069 -19.260 11.990 1.00 77.94 335 HIS A CA 1
ATOM 2555 C C . HIS A 1 335 ? 5.747 -18.792 12.641 1.00 77.94 335 HIS A C 1
ATOM 2557 O O . HIS A 1 335 ? 5.271 -17.701 12.313 1.00 77.94 335 HIS A O 1
ATOM 2563 N N . PRO A 1 336 ? 5.118 -19.637 13.492 1.00 62.41 336 PRO A N 1
ATOM 2564 C CA . PRO A 1 336 ? 3.726 -19.453 13.918 1.00 62.41 336 PRO A CA 1
ATOM 2565 C C . PRO A 1 336 ? 3.567 -18.371 14.984 1.00 62.41 336 PRO A C 1
ATOM 2567 O O . PRO A 1 336 ? 2.509 -17.753 15.053 1.00 62.41 336 PRO A O 1
ATOM 2570 N N . ASP A 1 337 ? 4.634 -18.106 15.741 1.00 61.66 337 ASP A N 1
ATOM 2571 C CA . ASP A 1 337 ? 4.640 -17.178 16.864 1.00 61.66 337 ASP A CA 1
ATOM 2572 C C . ASP A 1 337 ? 5.704 -16.087 16.684 1.00 61.66 337 ASP A C 1
ATOM 2574 O O . ASP A 1 337 ? 6.851 -16.341 16.295 1.00 61.66 337 ASP A O 1
ATOM 2578 N N . ASP A 1 338 ? 5.304 -14.858 17.002 1.00 70.12 338 ASP A N 1
ATOM 2579 C CA . ASP A 1 338 ? 6.197 -13.746 17.313 1.00 70.12 338 ASP A CA 1
ATOM 2580 C C . ASP A 1 338 ? 6.002 -13.434 18.803 1.00 70.12 338 ASP A C 1
ATOM 2582 O O . ASP A 1 338 ? 4.863 -13.247 19.235 1.00 70.12 338 ASP A O 1
ATOM 2586 N N . ASP A 1 339 ? 7.092 -13.335 19.576 1.00 77.56 339 ASP A N 1
ATOM 2587 C CA . ASP A 1 339 ? 7.099 -12.919 20.991 1.00 77.56 339 ASP A CA 1
ATOM 2588 C C . ASP A 1 339 ? 6.255 -11.649 21.237 1.00 77.56 339 ASP A C 1
ATOM 2590 O O . ASP A 1 339 ? 5.840 -11.343 22.355 1.00 77.56 339 ASP A O 1
ATOM 2594 N N . PHE A 1 340 ? 6.038 -10.823 20.211 1.00 78.69 340 PHE A N 1
ATOM 2595 C CA . PHE A 1 340 ? 5.130 -9.685 20.280 1.00 78.69 340 PHE A CA 1
ATOM 2596 C C . PHE A 1 340 ? 3.645 -10.061 20.443 1.00 78.69 340 PHE A C 1
ATOM 2598 O O . PHE A 1 340 ? 2.968 -9.404 21.231 1.00 78.69 340 PHE A O 1
ATOM 2605 N N . LEU A 1 341 ? 3.143 -11.088 19.752 1.00 79.88 341 LEU A N 1
ATOM 2606 C CA . LEU A 1 341 ? 1.737 -11.508 19.844 1.00 79.88 341 LEU A CA 1
ATOM 2607 C C . LEU A 1 341 ? 1.418 -12.073 21.229 1.00 79.88 341 LEU A C 1
ATOM 2609 O O . LEU A 1 341 ? 0.429 -11.681 21.837 1.00 79.88 341 LEU A O 1
ATOM 2613 N N . ASP A 1 342 ? 2.300 -12.904 21.785 1.00 81.88 342 ASP A N 1
ATOM 2614 C CA . ASP A 1 342 ? 2.126 -13.413 23.152 1.00 81.88 342 ASP A CA 1
ATOM 2615 C C . ASP A 1 342 ? 2.058 -12.265 24.169 1.00 81.88 342 ASP A C 1
ATOM 2617 O O . ASP A 1 342 ? 1.129 -12.187 24.972 1.00 81.88 342 ASP A O 1
ATOM 2621 N N . ARG A 1 343 ? 2.971 -11.289 24.065 1.00 81.94 343 ARG A N 1
ATOM 2622 C CA . ARG A 1 343 ? 2.958 -10.098 24.930 1.00 81.94 343 ARG A CA 1
ATOM 2623 C C . ARG A 1 343 ? 1.718 -9.224 24.739 1.00 81.94 343 ARG A C 1
ATOM 2625 O O . ARG A 1 343 ? 1.278 -8.603 25.704 1.00 81.94 343 ARG A O 1
ATOM 2632 N N . SER A 1 344 ? 1.189 -9.133 23.519 1.00 80.06 344 SER A N 1
ATOM 2633 C CA . SER A 1 344 ? -0.044 -8.400 23.203 1.00 80.06 344 SER A CA 1
ATOM 2634 C C . SER A 1 344 ? -1.254 -9.041 23.886 1.00 80.06 344 SER A C 1
ATOM 2636 O O . SER A 1 344 ? -2.022 -8.341 24.554 1.00 80.06 344 SER A O 1
ATOM 2638 N N . ARG A 1 345 ? -1.364 -10.375 23.805 1.00 82.69 345 ARG A N 1
ATOM 2639 C CA . ARG A 1 345 ? -2.396 -11.158 24.500 1.00 82.69 345 ARG A CA 1
ATOM 2640 C C . ARG A 1 345 ? -2.294 -11.007 26.015 1.00 82.69 345 ARG A C 1
ATOM 2642 O O . ARG A 1 345 ? -3.295 -10.700 26.657 1.00 82.69 345 ARG A O 1
ATOM 2649 N N . ASP A 1 346 ? -1.090 -11.118 26.574 1.00 82.62 346 ASP A N 1
ATOM 2650 C CA . ASP A 1 346 ? -0.847 -10.927 28.013 1.00 82.62 346 ASP A CA 1
ATOM 2651 C C . ASP A 1 346 ? -1.206 -9.510 28.495 1.00 82.62 346 ASP A C 1
ATOM 2653 O O . ASP A 1 346 ? -1.587 -9.309 29.649 1.00 82.62 346 ASP A O 1
ATOM 2657 N N . ALA A 1 347 ? -1.089 -8.511 27.616 1.00 82.62 347 ALA A N 1
ATOM 2658 C CA . ALA A 1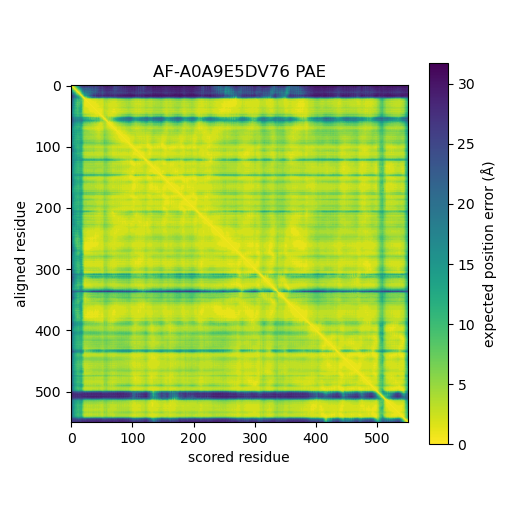 347 ? -1.455 -7.125 27.889 1.00 82.62 347 ALA A CA 1
ATOM 2659 C C . ALA A 1 347 ? -2.953 -6.825 27.675 1.00 82.62 347 ALA A C 1
ATOM 2661 O O . ALA A 1 347 ? -3.359 -5.676 27.851 1.00 82.62 347 ALA A O 1
ATOM 2662 N N . ALA A 1 348 ? -3.767 -7.823 27.304 1.00 84.00 348 ALA A N 1
ATOM 2663 C CA . ALA A 1 348 ? -5.192 -7.684 26.993 1.00 84.00 348 ALA A CA 1
ATOM 2664 C C . ALA A 1 348 ? -5.495 -6.641 25.894 1.00 84.00 348 ALA A C 1
ATOM 2666 O O . ALA A 1 348 ? -6.525 -5.962 25.919 1.00 84.00 348 ALA A O 1
ATOM 2667 N N . VAL A 1 349 ? -4.594 -6.499 24.917 1.00 84.19 349 VAL A N 1
ATOM 2668 C CA . VAL A 1 349 ? -4.830 -5.662 23.733 1.00 84.19 349 VAL A CA 1
ATOM 2669 C C . VAL A 1 349 ? -5.699 -6.447 22.742 1.00 84.19 349 VAL A C 1
ATOM 2671 O O . VAL A 1 349 ? -5.389 -7.609 22.478 1.00 84.19 349 VAL A O 1
ATOM 2674 N N . PRO A 1 350 ? -6.767 -5.856 22.164 1.00 88.12 350 PRO A N 1
ATOM 2675 C CA . PRO A 1 350 ? -7.600 -6.558 21.192 1.00 88.12 350 PRO A CA 1
ATOM 2676 C C . PRO A 1 350 ? -6.795 -7.044 19.985 1.00 88.12 350 PRO A C 1
ATOM 2678 O O . PRO A 1 350 ? -6.193 -6.246 19.259 1.00 88.12 350 PRO A O 1
ATOM 2681 N N . GLU A 1 351 ? -6.818 -8.356 19.767 1.00 87.00 351 GLU A N 1
ATOM 2682 C CA . GLU A 1 351 ? -6.018 -9.034 18.753 1.00 87.00 351 GLU A CA 1
ATOM 2683 C C . GLU A 1 351 ? -6.879 -9.911 17.841 1.00 87.00 351 GLU A C 1
ATOM 2685 O O . GLU A 1 351 ? -7.818 -10.573 18.281 1.00 87.00 351 GLU A O 1
ATOM 2690 N N . HIS A 1 352 ? -6.492 -9.965 16.570 1.00 86.75 352 HIS A N 1
ATOM 2691 C CA . HIS A 1 352 ? -6.860 -11.026 15.643 1.00 86.75 352 HIS A CA 1
ATOM 2692 C C . HIS A 1 352 ? -5.584 -11.670 15.095 1.00 86.75 352 HIS A C 1
ATOM 2694 O O . HIS A 1 352 ? -4.718 -10.958 14.593 1.00 86.75 352 HIS A O 1
ATOM 2700 N N . SER A 1 353 ? -5.445 -12.992 15.174 1.00 85.50 353 SER A N 1
ATOM 2701 C CA . SER A 1 353 ? -4.276 -13.692 14.636 1.00 85.50 353 SER A CA 1
ATOM 2702 C C . SER A 1 353 ? -4.648 -14.869 13.743 1.00 85.50 353 SER A C 1
ATOM 2704 O O . SER A 1 353 ? -5.565 -15.632 14.042 1.00 85.50 353 SER A O 1
ATOM 2706 N N . ASP A 1 354 ? -3.898 -15.012 12.650 1.00 86.75 354 ASP A N 1
ATOM 2707 C CA . ASP A 1 354 ? -4.007 -16.100 11.684 1.00 86.75 354 ASP A CA 1
ATOM 2708 C C . ASP A 1 354 ? -2.645 -16.773 11.477 1.00 86.75 354 ASP A C 1
ATOM 2710 O O . ASP A 1 354 ? -1.599 -16.121 11.428 1.00 86.75 354 ASP A O 1
ATOM 2714 N N . VAL A 1 355 ? -2.661 -18.095 11.301 1.00 87.62 355 VAL A N 1
ATOM 2715 C CA . VAL A 1 355 ? -1.471 -18.878 10.953 1.00 87.62 355 VAL A CA 1
ATOM 2716 C C . VAL A 1 355 ? -1.709 -19.565 9.618 1.00 87.62 355 VAL A C 1
ATOM 2718 O O . VAL A 1 355 ? -2.564 -20.445 9.497 1.00 87.62 355 VAL A O 1
ATOM 2721 N N . LEU A 1 356 ? -0.946 -19.150 8.611 1.00 88.12 356 LEU A N 1
ATOM 2722 C CA . LEU A 1 356 ? -1.030 -19.681 7.260 1.00 88.12 356 LEU A CA 1
ATOM 2723 C C . LEU A 1 356 ? -0.301 -21.030 7.161 1.00 88.12 356 LEU A C 1
ATOM 2725 O O . LEU A 1 356 ? 0.834 -21.151 7.640 1.00 88.12 356 LEU A O 1
ATOM 2729 N N . PRO A 1 357 ? -0.896 -22.044 6.511 1.00 89.56 357 PRO A N 1
ATOM 2730 C CA . PRO A 1 357 ? -0.198 -23.293 6.241 1.00 89.56 357 PRO A CA 1
ATOM 2731 C C . PRO A 1 357 ? 1.097 -23.099 5.456 1.00 89.56 357 PRO A C 1
ATOM 2733 O O . PRO A 1 357 ? 2.138 -23.644 5.825 1.00 89.56 357 PRO A O 1
ATOM 2736 N N . GLU A 1 358 ? 1.043 -22.294 4.398 1.00 90.00 358 GLU A N 1
ATOM 2737 C CA . GLU A 1 358 ? 2.174 -21.998 3.532 1.00 90.00 358 GLU A CA 1
ATOM 2738 C C . GLU A 1 358 ? 2.187 -20.517 3.145 1.00 90.00 358 GLU A C 1
ATOM 2740 O O . GLU A 1 358 ? 1.156 -19.859 3.057 1.00 90.00 358 GLU A O 1
ATOM 2745 N N . VAL A 1 359 ? 3.364 -19.986 2.804 1.00 91.88 359 VAL A N 1
ATOM 2746 C CA . VAL A 1 359 ? 3.488 -18.612 2.280 1.00 91.88 359 VAL A CA 1
ATOM 2747 C C . VAL A 1 359 ? 2.631 -18.411 1.018 1.00 91.88 359 VAL A C 1
ATOM 2749 O O . VAL A 1 359 ? 2.132 -17.316 0.775 1.00 91.88 359 VAL A O 1
ATOM 2752 N N . ALA A 1 360 ? 2.400 -19.472 0.234 1.00 93.88 360 ALA A N 1
ATOM 2753 C CA . ALA A 1 360 ? 1.527 -19.447 -0.940 1.00 93.88 360 ALA A CA 1
ATOM 2754 C C . ALA A 1 360 ? 0.065 -19.078 -0.616 1.00 93.88 360 ALA A C 1
ATOM 2756 O O . ALA A 1 360 ? -0.627 -18.542 -1.484 1.00 93.88 360 ALA A O 1
ATOM 2757 N N . ASP A 1 361 ? -0.394 -19.273 0.625 1.00 94.94 361 ASP A N 1
ATOM 2758 C CA . ASP A 1 361 ? -1.729 -18.858 1.075 1.00 94.94 361 ASP A CA 1
ATOM 2759 C C . ASP A 1 361 ? -1.915 -17.336 1.101 1.00 94.94 361 ASP A C 1
ATOM 2761 O O . ASP A 1 361 ? -3.051 -16.859 1.133 1.00 94.94 361 ASP A O 1
ATOM 2765 N N . LEU A 1 362 ? -0.836 -16.552 0.960 1.00 96.06 362 LEU A N 1
ATOM 2766 C CA . LEU A 1 362 ? -0.926 -15.106 0.748 1.00 96.06 362 LEU A CA 1
ATOM 2767 C C . LEU A 1 362 ? -1.819 -14.733 -0.444 1.00 96.06 362 LEU A C 1
ATOM 2769 O O . LEU A 1 362 ? -2.455 -13.682 -0.414 1.00 96.06 362 LEU A O 1
ATOM 2773 N N . TRP A 1 363 ? -1.916 -15.577 -1.479 1.00 96.69 363 TRP A N 1
ATOM 2774 C CA . TRP A 1 363 ? -2.854 -15.345 -2.583 1.00 96.69 363 TRP A CA 1
ATOM 2775 C C . TRP A 1 363 ? -4.313 -15.347 -2.114 1.00 96.69 363 TRP A C 1
ATOM 2777 O O . TRP A 1 363 ? -5.081 -14.485 -2.538 1.00 96.69 363 TRP A O 1
ATOM 2787 N N . GLY A 1 364 ? -4.679 -16.251 -1.203 1.00 96.81 364 GLY A N 1
ATOM 2788 C CA . GLY A 1 364 ? -5.978 -16.231 -0.533 1.00 96.81 364 GLY A CA 1
ATOM 2789 C C . GLY A 1 364 ? -6.135 -14.981 0.330 1.00 96.81 364 GLY A C 1
ATOM 2790 O O . GLY A 1 364 ? -7.101 -14.238 0.170 1.00 96.81 364 GLY A O 1
ATOM 2791 N N . GLU A 1 365 ? -5.143 -14.672 1.166 1.00 96.44 365 GLU A N 1
ATOM 2792 C CA . GLU A 1 365 ? -5.199 -13.506 2.058 1.00 96.44 365 GLU A CA 1
ATOM 2793 C C . GLU A 1 365 ? -5.381 -12.177 1.318 1.00 96.44 365 GLU A C 1
ATOM 2795 O O . GLU A 1 365 ? -6.095 -11.307 1.817 1.00 96.44 365 GLU A O 1
ATOM 2800 N N . THR A 1 366 ? -4.838 -12.012 0.105 1.00 96.31 366 THR A N 1
ATOM 2801 C CA . THR A 1 366 ? -5.134 -10.798 -0.678 1.00 96.31 366 THR A CA 1
ATOM 2802 C C . THR A 1 366 ? -6.628 -10.593 -0.896 1.00 96.31 366 THR A C 1
ATOM 2804 O O . THR A 1 366 ? -7.120 -9.475 -0.750 1.00 96.31 366 THR A O 1
ATOM 2807 N N . VAL A 1 367 ? -7.360 -11.667 -1.195 1.00 97.62 367 VAL A N 1
ATOM 2808 C CA . VAL A 1 367 ? -8.804 -11.625 -1.431 1.00 97.62 367 VAL A CA 1
ATOM 2809 C C . VAL A 1 367 ? -9.545 -11.345 -0.128 1.00 97.62 367 VAL A C 1
ATOM 2811 O O . VAL A 1 367 ? -10.414 -10.471 -0.104 1.00 97.62 367 VAL A O 1
ATOM 2814 N N . ARG A 1 368 ? -9.169 -12.023 0.967 1.00 98.12 368 ARG A N 1
ATOM 2815 C CA . ARG A 1 368 ? -9.785 -11.812 2.286 1.00 98.12 368 ARG A CA 1
ATOM 2816 C C . ARG A 1 368 ? -9.674 -10.357 2.722 1.00 98.12 368 ARG A C 1
ATOM 2818 O O . ARG A 1 368 ? -10.674 -9.748 3.089 1.00 98.12 368 ARG A O 1
ATOM 2825 N N . TRP A 1 369 ? -8.477 -9.782 2.625 1.00 98.38 369 TRP A N 1
ATOM 2826 C CA . TRP A 1 369 ? -8.221 -8.401 3.028 1.00 98.38 369 TRP A CA 1
ATOM 2827 C C . TRP A 1 369 ? -8.889 -7.374 2.112 1.00 98.38 369 TRP A C 1
ATOM 2829 O O . TRP A 1 369 ? -9.402 -6.367 2.599 1.00 98.38 369 TRP A O 1
ATOM 2839 N N . GLN A 1 370 ? -8.937 -7.615 0.797 1.00 98.25 370 GLN A N 1
ATOM 2840 C CA . GLN A 1 370 ? -9.692 -6.766 -0.135 1.00 98.25 370 GLN A CA 1
ATOM 2841 C C . GLN A 1 370 ? -11.183 -6.741 0.225 1.00 98.25 370 GLN A C 1
ATOM 2843 O O . GLN A 1 370 ? -11.804 -5.674 0.277 1.00 98.25 370 GLN A O 1
ATOM 2848 N N . PHE A 1 371 ? -11.752 -7.905 0.535 1.00 98.44 371 PHE A N 1
ATOM 2849 C CA . PHE A 1 371 ? -13.137 -8.012 0.978 1.00 98.44 371 PHE A CA 1
ATOM 2850 C C . PHE A 1 371 ? -13.351 -7.337 2.342 1.00 98.44 371 PHE A C 1
ATOM 2852 O O . PHE A 1 371 ? -14.280 -6.546 2.502 1.00 98.44 371 PHE A O 1
ATOM 2859 N N . ALA A 1 372 ? -12.447 -7.558 3.298 1.00 98.62 372 ALA A N 1
ATOM 2860 C CA . ALA A 1 372 ? -12.502 -6.944 4.620 1.00 98.62 372 ALA A CA 1
ATOM 2861 C C . ALA A 1 372 ? -12.447 -5.415 4.559 1.00 98.62 372 ALA A C 1
ATOM 2863 O O . ALA A 1 372 ? -13.254 -4.746 5.199 1.00 98.62 372 ALA A O 1
ATOM 2864 N N . MET A 1 373 ? -11.565 -4.835 3.741 1.00 98.44 373 MET A N 1
ATOM 2865 C CA . MET A 1 373 ? -11.495 -3.379 3.592 1.00 98.44 373 MET A CA 1
ATOM 2866 C C . MET A 1 373 ? -12.678 -2.795 2.818 1.00 98.44 373 MET A C 1
ATOM 2868 O O . MET A 1 373 ? -13.054 -1.648 3.059 1.00 98.44 373 MET A O 1
ATOM 2872 N N . THR A 1 374 ? -13.307 -3.587 1.949 1.00 97.94 374 THR A N 1
ATOM 2873 C CA . THR A 1 374 ? -14.584 -3.231 1.319 1.00 97.94 374 THR A CA 1
ATOM 2874 C C . THR A 1 374 ? -15.702 -3.118 2.366 1.00 97.94 374 THR A C 1
ATOM 2876 O O . THR A 1 374 ? -16.424 -2.122 2.399 1.00 97.94 374 THR A O 1
ATOM 2879 N N . VAL A 1 375 ? -15.808 -4.105 3.260 1.00 98.56 375 VAL A N 1
ATOM 2880 C CA . VAL A 1 375 ? -16.785 -4.138 4.364 1.00 98.56 375 VAL A CA 1
ATOM 2881 C C . VAL A 1 375 ? -16.511 -3.035 5.387 1.00 98.56 375 VAL A C 1
ATOM 2883 O O . VAL A 1 375 ? -17.426 -2.321 5.789 1.00 98.56 375 VAL A O 1
ATOM 2886 N N . CYS A 1 376 ? -15.246 -2.849 5.763 1.00 98.31 376 CYS A N 1
ATOM 2887 C CA . CYS A 1 376 ? -14.824 -1.792 6.675 1.00 98.31 376 CYS A CA 1
ATOM 2888 C C . CYS A 1 376 ? -15.171 -0.407 6.109 1.00 98.31 376 CYS A C 1
ATOM 2890 O O . CYS A 1 376 ? -15.774 0.404 6.805 1.00 98.31 376 CYS A O 1
ATOM 2892 N N . GLY A 1 377 ? -14.896 -0.156 4.821 1.00 96.62 377 GLY A N 1
ATOM 2893 C CA . GLY A 1 377 ? -15.274 1.097 4.164 1.00 96.62 377 GLY A CA 1
ATOM 2894 C C . GLY A 1 377 ? -16.776 1.387 4.247 1.00 96.62 377 GLY A C 1
ATOM 2895 O O . GLY A 1 377 ? -17.165 2.488 4.635 1.00 96.62 377 GLY A O 1
ATOM 2896 N N . TYR A 1 378 ? -17.614 0.379 3.978 1.00 96.69 378 TYR A N 1
ATOM 2897 C CA . TYR A 1 378 ? -19.072 0.488 4.099 1.00 96.69 378 TYR A CA 1
ATOM 2898 C C . TYR A 1 378 ? -19.512 0.894 5.512 1.00 96.69 378 TYR A C 1
ATOM 2900 O O . TYR A 1 378 ? -20.255 1.860 5.674 1.00 96.69 378 TYR A O 1
ATOM 2908 N N . LEU A 1 379 ? -19.013 0.197 6.536 1.00 97.62 379 LEU A N 1
ATOM 2909 C CA . LEU A 1 379 ? -19.374 0.445 7.937 1.00 97.62 379 LEU A CA 1
ATOM 2910 C C . LEU A 1 379 ? -18.870 1.796 8.465 1.00 97.62 379 LEU A C 1
ATOM 2912 O O . LEU A 1 379 ? -19.502 2.390 9.336 1.00 97.62 379 LEU A O 1
ATOM 2916 N N . LEU A 1 380 ? -17.757 2.300 7.926 1.00 95.69 380 LEU A N 1
ATOM 2917 C CA . LEU A 1 380 ? -17.232 3.632 8.243 1.00 95.69 380 LEU A CA 1
ATOM 2918 C C . LEU A 1 380 ? -17.868 4.751 7.402 1.00 95.69 380 LEU A C 1
ATOM 2920 O O . LEU A 1 380 ? -17.533 5.919 7.595 1.00 95.69 380 LEU A O 1
ATOM 2924 N N . GLY A 1 381 ? -18.761 4.422 6.462 1.00 93.56 381 GLY A N 1
ATOM 2925 C CA . GLY A 1 381 ? -19.402 5.405 5.588 1.00 93.56 381 GLY A CA 1
ATOM 2926 C C . GLY A 1 381 ? -18.444 6.056 4.583 1.00 93.56 381 GLY A C 1
ATOM 2927 O O . GLY A 1 381 ? -18.641 7.210 4.192 1.00 93.56 381 GLY A O 1
ATOM 2928 N N . VAL A 1 382 ? -17.394 5.343 4.167 1.00 92.88 382 VAL A N 1
ATOM 2929 C CA . VAL A 1 382 ? -16.410 5.807 3.179 1.00 92.88 382 VAL A CA 1
ATOM 2930 C C . VAL A 1 382 ? -16.406 4.919 1.938 1.00 92.88 382 VAL A C 1
ATOM 2932 O O . VAL A 1 382 ? -16.671 3.722 1.999 1.00 92.88 382 VAL A O 1
ATOM 2935 N N . ASN A 1 383 ? -16.061 5.495 0.788 1.00 92.75 383 ASN A N 1
ATOM 2936 C CA . ASN A 1 383 ? -15.874 4.726 -0.436 1.00 92.75 383 ASN A CA 1
ATOM 2937 C C . ASN A 1 383 ? -14.489 4.043 -0.420 1.00 92.75 383 ASN A C 1
ATOM 2939 O O . ASN A 1 383 ? -13.465 4.731 -0.450 1.00 92.75 383 ASN A O 1
ATOM 2943 N N . PRO A 1 384 ? -14.398 2.700 -0.406 1.00 94.25 384 PRO A N 1
ATOM 2944 C CA . PRO A 1 384 ? -13.112 2.010 -0.356 1.00 94.25 384 PRO A CA 1
ATOM 2945 C C . PRO A 1 384 ? -12.357 2.028 -1.693 1.00 94.25 384 PRO A C 1
ATOM 2947 O O . PRO A 1 384 ? -11.194 1.616 -1.742 1.00 94.25 384 PRO A O 1
ATOM 2950 N N . TYR A 1 385 ? -12.966 2.528 -2.774 1.00 93.06 385 TYR A N 1
ATOM 2951 C CA . TYR A 1 385 ? -12.452 2.401 -4.141 1.00 93.06 385 TYR A CA 1
ATOM 2952 C C . TYR A 1 385 ? -11.937 3.691 -4.787 1.00 93.06 385 TYR A C 1
ATOM 2954 O O . TYR A 1 385 ? -11.305 3.616 -5.842 1.00 93.06 385 TYR A O 1
ATOM 2962 N N . ASP A 1 386 ? -12.186 4.857 -4.193 1.00 89.69 386 ASP A N 1
ATOM 2963 C CA . ASP A 1 386 ? -11.638 6.139 -4.651 1.00 89.69 386 ASP A CA 1
ATOM 2964 C C . ASP A 1 386 ? -10.403 6.567 -3.835 1.00 89.69 386 ASP A C 1
ATOM 2966 O O . ASP A 1 386 ? -9.961 5.864 -2.923 1.00 89.69 386 ASP A O 1
ATOM 2970 N N . GLU A 1 387 ? -9.782 7.676 -4.238 1.00 86.31 387 GLU A N 1
ATOM 2971 C CA . GLU A 1 387 ? -8.560 8.246 -3.640 1.00 86.31 387 GLU A CA 1
ATOM 2972 C C . GLU A 1 387 ? -8.448 9.760 -3.928 1.00 86.31 387 GLU A C 1
ATOM 2974 O O . GLU A 1 387 ? -7.499 10.225 -4.568 1.00 86.31 387 GLU A O 1
ATOM 2979 N N . PRO A 1 388 ? -9.454 10.559 -3.528 1.00 87.44 388 PRO A N 1
ATOM 2980 C CA . PRO A 1 388 ? -9.560 11.956 -3.953 1.00 87.44 388 PRO A CA 1
ATOM 2981 C C . PRO A 1 388 ? -8.402 12.835 -3.454 1.00 87.44 388 PRO A C 1
ATOM 2983 O O . PRO A 1 388 ? -8.004 13.781 -4.133 1.00 87.44 388 PRO A O 1
ATOM 2986 N N . ASP A 1 389 ? -7.813 12.520 -2.299 1.00 87.81 389 ASP A N 1
ATOM 2987 C CA . ASP A 1 389 ? -6.838 13.395 -1.642 1.00 87.81 389 ASP A CA 1
ATOM 2988 C C . ASP A 1 389 ? -5.411 13.230 -2.188 1.00 87.81 389 ASP A C 1
ATOM 2990 O O . ASP A 1 389 ? -4.538 14.059 -1.925 1.00 87.81 389 ASP A O 1
ATOM 2994 N N . VAL A 1 390 ? -5.164 12.200 -3.004 1.00 83.25 390 VAL A N 1
ATOM 2995 C CA . VAL A 1 390 ? -3.879 12.008 -3.698 1.00 83.25 390 VAL A CA 1
ATOM 2996 C C . VAL A 1 390 ? -3.740 12.964 -4.891 1.00 83.25 390 VAL A C 1
ATOM 2998 O O . VAL A 1 390 ? -2.631 13.403 -5.207 1.00 83.25 390 VAL A O 1
ATOM 3001 N N . ALA A 1 391 ? -4.849 13.322 -5.547 1.00 86.62 391 ALA A N 1
ATOM 3002 C CA . ALA A 1 391 ? -4.842 14.228 -6.699 1.00 86.62 391 ALA A CA 1
ATOM 3003 C C . ALA A 1 391 ? -4.336 15.632 -6.327 1.00 86.62 391 ALA A C 1
ATOM 3005 O O . ALA A 1 391 ? -3.516 16.201 -7.046 1.00 86.62 391 ALA A O 1
ATOM 3006 N N . VAL A 1 392 ? -4.724 16.129 -5.148 1.00 89.19 392 VAL A N 1
ATOM 3007 C CA . VAL A 1 392 ? -4.342 17.461 -4.647 1.00 89.19 392 VAL A CA 1
ATOM 3008 C C . VAL A 1 392 ? -2.821 17.610 -4.542 1.00 89.19 392 VAL A C 1
ATOM 3010 O O . VAL A 1 392 ? -2.253 18.596 -5.007 1.00 89.19 392 VAL A O 1
ATOM 3013 N N . THR A 1 393 ? -2.124 16.607 -3.995 1.00 90.94 393 THR A N 1
ATOM 3014 C CA . THR A 1 393 ? -0.654 16.641 -3.905 1.00 90.94 393 THR A CA 1
ATOM 3015 C C . THR A 1 393 ? 0.002 16.614 -5.287 1.00 90.94 393 THR A C 1
ATOM 3017 O O . THR A 1 393 ? 1.016 17.283 -5.491 1.00 90.94 393 THR A O 1
ATOM 3020 N N . LYS A 1 394 ? -0.567 15.879 -6.254 1.00 90.06 394 LYS A N 1
ATOM 3021 C CA . LYS A 1 394 ? -0.044 15.820 -7.632 1.00 90.06 394 LYS A CA 1
ATOM 3022 C C . LYS A 1 394 ? -0.141 17.181 -8.320 1.00 90.06 394 LYS A C 1
ATOM 3024 O O . LYS A 1 394 ? 0.840 17.633 -8.907 1.00 90.06 394 LYS A O 1
ATOM 3029 N N . GLU A 1 395 ? -1.287 17.845 -8.210 1.00 92.06 395 GLU A N 1
ATOM 3030 C CA . GLU A 1 395 ? -1.501 19.187 -8.761 1.00 92.06 395 GLU A CA 1
ATOM 3031 C C . GLU A 1 395 ? -0.578 20.218 -8.106 1.00 92.06 395 GLU A C 1
ATOM 3033 O O . GLU A 1 395 ? 0.092 20.984 -8.802 1.00 92.06 395 GLU A O 1
ATOM 3038 N N . LEU A 1 396 ? -0.461 20.185 -6.774 1.00 93.75 396 LEU A N 1
ATOM 3039 C CA . LEU A 1 396 ? 0.410 21.103 -6.047 1.00 93.75 396 LEU A CA 1
ATOM 3040 C C . LEU A 1 396 ? 1.894 20.881 -6.364 1.00 93.75 396 LEU A C 1
ATOM 3042 O O . LEU A 1 396 ? 2.640 21.849 -6.492 1.00 93.75 396 LEU A O 1
ATOM 3046 N N . THR A 1 397 ? 2.319 19.630 -6.566 1.00 92.25 397 THR A N 1
ATOM 3047 C CA . THR A 1 397 ? 3.683 19.316 -7.027 1.00 92.25 397 THR A CA 1
ATOM 3048 C C . THR A 1 397 ? 3.978 20.023 -8.350 1.00 92.25 397 THR A C 1
ATOM 3050 O O . THR A 1 397 ? 5.019 20.662 -8.483 1.00 92.25 397 THR A O 1
ATOM 3053 N N . GLN A 1 398 ? 3.058 19.953 -9.319 1.00 91.06 398 GLN A N 1
ATOM 3054 C CA . GLN A 1 398 ? 3.223 20.620 -10.614 1.00 91.06 398 GLN A CA 1
ATOM 3055 C C . GLN A 1 398 ? 3.261 22.146 -10.470 1.00 91.06 398 GLN A C 1
ATOM 3057 O O . GLN A 1 398 ? 4.122 22.794 -11.061 1.00 91.06 398 GLN A O 1
ATOM 3062 N N . ALA A 1 399 ? 2.381 22.723 -9.648 1.00 92.19 399 ALA A N 1
ATOM 3063 C CA . ALA A 1 399 ? 2.364 24.163 -9.399 1.00 92.19 399 ALA A CA 1
ATOM 3064 C C . ALA A 1 399 ? 3.668 24.660 -8.743 1.00 92.19 399 ALA A C 1
ATOM 3066 O O . ALA A 1 399 ? 4.201 25.692 -9.149 1.00 92.19 399 ALA A O 1
ATOM 3067 N N . ILE A 1 400 ? 4.223 23.909 -7.783 1.00 89.75 400 ILE A N 1
ATOM 3068 C CA . ILE A 1 400 ? 5.522 24.215 -7.158 1.00 89.75 400 ILE A CA 1
ATOM 3069 C C . ILE A 1 400 ? 6.656 24.114 -8.185 1.00 89.75 400 ILE A C 1
ATOM 3071 O O . ILE A 1 400 ? 7.494 25.009 -8.256 1.00 89.75 400 ILE A O 1
ATOM 3075 N N . LEU A 1 401 ? 6.673 23.068 -9.021 1.00 85.56 401 LEU A N 1
ATOM 3076 C CA . LEU A 1 401 ? 7.683 22.909 -10.077 1.00 85.56 401 LEU A CA 1
ATOM 3077 C C . LEU A 1 401 ? 7.659 24.057 -11.097 1.00 85.56 401 LEU A C 1
ATOM 3079 O O . LEU A 1 401 ? 8.717 24.460 -11.577 1.00 85.56 401 LEU A O 1
ATOM 3083 N N . ARG A 1 402 ? 6.475 24.600 -11.404 1.00 89.44 402 ARG A N 1
ATOM 3084 C CA . ARG A 1 402 ? 6.300 25.766 -12.289 1.00 89.44 402 ARG A CA 1
ATOM 3085 C C . ARG A 1 402 ? 6.533 27.113 -11.594 1.00 89.44 402 ARG A C 1
ATOM 3087 O O . ARG A 1 402 ? 6.501 28.143 -12.258 1.00 89.44 402 ARG A O 1
ATOM 3094 N N . GLY A 1 403 ? 6.760 27.124 -10.278 1.00 89.12 403 GLY A N 1
ATOM 3095 C CA . GLY A 1 403 ? 6.892 28.350 -9.483 1.00 89.12 403 GLY A CA 1
ATOM 3096 C C . GLY A 1 403 ? 5.582 29.128 -9.300 1.00 89.12 403 GLY A C 1
ATOM 3097 O O . GLY A 1 403 ? 5.606 30.272 -8.857 1.00 89.12 403 GLY A O 1
ATOM 3098 N N . GLU A 1 404 ? 4.439 28.522 -9.629 1.00 93.75 404 GLU A N 1
ATOM 3099 C CA . GLU A 1 404 ? 3.106 29.139 -9.563 1.00 93.75 404 GLU A CA 1
ATOM 3100 C C . GLU A 1 404 ? 2.539 29.157 -8.140 1.00 93.75 404 GLU A C 1
ATOM 3102 O O . GLU A 1 404 ? 1.657 29.957 -7.830 1.00 93.75 404 GLU A O 1
ATOM 3107 N N . ARG A 1 405 ? 3.029 28.272 -7.266 1.00 93.44 405 ARG A N 1
ATOM 3108 C CA . ARG A 1 405 ? 2.599 28.184 -5.870 1.00 93.44 405 ARG A CA 1
ATOM 3109 C C . ARG A 1 405 ? 3.791 28.005 -4.945 1.00 93.44 405 ARG A C 1
ATOM 3111 O O . ARG A 1 405 ? 4.687 27.212 -5.222 1.00 93.44 405 ARG A O 1
ATOM 3118 N N . GLN A 1 406 ? 3.778 28.746 -3.842 1.00 92.44 406 GLN A N 1
ATOM 3119 C CA . GLN A 1 406 ? 4.760 28.607 -2.771 1.00 92.44 406 GLN A CA 1
ATOM 3120 C C . GLN A 1 406 ? 4.324 27.513 -1.782 1.00 92.44 406 GLN A C 1
ATOM 3122 O O . GLN A 1 406 ? 3.116 27.325 -1.598 1.00 92.44 406 GLN A O 1
ATOM 3127 N N . PRO A 1 407 ? 5.271 26.795 -1.150 1.00 92.12 407 PRO A N 1
ATOM 3128 C CA . PRO A 1 407 ? 4.957 25.862 -0.072 1.00 92.12 407 PRO A CA 1
ATOM 3129 C C . PRO A 1 407 ? 4.291 26.568 1.116 1.00 92.12 407 PRO A C 1
ATOM 3131 O O . PRO A 1 407 ? 4.590 27.731 1.391 1.00 92.12 407 PRO A O 1
ATOM 3134 N N . ALA A 1 408 ? 3.413 25.864 1.830 1.00 94.50 408 ALA A N 1
ATOM 3135 C CA . ALA A 1 408 ? 2.794 26.386 3.045 1.00 94.50 408 ALA A CA 1
ATOM 3136 C C . ALA A 1 408 ? 3.814 26.517 4.189 1.00 94.50 408 ALA A C 1
ATOM 3138 O O . ALA A 1 408 ? 4.818 25.800 4.241 1.00 94.50 408 ALA A O 1
ATOM 3139 N N . GLU A 1 409 ? 3.529 27.414 5.133 1.00 96.12 409 GLU A N 1
ATOM 3140 C CA . GLU A 1 409 ? 4.312 27.546 6.359 1.00 96.12 409 GLU A CA 1
ATOM 3141 C C . GLU A 1 409 ? 4.097 26.321 7.261 1.00 96.12 409 GLU A C 1
ATOM 3143 O O . GLU A 1 409 ? 2.968 25.923 7.549 1.00 96.12 409 GLU A O 1
ATOM 3148 N N . VAL A 1 410 ? 5.197 25.700 7.682 1.00 97.38 410 VAL A N 1
ATOM 3149 C CA . VAL A 1 410 ? 5.200 24.523 8.562 1.00 97.38 410 VAL A CA 1
ATOM 3150 C C . VAL A 1 410 ? 5.353 24.942 10.025 1.00 97.38 410 VAL A C 1
ATOM 3152 O O . VAL A 1 410 ? 5.804 26.044 10.316 1.00 97.38 410 VAL A O 1
ATOM 3155 N N . TYR A 1 411 ? 5.046 24.039 10.959 1.00 96.50 411 TYR A N 1
ATOM 3156 C CA . TYR A 1 411 ? 5.151 24.292 12.402 1.00 96.50 411 TYR A CA 1
ATOM 3157 C C . TYR A 1 411 ? 6.567 24.711 12.825 1.00 96.50 411 TYR A C 1
ATOM 3159 O O . TYR A 1 411 ? 6.748 25.638 13.607 1.00 96.50 411 TYR A O 1
ATOM 3167 N N . ALA A 1 412 ? 7.578 24.007 12.313 1.00 97.25 412 ALA A N 1
ATOM 3168 C CA . ALA A 1 412 ? 8.979 24.365 12.491 1.00 97.25 412 ALA A CA 1
ATOM 3169 C C . ALA A 1 412 ? 9.820 23.800 11.344 1.00 97.25 412 ALA A C 1
ATOM 3171 O O . ALA A 1 412 ? 9.527 22.720 10.824 1.00 97.25 412 ALA A O 1
ATOM 3172 N N . SER A 1 413 ? 10.897 24.505 10.997 1.00 96.38 413 SER A N 1
ATOM 3173 C CA . SER A 1 413 ? 11.930 24.024 10.080 1.00 96.38 413 SER A CA 1
ATOM 3174 C C . SER A 1 413 ? 13.251 23.894 10.828 1.00 96.38 413 SER A C 1
ATOM 3176 O O . SER A 1 413 ? 13.786 24.882 11.330 1.00 96.38 413 SER A O 1
ATOM 3178 N N . ILE A 1 414 ? 13.792 22.680 10.889 1.00 95.44 414 ILE A N 1
ATOM 3179 C CA . ILE A 1 414 ? 15.029 22.354 11.602 1.00 95.44 414 ILE A CA 1
ATOM 3180 C C . ILE A 1 414 ? 16.081 21.788 10.648 1.00 95.44 414 ILE A C 1
ATOM 3182 O O . ILE A 1 414 ? 15.771 21.229 9.596 1.00 95.44 414 ILE A O 1
ATOM 3186 N N . ARG A 1 415 ? 17.352 21.916 11.033 1.00 93.31 415 ARG A N 1
ATOM 3187 C CA . ARG A 1 415 ? 18.481 21.281 10.345 1.00 93.31 415 ARG A CA 1
ATOM 3188 C C . ARG A 1 415 ? 19.185 20.339 11.302 1.00 93.31 415 ARG A C 1
ATOM 3190 O O . ARG A 1 415 ? 19.512 20.734 12.418 1.00 93.31 415 ARG A O 1
ATOM 3197 N N . VAL A 1 416 ? 19.430 19.110 10.861 1.00 92.25 416 VAL A N 1
ATOM 3198 C CA . VAL A 1 416 ? 20.100 18.081 11.665 1.00 92.25 416 VAL A CA 1
ATOM 3199 C C . VAL A 1 416 ? 21.193 17.390 10.861 1.00 92.25 416 VAL A C 1
ATOM 3201 O O . VAL A 1 416 ? 21.090 17.240 9.646 1.00 92.25 416 VAL A O 1
ATOM 3204 N N . THR A 1 417 ? 22.239 16.934 11.550 1.00 90.06 417 THR A N 1
ATOM 3205 C CA . THR A 1 417 ? 23.360 16.209 10.927 1.00 90.06 417 THR A CA 1
ATOM 3206 C C . THR A 1 417 ? 23.122 14.705 10.813 1.00 90.06 417 THR A C 1
ATOM 3208 O O . THR A 1 417 ? 23.834 14.010 10.092 1.00 90.06 417 THR A O 1
ATOM 3211 N N . SER A 1 418 ? 22.136 14.173 11.538 1.00 92.25 418 SER A N 1
ATOM 3212 C CA . SER A 1 418 ? 21.777 12.756 11.512 1.00 92.25 418 SER A CA 1
ATOM 3213 C C . SER A 1 418 ? 20.342 12.530 11.990 1.00 92.25 418 SER A C 1
ATOM 3215 O O . SER A 1 418 ? 19.795 13.337 12.744 1.00 92.25 418 SER A O 1
ATOM 3217 N N . LEU A 1 419 ? 19.759 11.383 11.624 1.00 94.19 419 LEU A N 1
ATOM 3218 C CA . LEU A 1 419 ? 18.452 10.956 12.139 1.00 94.19 419 LEU A CA 1
ATOM 3219 C C . LEU A 1 419 ? 18.443 10.803 13.668 1.00 94.19 419 LEU A C 1
ATOM 3221 O O . LEU A 1 419 ? 17.431 11.077 14.302 1.00 94.19 419 LEU A O 1
ATOM 3225 N N . ALA A 1 420 ? 19.573 10.429 14.276 1.00 94.81 420 ALA A N 1
ATOM 3226 C CA . ALA A 1 420 ? 19.686 10.254 15.724 1.00 94.81 420 ALA A CA 1
ATOM 3227 C C . ALA A 1 420 ? 19.559 11.572 16.512 1.00 94.81 420 ALA A C 1
ATOM 3229 O O . ALA A 1 420 ? 19.222 11.542 17.693 1.00 94.81 420 ALA A O 1
ATOM 3230 N N . ALA A 1 421 ? 19.796 12.723 15.873 1.00 95.12 421 ALA A N 1
ATOM 3231 C CA . ALA A 1 421 ? 19.646 14.036 16.500 1.00 95.12 421 ALA A CA 1
ATOM 3232 C C . ALA A 1 421 ? 18.187 14.536 16.522 1.00 95.12 421 ALA A C 1
ATOM 3234 O O . ALA A 1 421 ? 17.855 15.419 17.314 1.00 95.12 421 ALA A O 1
ATOM 3235 N N . LEU A 1 422 ? 17.303 13.970 15.688 1.00 95.81 422 LEU A N 1
ATOM 3236 C CA . LEU A 1 422 ? 15.914 14.427 15.550 1.00 95.81 422 LEU A CA 1
ATOM 3237 C C . LEU A 1 422 ? 15.127 14.422 16.866 1.00 95.81 422 LEU A C 1
ATOM 3239 O O . LEU A 1 422 ? 14.504 15.440 17.160 1.00 95.81 422 LEU A O 1
ATOM 3243 N N . PRO A 1 423 ? 15.167 13.368 17.706 1.00 95.25 423 PRO A N 1
ATOM 3244 C CA . PRO A 1 423 ? 14.395 13.363 18.945 1.00 95.25 423 PRO A CA 1
ATOM 3245 C C . PRO A 1 423 ? 14.736 14.518 19.892 1.00 95.25 423 PRO A C 1
ATOM 3247 O O . PRO A 1 423 ? 13.886 14.901 20.690 1.00 95.25 423 PRO A O 1
ATOM 3250 N N . ALA A 1 424 ? 15.957 15.059 19.834 1.00 95.50 424 ALA A N 1
ATOM 3251 C CA . ALA A 1 424 ? 16.376 16.209 20.635 1.00 95.50 424 ALA A CA 1
ATOM 3252 C C . ALA A 1 424 ? 16.096 17.557 19.947 1.00 95.50 424 ALA A C 1
ATOM 3254 O O . ALA A 1 424 ? 15.846 18.538 20.637 1.00 95.50 424 ALA A O 1
ATOM 3255 N N . ALA A 1 425 ? 16.143 17.604 18.612 1.00 95.94 425 ALA A N 1
ATOM 3256 C CA . ALA A 1 425 ? 15.982 18.832 17.833 1.00 95.94 425 ALA A CA 1
ATOM 3257 C C . ALA A 1 425 ? 14.516 19.215 17.560 1.00 95.94 425 ALA A C 1
ATOM 3259 O O . ALA A 1 425 ? 14.227 20.384 17.317 1.00 95.94 425 ALA A O 1
ATOM 3260 N N . VAL A 1 426 ? 13.594 18.248 17.560 1.00 97.06 426 VAL A N 1
ATOM 3261 C CA . VAL A 1 426 ? 12.162 18.510 17.358 1.00 97.06 426 VAL A CA 1
ATOM 3262 C C . VAL A 1 426 ? 11.574 19.197 18.605 1.00 97.06 426 VAL A C 1
ATOM 3264 O O . VAL A 1 426 ? 11.837 18.720 19.714 1.00 97.06 426 VAL A O 1
ATOM 3267 N N . PRO A 1 427 ? 10.757 20.264 18.452 1.00 96.94 427 PRO A N 1
ATOM 3268 C CA . PRO A 1 427 ? 10.132 20.960 19.579 1.00 96.94 427 PRO A CA 1
ATOM 3269 C C . PRO A 1 427 ? 9.375 20.012 20.523 1.00 96.94 427 PRO A C 1
ATOM 3271 O O . PRO A 1 427 ? 8.674 19.095 20.082 1.00 96.94 427 PRO A O 1
ATOM 3274 N N . ALA A 1 428 ? 9.522 20.209 21.834 1.00 94.88 428 ALA A N 1
ATOM 3275 C CA . ALA A 1 428 ? 8.988 19.287 22.838 1.00 94.88 428 ALA A CA 1
ATOM 3276 C C . ALA A 1 428 ? 7.452 19.280 22.846 1.00 94.88 428 ALA A C 1
ATOM 3278 O O . ALA A 1 428 ? 6.834 18.224 22.944 1.00 94.88 428 ALA A O 1
ATOM 3279 N N . GLU A 1 429 ? 6.849 20.449 22.675 1.00 94.62 429 GLU A N 1
ATOM 3280 C CA . GLU A 1 429 ? 5.415 20.678 22.553 1.00 94.62 429 GLU A CA 1
ATOM 3281 C C . GLU A 1 429 ? 4.816 19.969 21.325 1.00 94.62 429 GLU A C 1
ATOM 3283 O O . GLU A 1 429 ? 3.743 19.369 21.411 1.00 94.62 429 GLU A O 1
ATOM 3288 N N . PHE A 1 430 ? 5.556 19.910 20.212 1.00 96.69 430 PHE A N 1
ATOM 3289 C CA . PHE A 1 430 ? 5.173 19.107 19.054 1.00 96.69 430 PHE A CA 1
ATOM 3290 C C . PHE A 1 430 ? 5.191 17.615 19.406 1.00 96.69 430 PHE A C 1
ATOM 3292 O O . PHE A 1 430 ? 4.258 16.887 19.074 1.00 96.69 430 PHE A O 1
ATOM 3299 N N . LEU A 1 431 ? 6.214 17.135 20.122 1.00 94.88 431 LEU A N 1
ATOM 3300 C CA . LEU A 1 431 ? 6.309 15.727 20.536 1.00 94.88 431 LEU A CA 1
ATOM 3301 C C . LEU A 1 431 ? 5.282 15.317 21.601 1.00 94.88 431 LEU A C 1
ATOM 3303 O O . LEU A 1 431 ? 4.943 14.135 21.665 1.00 94.88 431 LEU A O 1
ATOM 3307 N N . GLN A 1 432 ? 4.740 16.249 22.381 1.00 90.38 432 GLN A N 1
ATOM 3308 C CA . GLN A 1 432 ? 3.629 15.968 23.297 1.00 90.38 432 GLN A CA 1
ATOM 3309 C C . GLN A 1 432 ? 2.330 15.720 22.519 1.00 90.38 432 GLN A C 1
ATOM 3311 O O . GLN A 1 432 ? 1.733 14.654 22.653 1.00 90.38 432 GLN A O 1
ATOM 3316 N N . GLY A 1 433 ? 1.964 16.634 21.612 1.00 88.31 433 GLY A N 1
ATOM 3317 C CA . GLY A 1 433 ? 0.752 16.521 20.795 1.00 88.31 433 GLY A CA 1
ATOM 3318 C C . GLY A 1 433 ? -0.556 16.545 21.596 1.00 88.31 433 GLY A C 1
ATOM 3319 O O . GLY A 1 433 ? -0.567 16.697 22.813 1.00 88.31 433 GLY A O 1
ATOM 3320 N N . GLY A 1 434 ? -1.679 16.424 20.884 1.00 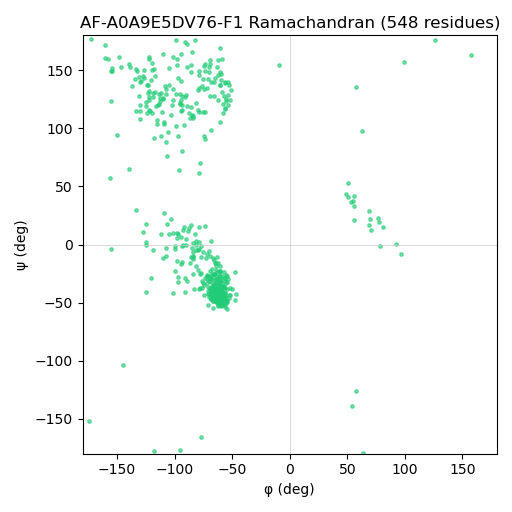84.88 434 GLY A N 1
ATOM 3321 C CA . GLY A 1 434 ? -3.014 16.331 21.486 1.00 84.88 434 GLY A CA 1
ATOM 3322 C C . GLY A 1 434 ? -3.440 14.896 21.808 1.00 84.88 434 GLY A C 1
ATOM 3323 O O . GLY A 1 434 ? -2.800 13.923 21.395 1.00 84.88 434 GLY A O 1
ATOM 3324 N N . GLU A 1 435 ? -4.571 14.756 22.498 1.00 79.69 435 GLU A N 1
ATOM 3325 C CA . GLU A 1 435 ? -5.172 13.453 22.786 1.00 79.69 435 GLU A CA 1
ATOM 3326 C C . GLU A 1 435 ? -5.488 12.684 21.489 1.00 79.69 435 GLU A C 1
ATOM 3328 O O . GLU A 1 435 ? -6.046 13.220 20.528 1.00 79.69 435 GLU A O 1
ATOM 3333 N N . ASN A 1 436 ? -5.073 11.415 21.445 1.00 83.31 436 ASN A N 1
ATOM 3334 C CA . ASN A 1 436 ? -5.141 10.545 20.269 1.00 83.31 436 ASN A CA 1
ATOM 3335 C C . ASN A 1 436 ? -4.441 11.100 18.993 1.00 83.31 436 ASN A C 1
ATOM 3337 O O . ASN A 1 436 ? -4.713 10.654 17.877 1.00 83.31 436 ASN A O 1
ATOM 3341 N N . SER A 1 437 ? -3.504 12.050 19.120 1.00 92.12 437 SER A N 1
ATOM 3342 C CA . SER A 1 437 ? -2.701 12.546 17.991 1.00 92.12 437 SER A CA 1
ATOM 3343 C C . SER A 1 437 ? -1.561 11.580 17.638 1.00 92.12 437 SER A C 1
ATOM 3345 O O . SER A 1 437 ? -0.611 11.410 18.408 1.00 92.12 437 SER A O 1
ATOM 3347 N N . ALA A 1 438 ? -1.621 10.966 16.451 1.00 94.31 438 ALA A N 1
ATOM 3348 C CA . ALA A 1 438 ? -0.545 10.124 15.928 1.00 94.31 438 ALA A CA 1
ATOM 3349 C C . ALA A 1 438 ? 0.694 10.952 15.546 1.00 94.31 438 ALA A C 1
ATOM 3351 O O . ALA A 1 438 ? 0.567 12.096 15.103 1.00 94.31 438 ALA A O 1
ATOM 3352 N N . LEU A 1 439 ? 1.879 10.348 15.678 1.00 97.06 439 LEU A N 1
ATOM 3353 C CA . LEU A 1 439 ? 3.129 10.861 15.118 1.00 97.06 439 LEU A CA 1
ATOM 3354 C C . LEU A 1 439 ? 3.581 9.958 13.965 1.00 97.06 439 LEU A C 1
ATOM 3356 O O . LEU A 1 439 ? 3.776 8.757 14.156 1.00 97.06 439 LEU A O 1
ATOM 3360 N N . THR A 1 440 ? 3.796 10.558 12.797 1.00 97.81 440 THR A N 1
ATOM 3361 C CA . THR A 1 440 ? 4.278 9.873 11.593 1.00 97.81 440 THR A CA 1
ATOM 3362 C C . THR A 1 440 ? 5.566 10.519 11.094 1.00 97.81 440 THR A C 1
ATOM 3364 O O . THR A 1 440 ? 5.634 11.733 10.916 1.00 97.81 440 THR A O 1
ATOM 3367 N N . VAL A 1 441 ? 6.592 9.713 10.832 1.00 98.12 441 VAL A N 1
ATOM 3368 C CA . VAL A 1 441 ? 7.818 10.145 10.154 1.00 98.12 441 VAL A CA 1
ATOM 3369 C C . VAL A 1 441 ? 7.676 9.875 8.660 1.00 98.12 441 VAL A C 1
ATOM 3371 O O . VAL A 1 441 ? 7.526 8.727 8.245 1.00 98.12 441 VAL A O 1
ATOM 3374 N N . LEU A 1 442 ? 7.754 10.929 7.851 1.00 98.06 442 LEU A N 1
ATOM 3375 C CA . LEU A 1 442 ? 7.727 10.861 6.392 1.00 98.06 442 LEU A CA 1
ATOM 3376 C C . LEU A 1 442 ? 9.142 11.117 5.863 1.00 98.06 442 LEU A C 1
ATOM 3378 O O . LEU A 1 442 ? 9.599 12.257 5.764 1.00 98.06 442 LEU A O 1
ATOM 3382 N N . ALA A 1 443 ? 9.860 10.038 5.574 1.00 96.94 443 ALA A N 1
ATOM 3383 C CA . ALA A 1 443 ? 11.269 10.065 5.220 1.00 96.94 443 ALA A CA 1
ATOM 3384 C C . ALA A 1 443 ? 11.466 10.093 3.697 1.00 96.94 443 ALA A C 1
ATOM 3386 O O . ALA A 1 443 ? 11.176 9.129 2.993 1.00 96.94 443 ALA A O 1
ATOM 3387 N N . TRP A 1 444 ? 12.024 11.181 3.186 1.00 95.12 444 TRP A N 1
ATOM 3388 C CA . TRP A 1 444 ? 12.442 11.352 1.796 1.00 95.12 444 TRP A CA 1
ATOM 3389 C C . TRP A 1 444 ? 13.936 11.046 1.668 1.00 95.12 444 TRP A C 1
ATOM 3391 O O . TRP A 1 444 ? 14.753 11.926 1.402 1.00 95.12 444 TRP A O 1
ATOM 3401 N N . LEU A 1 445 ? 14.280 9.784 1.933 1.00 92.75 445 LEU A N 1
ATOM 3402 C CA . LEU A 1 445 ? 15.641 9.241 1.937 1.00 92.75 445 LEU A CA 1
ATOM 3403 C C . LEU A 1 445 ? 15.739 8.075 0.942 1.00 92.75 445 LEU A C 1
ATOM 3405 O O . LEU A 1 445 ? 14.730 7.447 0.619 1.00 92.75 445 LEU A O 1
ATOM 3409 N N . ALA A 1 446 ? 16.952 7.726 0.505 1.00 91.50 446 ALA A N 1
ATOM 3410 C CA . ALA A 1 446 ? 17.168 6.524 -0.303 1.00 91.50 446 ALA A CA 1
ATOM 3411 C C . ALA A 1 446 ? 16.657 5.258 0.432 1.00 91.50 446 ALA A C 1
ATOM 3413 O O . ALA A 1 446 ? 17.069 5.033 1.575 1.00 91.50 446 ALA A O 1
ATOM 3414 N N . PRO A 1 447 ? 15.810 4.408 -0.180 1.00 91.75 447 PRO A N 1
ATOM 3415 C CA . PRO A 1 447 ? 15.248 3.209 0.446 1.00 91.75 447 PRO A CA 1
ATOM 3416 C C . PRO A 1 447 ? 16.253 2.042 0.458 1.00 91.75 447 PRO A C 1
ATOM 3418 O O . PRO A 1 447 ? 16.024 0.992 -0.136 1.00 91.75 447 PRO A O 1
ATOM 3421 N N . ASN A 1 448 ? 17.385 2.227 1.135 1.00 91.06 448 ASN A N 1
ATOM 3422 C CA . ASN A 1 448 ? 18.410 1.201 1.320 1.00 91.06 448 ASN A CA 1
ATOM 3423 C C . ASN A 1 448 ? 18.470 0.713 2.775 1.00 91.06 448 ASN A C 1
ATOM 3425 O O . ASN A 1 448 ? 17.961 1.356 3.695 1.00 91.06 448 ASN A O 1
ATOM 3429 N N . SER A 1 449 ? 19.127 -0.429 2.993 1.00 91.44 449 SER A N 1
ATOM 3430 C CA . SER A 1 449 ? 19.198 -1.091 4.304 1.00 91.44 449 SER A CA 1
ATOM 3431 C C . SER A 1 449 ? 19.786 -0.199 5.403 1.00 91.44 449 SER A C 1
ATOM 3433 O O . SER A 1 449 ? 19.312 -0.230 6.538 1.00 91.44 449 SER A O 1
ATOM 3435 N N . ALA A 1 450 ? 20.775 0.635 5.068 1.00 91.94 450 ALA A N 1
ATOM 3436 C CA . ALA A 1 450 ? 21.385 1.572 6.005 1.00 91.94 450 ALA A CA 1
ATOM 3437 C C . ALA A 1 450 ? 20.397 2.658 6.465 1.00 91.94 450 ALA A C 1
ATOM 3439 O O . ALA A 1 450 ? 20.388 3.034 7.636 1.00 91.94 450 ALA A O 1
ATOM 3440 N N . ASN A 1 451 ? 19.563 3.191 5.568 1.00 93.75 451 ASN A N 1
ATOM 3441 C CA . ASN A 1 451 ? 18.490 4.114 5.947 1.00 93.75 451 ASN A CA 1
ATOM 3442 C C . ASN A 1 451 ? 17.366 3.406 6.706 1.00 93.75 451 ASN A C 1
ATOM 3444 O O . ASN A 1 451 ? 16.912 3.950 7.708 1.00 93.75 451 ASN A O 1
ATOM 3448 N N . SER A 1 452 ? 16.975 2.188 6.314 1.00 93.31 452 SER A N 1
ATOM 3449 C CA . SER A 1 452 ? 15.970 1.403 7.044 1.00 93.31 452 SER A CA 1
ATOM 3450 C C . SER A 1 452 ? 16.359 1.199 8.511 1.00 93.31 452 SER A C 1
ATOM 3452 O O . SER A 1 452 ? 15.573 1.517 9.396 1.00 93.31 452 SER A O 1
ATOM 3454 N N . GLN A 1 453 ? 17.602 0.790 8.790 1.00 94.25 453 GLN A N 1
ATOM 3455 C CA . GLN A 1 453 ? 18.087 0.607 10.166 1.00 94.25 453 GLN A CA 1
ATOM 3456 C C . GLN A 1 453 ? 18.080 1.911 10.976 1.00 94.25 453 GLN A C 1
ATOM 3458 O O . GLN A 1 453 ? 17.699 1.925 12.148 1.00 94.25 453 GLN A O 1
ATOM 3463 N N . ARG A 1 454 ? 18.485 3.029 10.360 1.00 95.44 454 ARG A N 1
ATOM 3464 C CA . ARG A 1 454 ? 18.473 4.343 11.023 1.00 95.44 454 ARG A CA 1
ATOM 3465 C C . ARG A 1 454 ? 17.049 4.827 11.310 1.00 95.44 454 ARG A C 1
ATOM 3467 O O . ARG A 1 454 ? 16.812 5.422 12.359 1.00 95.44 454 ARG A O 1
ATOM 3474 N N . LEU A 1 455 ? 16.112 4.565 10.401 1.00 95.75 455 LEU A N 1
ATOM 3475 C CA . LEU A 1 455 ? 14.695 4.873 10.573 1.00 95.75 455 LEU A CA 1
ATOM 3476 C C . LEU A 1 455 ? 14.041 3.993 11.647 1.00 95.75 455 LEU A C 1
ATOM 3478 O O . LEU A 1 455 ? 13.278 4.511 12.459 1.00 95.75 455 LEU A O 1
ATOM 3482 N N . ASP A 1 456 ? 14.393 2.708 11.725 1.00 94.00 456 ASP A N 1
ATOM 3483 C CA . ASP A 1 456 ? 13.940 1.812 12.795 1.00 94.00 456 ASP A CA 1
ATOM 3484 C C . ASP A 1 456 ? 14.418 2.292 14.175 1.00 94.00 456 ASP A C 1
ATOM 3486 O O . ASP A 1 456 ? 13.636 2.332 15.129 1.00 94.00 456 ASP A O 1
ATOM 3490 N N . ALA A 1 457 ? 15.681 2.721 14.279 1.00 94.94 457 ALA A N 1
ATOM 3491 C CA . ALA A 1 457 ? 16.229 3.293 15.508 1.00 94.94 457 ALA A CA 1
ATOM 3492 C C . ALA A 1 457 ? 15.531 4.610 15.897 1.00 94.94 457 ALA A C 1
ATOM 3494 O O . ALA A 1 457 ? 15.196 4.815 17.067 1.00 94.94 457 ALA A O 1
ATOM 3495 N N . LEU A 1 458 ? 15.261 5.484 14.919 1.00 96.06 458 LEU A N 1
ATOM 3496 C CA . LEU A 1 458 ? 14.494 6.713 15.130 1.00 96.06 458 LEU A CA 1
ATOM 3497 C C . LEU A 1 458 ? 13.072 6.407 15.622 1.00 96.06 458 LEU A C 1
ATOM 3499 O O . LEU A 1 458 ? 12.631 7.002 16.605 1.00 96.06 458 LEU A O 1
ATOM 3503 N N . ARG A 1 459 ? 12.378 5.453 14.985 1.00 95.69 459 ARG A N 1
ATOM 3504 C CA . ARG A 1 459 ? 11.039 4.998 15.390 1.00 95.69 459 ARG A CA 1
ATOM 3505 C C . ARG A 1 459 ? 11.033 4.546 16.843 1.00 95.69 459 ARG A C 1
ATOM 3507 O O . ARG A 1 459 ? 10.168 4.976 17.601 1.00 95.69 459 ARG A O 1
ATOM 3514 N N . ALA A 1 460 ? 11.995 3.710 17.237 1.00 92.88 460 ALA A N 1
ATOM 3515 C CA . ALA A 1 460 ? 12.098 3.204 18.602 1.00 92.88 460 ALA A CA 1
ATOM 3516 C C . ALA A 1 460 ? 12.321 4.335 19.620 1.00 92.88 460 ALA A C 1
ATOM 3518 O O . ALA A 1 460 ? 11.651 4.372 20.653 1.00 92.88 460 ALA A O 1
ATOM 3519 N N . ASN A 1 461 ? 13.207 5.289 19.311 1.00 94.75 461 ASN A N 1
ATOM 3520 C CA . ASN A 1 461 ? 13.480 6.429 20.186 1.00 94.75 461 ASN A CA 1
ATOM 3521 C C . ASN A 1 461 ? 12.247 7.332 20.357 1.00 94.75 461 ASN A C 1
ATOM 3523 O O . ASN A 1 461 ? 11.857 7.636 21.483 1.00 94.75 461 ASN A O 1
ATOM 3527 N N . LEU A 1 462 ? 11.587 7.698 19.252 1.00 95.25 462 LEU A N 1
ATOM 3528 C CA . LEU A 1 462 ? 10.376 8.518 19.295 1.00 95.25 462 LEU A CA 1
ATOM 3529 C C . LEU A 1 462 ? 9.229 7.790 20.007 1.00 95.25 462 LEU A C 1
ATOM 3531 O O . LEU A 1 462 ? 8.576 8.396 20.849 1.00 95.25 462 LEU A O 1
ATOM 3535 N N . THR A 1 463 ? 9.040 6.491 19.746 1.00 93.06 463 THR A N 1
ATOM 3536 C CA . THR A 1 463 ? 8.027 5.657 20.421 1.00 93.06 463 THR A CA 1
ATOM 3537 C C . THR A 1 463 ? 8.229 5.656 21.935 1.00 93.06 463 THR A C 1
ATOM 3539 O O . THR A 1 463 ? 7.276 5.843 22.688 1.00 93.06 463 THR A O 1
ATOM 3542 N N . ALA A 1 464 ? 9.475 5.491 22.395 1.00 91.25 464 ALA A N 1
ATOM 3543 C CA . ALA A 1 464 ? 9.804 5.558 23.815 1.00 91.25 464 ALA A CA 1
ATOM 3544 C C . ALA A 1 464 ? 9.547 6.955 24.401 1.00 91.25 464 ALA A C 1
ATOM 3546 O O . ALA A 1 464 ? 9.049 7.067 25.518 1.00 91.25 464 ALA A O 1
ATOM 3547 N N . LYS A 1 465 ? 9.851 8.014 23.640 1.00 92.38 465 LYS A N 1
ATOM 3548 C CA . LYS A 1 465 ? 9.710 9.406 24.080 1.00 92.38 465 LYS A CA 1
ATOM 3549 C C . LYS A 1 465 ? 8.256 9.866 24.203 1.00 92.38 465 LYS A C 1
ATOM 3551 O O . LYS A 1 465 ? 7.955 10.625 25.118 1.00 92.38 465 LYS A O 1
ATOM 3556 N N . ILE A 1 466 ? 7.371 9.422 23.308 1.00 92.62 466 ILE A N 1
ATOM 3557 C CA . ILE A 1 466 ? 5.950 9.820 23.309 1.00 92.62 466 ILE A CA 1
ATOM 3558 C C . ILE A 1 466 ? 5.024 8.773 23.946 1.00 92.62 466 ILE A C 1
ATOM 3560 O O . ILE A 1 466 ? 3.823 8.999 24.049 1.00 92.62 466 ILE A O 1
ATOM 3564 N N . ASN A 1 467 ? 5.570 7.617 24.337 1.00 91.38 467 ASN A N 1
ATOM 3565 C CA . ASN A 1 467 ? 4.834 6.463 24.857 1.00 91.38 467 ASN A CA 1
ATOM 3566 C C . ASN A 1 467 ? 3.646 6.027 23.972 1.00 91.38 467 ASN A C 1
ATOM 3568 O O . ASN A 1 467 ? 2.572 5.686 24.463 1.00 91.38 467 ASN A O 1
ATOM 3572 N N . ALA A 1 468 ? 3.841 6.047 22.654 1.00 91.88 468 ALA A N 1
ATOM 3573 C CA . ALA A 1 468 ? 2.862 5.616 21.661 1.00 91.88 468 ALA A CA 1
ATOM 3574 C C . ALA A 1 468 ? 3.580 5.173 20.373 1.00 91.88 468 ALA A C 1
ATOM 3576 O O . ALA A 1 468 ? 4.667 5.684 20.090 1.00 91.88 468 ALA A O 1
ATOM 3577 N N . PRO A 1 469 ? 3.004 4.248 19.585 1.00 93.38 469 PRO A N 1
ATOM 3578 C CA . PRO A 1 469 ? 3.574 3.833 18.311 1.00 93.38 469 PRO A CA 1
ATOM 3579 C C . PRO A 1 469 ? 3.789 5.004 17.348 1.00 93.38 469 PRO A C 1
ATOM 3581 O O . PRO A 1 469 ? 2.942 5.889 17.220 1.00 93.38 469 PRO A O 1
ATOM 3584 N N . VAL A 1 470 ? 4.916 4.968 16.637 1.00 94.94 470 VAL A N 1
ATOM 3585 C CA . VAL A 1 470 ? 5.271 5.946 15.603 1.00 94.94 470 VAL A CA 1
ATOM 3586 C C . VAL A 1 470 ? 5.264 5.262 14.243 1.00 94.94 470 VAL A C 1
ATOM 3588 O O . VAL A 1 470 ? 5.981 4.281 14.035 1.00 94.94 470 VAL A O 1
ATOM 3591 N N . ALA A 1 471 ? 4.476 5.793 13.310 1.00 95.62 471 ALA A N 1
ATOM 3592 C CA . ALA A 1 471 ? 4.494 5.342 11.924 1.00 95.62 471 ALA A CA 1
ATOM 3593 C C . ALA A 1 471 ? 5.745 5.883 11.219 1.00 95.62 471 ALA A C 1
ATOM 3595 O O . ALA A 1 471 ? 6.145 7.026 11.445 1.00 95.62 471 ALA A O 1
ATOM 3596 N N . VAL A 1 472 ? 6.356 5.088 10.342 1.00 96.12 472 VAL A N 1
ATOM 3597 C CA . VAL A 1 472 ? 7.463 5.537 9.490 1.00 96.12 472 VAL A CA 1
ATOM 3598 C C . VAL A 1 472 ? 7.182 5.120 8.062 1.00 96.12 472 VAL A C 1
ATOM 3600 O O . VAL A 1 472 ? 6.908 3.956 7.801 1.00 96.12 472 VAL A O 1
ATOM 3603 N N . GLN A 1 473 ? 7.254 6.077 7.146 1.00 96.00 473 GLN A N 1
ATOM 3604 C CA . GLN A 1 473 ? 6.922 5.887 5.742 1.00 96.00 473 GLN A CA 1
ATOM 3605 C C . GLN A 1 473 ? 7.999 6.524 4.862 1.00 96.00 473 GLN A C 1
ATOM 3607 O O . GLN A 1 473 ? 8.536 7.579 5.201 1.00 96.00 473 GLN A O 1
ATOM 3612 N N . VAL A 1 474 ? 8.330 5.882 3.736 1.00 94.94 474 VAL A N 1
ATOM 3613 C CA . VAL A 1 474 ? 9.410 6.328 2.835 1.00 94.94 474 VAL A CA 1
ATOM 3614 C C . VAL A 1 474 ? 8.840 6.869 1.525 1.00 94.94 474 VAL A C 1
ATOM 3616 O O . VAL A 1 474 ? 8.010 6.226 0.881 1.00 94.94 474 VAL A O 1
ATOM 3619 N N . GLY A 1 475 ? 9.230 8.092 1.165 1.00 92.81 475 GLY A N 1
ATOM 3620 C CA . GLY A 1 475 ? 8.762 8.795 -0.030 1.00 92.81 475 GLY A CA 1
ATOM 3621 C C . GLY A 1 475 ? 9.573 8.443 -1.288 1.00 92.81 475 GLY A C 1
ATOM 3622 O O . GLY A 1 475 ? 10.739 8.057 -1.180 1.00 92.81 475 GLY A O 1
ATOM 3623 N N . PRO A 1 476 ? 8.989 8.573 -2.494 1.00 93.00 476 PRO A N 1
ATOM 3624 C CA . PRO A 1 476 ? 7.598 8.948 -2.774 1.00 93.00 476 PRO A CA 1
ATOM 3625 C C . PRO A 1 476 ? 6.599 7.789 -2.607 1.00 93.00 476 PRO A C 1
ATOM 3627 O O . PRO A 1 476 ? 5.401 8.019 -2.730 1.00 93.00 476 PRO A O 1
ATOM 3630 N N . ARG A 1 477 ? 7.057 6.557 -2.329 1.00 94.69 477 ARG A N 1
ATOM 3631 C CA . ARG A 1 477 ? 6.220 5.343 -2.271 1.00 94.69 477 ARG A CA 1
ATOM 3632 C C . ARG A 1 477 ? 4.941 5.544 -1.455 1.00 94.69 477 ARG A C 1
ATOM 3634 O O . ARG A 1 477 ? 3.862 5.219 -1.944 1.00 94.69 477 ARG A O 1
ATOM 3641 N N . TYR A 1 478 ? 5.036 6.123 -0.254 1.00 95.38 478 TYR A N 1
ATOM 3642 C CA . TYR A 1 478 ? 3.855 6.306 0.597 1.00 95.38 478 TYR A CA 1
ATOM 3643 C C . TYR A 1 478 ? 2.800 7.251 0.011 1.00 95.38 478 TYR A C 1
ATOM 3645 O O . TYR A 1 478 ? 1.636 7.138 0.382 1.00 95.38 478 TYR A O 1
ATOM 3653 N N . LEU A 1 479 ? 3.146 8.151 -0.919 1.00 94.94 479 LEU A N 1
ATOM 3654 C CA . LEU A 1 479 ? 2.156 9.007 -1.586 1.00 94.94 479 LEU A CA 1
ATOM 3655 C C . LEU A 1 479 ? 1.118 8.191 -2.365 1.00 94.94 479 LEU A C 1
ATOM 3657 O O . LEU A 1 479 ? -0.011 8.648 -2.527 1.00 94.94 479 LEU A O 1
ATOM 3661 N N . HIS A 1 480 ? 1.503 6.990 -2.805 1.00 93.50 480 HIS A N 1
ATOM 3662 C CA . HIS A 1 480 ? 0.669 6.005 -3.504 1.00 93.50 480 HIS A CA 1
ATOM 3663 C C . HIS A 1 480 ? 0.370 4.793 -2.608 1.00 93.50 480 HIS A C 1
ATOM 3665 O O . HIS A 1 480 ? 0.255 3.666 -3.093 1.00 93.50 480 HIS A O 1
ATOM 3671 N N . ALA A 1 481 ? 0.368 5.023 -1.295 1.00 94.19 481 ALA A N 1
ATOM 3672 C CA . ALA A 1 481 ? -0.075 4.093 -0.270 1.00 94.19 481 ALA A CA 1
ATOM 3673 C C . ALA A 1 481 ? -0.749 4.892 0.859 1.00 94.19 481 ALA A C 1
ATOM 3675 O O . ALA A 1 481 ? -1.854 5.406 0.710 1.00 94.19 481 ALA A O 1
ATOM 3676 N N . THR A 1 482 ? -0.081 5.093 1.990 1.00 96.06 482 THR A N 1
ATOM 3677 C CA . THR A 1 482 ? -0.690 5.733 3.165 1.00 96.06 482 THR A CA 1
ATOM 3678 C C . THR A 1 482 ? -0.994 7.230 3.012 1.00 96.06 482 THR A C 1
ATOM 3680 O O . THR A 1 482 ? -1.721 7.795 3.827 1.00 96.06 482 THR A O 1
ATOM 3683 N N . GLY A 1 483 ? -0.523 7.883 1.947 1.00 95.75 483 GLY A N 1
ATOM 3684 C CA . GLY A 1 483 ? -0.733 9.305 1.679 1.00 95.75 483 GLY A CA 1
ATOM 3685 C C . GLY A 1 483 ? -2.207 9.712 1.625 1.00 95.75 483 GLY A C 1
ATOM 3686 O O . GLY A 1 483 ? -2.545 10.787 2.117 1.00 95.75 483 GLY A O 1
ATOM 3687 N N . GLN A 1 484 ? -3.089 8.855 1.097 1.00 95.44 484 GLN A N 1
ATOM 3688 C CA . GLN A 1 484 ? -4.539 9.091 1.122 1.00 95.44 484 GLN A CA 1
ATOM 3689 C C . GLN A 1 484 ? -5.048 9.247 2.563 1.00 95.44 484 GLN A C 1
ATOM 3691 O O . GLN A 1 484 ? -5.733 10.219 2.861 1.00 95.44 484 GLN A O 1
ATOM 3696 N N . LEU A 1 485 ? -4.648 8.355 3.475 1.00 96.69 485 LEU A N 1
ATOM 3697 C CA . LEU A 1 485 ? -5.017 8.432 4.889 1.00 96.69 485 LEU A CA 1
ATOM 3698 C C . LEU A 1 485 ? -4.449 9.672 5.572 1.00 96.69 485 LEU A C 1
ATOM 3700 O O . LEU A 1 485 ? -5.165 10.318 6.329 1.00 96.69 485 LEU A O 1
ATOM 3704 N N . HIS A 1 486 ? -3.192 10.030 5.304 1.00 96.25 486 HIS A N 1
ATOM 3705 C CA . HIS A 1 486 ? -2.574 11.181 5.968 1.00 96.25 486 HIS A CA 1
ATOM 3706 C C . HIS A 1 486 ? -3.312 12.501 5.685 1.00 96.25 486 HIS A C 1
ATOM 3708 O O . HIS A 1 486 ? -3.302 13.410 6.514 1.00 96.25 486 HIS A O 1
ATOM 3714 N N . LYS A 1 487 ? -3.953 12.600 4.513 1.00 95.31 487 LYS A N 1
ATOM 3715 C CA . LYS A 1 487 ? -4.642 13.806 4.036 1.00 95.31 487 LYS A CA 1
ATOM 3716 C C . LYS A 1 487 ? -6.161 13.755 4.211 1.00 95.31 487 LYS A C 1
ATOM 3718 O O . LYS A 1 487 ? -6.765 14.767 4.557 1.00 95.31 487 LYS A O 1
ATOM 3723 N N . GLY A 1 488 ? -6.766 12.603 3.926 1.00 94.62 488 GLY A N 1
ATOM 3724 C CA . GLY A 1 488 ? -8.214 12.391 3.954 1.00 94.62 488 GLY A CA 1
ATOM 3725 C C . GLY A 1 488 ? -8.741 11.823 5.272 1.00 94.62 488 GLY A C 1
ATOM 3726 O O . GLY A 1 488 ? -9.946 11.897 5.521 1.00 94.62 488 GLY A O 1
ATOM 3727 N N . GLY A 1 489 ? -7.864 11.259 6.105 1.00 94.81 489 GLY A N 1
ATOM 3728 C CA . GLY A 1 489 ? -8.209 10.720 7.415 1.00 94.81 489 GLY A CA 1
ATOM 3729 C C . GLY A 1 489 ? -8.399 11.790 8.488 1.00 94.81 489 GLY A C 1
ATOM 3730 O O . GLY A 1 489 ? -8.548 12.980 8.202 1.00 94.81 489 GLY A O 1
ATOM 3731 N N . ARG A 1 490 ? -8.420 11.348 9.748 1.00 92.94 490 ARG A N 1
ATOM 3732 C CA . ARG A 1 490 ? -8.566 12.225 10.914 1.00 92.94 490 ARG A CA 1
ATOM 3733 C C . ARG A 1 490 ? -7.467 13.300 10.934 1.00 92.94 490 ARG A C 1
ATOM 3735 O O . ARG A 1 490 ? -6.305 13.034 10.639 1.00 92.94 490 ARG A O 1
ATOM 3742 N N . GLN A 1 491 ? -7.854 14.523 11.290 1.00 93.06 491 GLN A N 1
ATOM 3743 C CA . GLN A 1 491 ? -6.961 15.684 11.361 1.00 93.06 491 GLN A CA 1
ATOM 3744 C C . GLN A 1 491 ? -6.338 15.846 12.758 1.00 93.06 491 GLN A C 1
ATOM 3746 O O . GLN A 1 491 ? -6.690 15.137 13.706 1.00 93.06 491 GLN A O 1
ATOM 3751 N N . GLY A 1 492 ? -5.412 16.799 12.901 1.00 93.62 492 GLY A N 1
ATOM 3752 C CA . GLY A 1 492 ? -4.711 17.056 14.165 1.00 93.62 492 GLY A CA 1
ATOM 3753 C C . GLY A 1 492 ? -3.602 16.042 14.467 1.00 93.62 492 GLY A C 1
ATOM 3754 O O . GLY A 1 492 ? -3.186 15.872 15.619 1.00 93.62 492 GLY A O 1
ATOM 3755 N N . HIS A 1 493 ? -3.127 15.334 13.443 1.00 96.19 493 HIS A N 1
ATOM 3756 C CA . HIS A 1 493 ? -1.958 14.471 13.537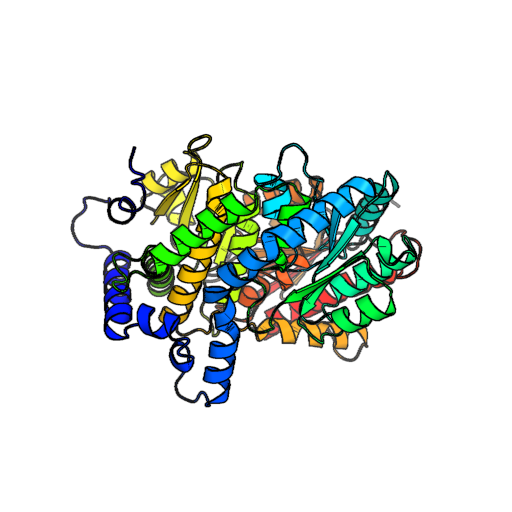 1.00 96.19 493 HIS A CA 1
ATOM 3757 C C . HIS A 1 493 ? -0.666 15.259 13.323 1.00 96.19 493 HIS A C 1
ATOM 3759 O O . HIS A 1 493 ? -0.662 16.414 12.887 1.00 96.19 493 HIS A O 1
ATOM 3765 N N . ARG A 1 494 ? 0.449 14.623 13.677 1.00 97.81 494 ARG A N 1
ATOM 3766 C CA . ARG A 1 494 ? 1.780 15.219 13.658 1.00 97.81 494 ARG A CA 1
ATOM 3767 C C . ARG A 1 494 ? 2.660 14.487 12.667 1.00 97.81 494 ARG A C 1
ATOM 3769 O O . ARG A 1 494 ? 2.770 13.262 12.715 1.00 97.81 494 ARG A O 1
ATOM 3776 N N . TYR A 1 495 ? 3.326 15.247 11.811 1.00 98.50 495 TYR A N 1
ATOM 3777 C CA . TYR A 1 495 ? 4.182 14.716 10.763 1.00 98.50 495 TYR A CA 1
ATOM 3778 C C . TYR A 1 495 ? 5.584 15.302 10.877 1.00 98.50 495 TYR A C 1
ATOM 3780 O O . TYR A 1 495 ? 5.769 16.516 10.841 1.00 98.50 495 TYR A O 1
ATOM 3788 N N . LEU A 1 496 ? 6.577 14.430 11.018 1.00 98.50 496 LEU A N 1
ATOM 3789 C CA . LEU A 1 496 ? 7.985 14.787 10.915 1.00 98.50 496 LEU A CA 1
ATOM 3790 C C . LEU A 1 496 ? 8.460 14.432 9.506 1.00 98.50 496 LEU A C 1
ATOM 3792 O O . LEU A 1 496 ? 8.695 13.262 9.205 1.00 98.50 496 LEU A O 1
ATOM 3796 N N . ILE A 1 497 ? 8.576 15.436 8.642 1.00 98.12 497 ILE A N 1
ATOM 3797 C CA . ILE A 1 497 ? 9.069 15.263 7.277 1.00 98.12 497 ILE A CA 1
ATOM 3798 C C . ILE A 1 497 ? 10.581 15.423 7.299 1.00 98.12 497 ILE A C 1
ATOM 3800 O O . ILE A 1 497 ? 11.091 16.480 7.660 1.00 98.12 497 ILE A O 1
ATOM 3804 N N . VAL A 1 498 ? 11.296 14.373 6.909 1.00 96.44 498 VAL A N 1
ATOM 3805 C CA . VAL A 1 498 ? 12.759 14.369 6.878 1.00 96.44 498 VAL A CA 1
ATOM 3806 C C . VAL A 1 498 ? 13.215 14.271 5.436 1.00 96.44 498 VAL A C 1
ATOM 3808 O O . VAL A 1 498 ? 12.885 13.298 4.763 1.00 96.44 498 VAL A O 1
ATOM 3811 N N . VAL A 1 499 ? 13.977 15.253 4.963 1.00 92.50 499 VAL A N 1
ATOM 3812 C CA . VAL A 1 499 ? 14.436 15.309 3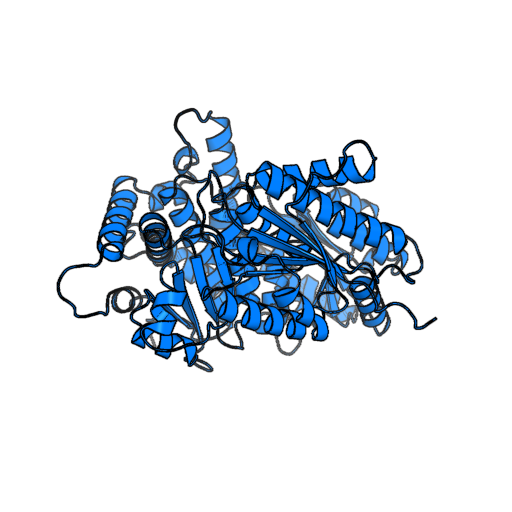.572 1.00 92.50 499 VAL A CA 1
ATOM 3813 C C . VAL A 1 499 ? 15.951 15.276 3.514 1.00 92.50 499 VAL A C 1
ATOM 3815 O O . VAL A 1 499 ? 16.626 16.081 4.158 1.00 92.50 499 VAL A O 1
ATOM 3818 N N . ASP A 1 500 ? 16.489 14.348 2.724 1.00 83.06 500 ASP A N 1
ATOM 3819 C CA . ASP A 1 500 ? 17.908 14.356 2.391 1.00 83.06 500 ASP A CA 1
ATOM 3820 C C . ASP A 1 500 ? 18.195 15.487 1.397 1.00 83.06 500 ASP A C 1
ATOM 3822 O O . ASP A 1 500 ? 17.731 15.478 0.256 1.00 83.06 500 ASP A O 1
ATOM 3826 N N . THR A 1 501 ? 18.968 16.477 1.838 1.00 62.50 501 THR A N 1
ATOM 3827 C CA . THR A 1 501 ? 19.401 17.599 0.990 1.00 62.50 501 THR A CA 1
ATOM 3828 C C . THR A 1 501 ? 20.761 17.373 0.335 1.00 62.50 501 THR A C 1
ATOM 3830 O O . THR A 1 501 ? 21.227 18.214 -0.430 1.00 62.50 501 THR A O 1
ATOM 3833 N N . THR A 1 502 ? 21.397 16.234 0.612 1.00 59.38 502 THR A N 1
ATOM 3834 C CA . THR A 1 502 ? 22.765 15.911 0.187 1.00 59.38 502 THR A CA 1
ATOM 3835 C C . THR A 1 502 ? 22.829 15.126 -1.121 1.00 59.38 502 THR A C 1
ATOM 3837 O O . THR A 1 502 ? 23.875 15.091 -1.766 1.00 59.38 502 THR A O 1
ATOM 3840 N N . ALA A 1 503 ? 21.708 14.551 -1.567 1.00 54.31 503 ALA A N 1
ATOM 3841 C CA . ALA A 1 503 ? 21.625 13.654 -2.722 1.00 54.31 503 ALA A CA 1
ATOM 3842 C C . ALA A 1 503 ? 21.753 14.334 -4.107 1.00 54.31 503 ALA A C 1
ATOM 3844 O O . ALA A 1 503 ? 21.408 13.733 -5.123 1.00 54.31 503 ALA A O 1
ATOM 3845 N N . ALA A 1 504 ? 22.240 15.576 -4.178 1.00 48.53 504 ALA A N 1
ATOM 3846 C CA . ALA A 1 504 ? 22.321 16.360 -5.414 1.00 48.53 504 ALA A CA 1
ATOM 3847 C C . ALA A 1 504 ? 23.551 16.057 -6.301 1.00 48.53 504 ALA A C 1
ATOM 3849 O O . ALA A 1 504 ? 23.783 16.782 -7.269 1.00 48.53 504 ALA A O 1
ATOM 3850 N N . HIS A 1 505 ? 24.344 15.020 -6.015 1.00 47.34 505 HIS A N 1
ATOM 3851 C CA . HIS A 1 505 ? 25.604 14.774 -6.724 1.00 47.34 505 HIS A CA 1
ATOM 3852 C C . HIS A 1 505 ? 25.548 13.520 -7.624 1.00 47.34 505 HIS A C 1
ATOM 3854 O O . HIS A 1 505 ? 25.431 12.401 -7.138 1.00 47.34 505 HIS A O 1
ATOM 3860 N N . ASP A 1 506 ? 25.644 13.766 -8.937 1.00 45.47 506 ASP A N 1
ATOM 3861 C CA . ASP A 1 506 ? 26.037 12.873 -10.045 1.00 45.47 506 ASP A CA 1
ATOM 3862 C C . ASP A 1 506 ? 25.201 11.616 -10.398 1.00 45.47 506 ASP A C 1
ATOM 3864 O O . ASP A 1 506 ? 25.425 10.502 -9.945 1.00 45.47 506 ASP A O 1
ATOM 3868 N N . LEU A 1 507 ? 24.338 11.780 -11.399 1.00 41.97 507 LEU A N 1
ATOM 3869 C CA . LEU A 1 507 ? 23.858 10.794 -12.384 1.00 41.97 507 LEU A CA 1
ATOM 3870 C C . LEU A 1 507 ? 24.015 11.491 -13.742 1.00 41.97 507 LEU A C 1
ATOM 3872 O O . LEU A 1 507 ? 23.818 12.701 -13.871 1.00 41.97 507 LEU A O 1
ATOM 3876 N N . GLN A 1 508 ? 24.376 10.752 -14.777 1.00 38.06 508 GLN A N 1
ATOM 3877 C CA . GLN A 1 508 ? 24.382 11.286 -16.138 1.00 38.06 508 GLN A CA 1
ATOM 3878 C C . GLN A 1 508 ? 23.072 10.890 -16.848 1.00 38.06 508 GLN A C 1
ATOM 3880 O O . GLN A 1 508 ? 22.539 9.822 -16.570 1.00 38.06 508 GLN A O 1
ATOM 3885 N N . GLN A 1 509 ? 22.570 11.821 -17.677 1.00 44.31 509 GLN A N 1
ATOM 3886 C CA . GLN A 1 509 ? 21.425 11.865 -18.629 1.00 44.31 509 GLN A CA 1
ATOM 3887 C C . GLN A 1 509 ? 20.637 10.567 -18.973 1.00 44.31 509 GLN A C 1
ATOM 3889 O O . GLN A 1 509 ? 21.224 9.489 -18.940 1.00 44.31 509 GLN A O 1
ATOM 3894 N N . PRO A 1 510 ? 19.336 10.625 -19.393 1.00 42.28 510 PRO A N 1
ATOM 3895 C CA . PRO A 1 510 ? 18.616 11.746 -20.052 1.00 42.28 510 PRO A CA 1
ATOM 3896 C C . PRO A 1 510 ? 17.703 12.633 -19.179 1.00 42.28 510 PRO A C 1
ATOM 3898 O O . PRO A 1 510 ? 17.495 13.790 -19.529 1.00 42.28 510 PRO A O 1
ATOM 3901 N N . GLU A 1 511 ? 17.209 12.157 -18.035 1.00 55.41 511 GLU A N 1
ATOM 3902 C CA . GLU A 1 511 ? 16.695 13.022 -16.956 1.00 55.41 511 GLU A CA 1
ATOM 3903 C C . GLU A 1 511 ? 17.858 13.238 -15.970 1.00 55.41 511 GLU A C 1
ATOM 3905 O O . GLU A 1 511 ? 18.496 12.269 -15.551 1.00 55.41 511 GLU A O 1
ATOM 3910 N N . THR A 1 512 ? 18.224 14.490 -15.671 1.00 57.94 512 THR A N 1
ATOM 3911 C CA . THR A 1 512 ? 19.395 14.772 -14.821 1.00 57.94 512 THR A CA 1
ATOM 3912 C C . THR A 1 512 ? 19.081 14.470 -13.344 1.00 57.94 512 THR A C 1
ATOM 3914 O O . THR A 1 512 ? 17.934 14.584 -12.918 1.00 57.94 512 THR A O 1
ATOM 3917 N N . PRO A 1 513 ? 20.079 14.147 -12.506 1.00 59.28 513 PRO A N 1
ATOM 3918 C CA . PRO A 1 513 ? 19.934 14.023 -11.047 1.00 59.28 513 PRO A CA 1
ATOM 3919 C C . PRO A 1 513 ? 19.257 15.218 -10.430 1.00 59.28 513 PRO A C 1
ATOM 3921 O O . PRO A 1 513 ? 18.465 15.075 -9.510 1.00 59.28 513 PRO A O 1
ATOM 3924 N N . ALA A 1 514 ? 19.592 16.398 -10.954 1.00 64.19 514 ALA A N 1
ATOM 3925 C CA . ALA A 1 514 ? 19.011 17.651 -10.536 1.00 64.19 514 ALA A CA 1
ATOM 3926 C C . ALA A 1 514 ? 17.495 17.646 -10.767 1.00 64.19 514 ALA A C 1
ATOM 3928 O O . ALA A 1 514 ? 16.767 18.082 -9.885 1.00 64.19 514 ALA A O 1
ATOM 3929 N N . ALA A 1 515 ? 17.013 17.085 -11.882 1.00 78.62 515 ALA A N 1
ATOM 3930 C CA . ALA A 1 515 ? 15.584 16.946 -12.152 1.00 78.62 515 ALA A CA 1
ATOM 3931 C C . ALA A 1 515 ? 14.902 15.976 -11.172 1.00 78.62 515 ALA A C 1
ATOM 3933 O O . ALA A 1 515 ? 13.854 16.306 -10.623 1.00 78.62 515 ALA A O 1
ATOM 3934 N N . PHE A 1 516 ? 15.512 14.822 -10.880 1.00 85.44 516 PHE A N 1
ATOM 3935 C CA . PHE A 1 516 ? 14.972 13.876 -9.894 1.00 85.44 516 PHE A CA 1
ATOM 3936 C C . PHE A 1 516 ? 14.993 14.429 -8.464 1.00 85.44 516 PHE A C 1
ATOM 3938 O O . PHE A 1 516 ? 14.008 14.297 -7.743 1.00 85.44 516 PHE A O 1
ATOM 3945 N N . ALA A 1 517 ? 16.073 15.099 -8.059 1.00 82.94 517 ALA A N 1
ATOM 3946 C CA . ALA A 1 517 ? 16.179 15.755 -6.758 1.00 82.94 517 ALA A CA 1
ATOM 3947 C C . ALA A 1 517 ? 15.184 16.919 -6.625 1.00 82.94 517 ALA A C 1
ATOM 3949 O O . ALA A 1 517 ? 14.541 17.069 -5.585 1.00 82.94 517 ALA A O 1
ATOM 3950 N N . GLN A 1 518 ? 15.016 17.717 -7.685 1.00 84.88 518 GLN A N 1
ATOM 3951 C CA . GLN A 1 518 ? 14.021 18.785 -7.743 1.00 84.88 518 GLN A CA 1
ATOM 3952 C C . GLN A 1 518 ? 12.606 18.216 -7.642 1.00 84.88 518 GLN A C 1
ATOM 3954 O O . GLN A 1 518 ? 11.810 18.729 -6.859 1.00 84.88 518 GLN A O 1
ATOM 3959 N N . LEU A 1 519 ? 12.302 17.141 -8.376 1.00 88.94 519 LEU A N 1
ATOM 3960 C CA . LEU A 1 519 ? 11.011 16.465 -8.307 1.00 88.94 519 LEU A CA 1
ATOM 3961 C C . LEU A 1 519 ? 10.749 15.895 -6.907 1.00 88.94 519 LEU A C 1
ATOM 3963 O O . LEU A 1 519 ? 9.697 16.170 -6.336 1.00 88.94 519 LEU A O 1
ATOM 3967 N N . LEU A 1 520 ? 11.712 15.174 -6.325 1.00 91.06 520 LEU A N 1
ATOM 3968 C CA . LEU A 1 520 ? 11.632 14.625 -4.967 1.00 91.06 520 LEU A CA 1
ATOM 3969 C C . LEU A 1 520 ? 11.330 15.729 -3.943 1.00 91.06 520 LEU A C 1
ATOM 3971 O O . LEU A 1 520 ? 10.399 15.606 -3.148 1.00 91.06 520 LEU A O 1
ATOM 3975 N N . ARG A 1 521 ? 12.083 16.838 -3.985 1.00 90.69 521 ARG A N 1
ATOM 3976 C CA . ARG A 1 521 ? 11.883 17.968 -3.068 1.00 90.69 521 ARG A CA 1
ATOM 3977 C C . ARG A 1 521 ? 10.541 18.660 -3.303 1.00 90.69 521 ARG A C 1
ATOM 3979 O O . ARG A 1 521 ? 9.874 19.005 -2.332 1.00 90.69 521 ARG A O 1
ATOM 3986 N N . ALA A 1 522 ? 10.126 18.843 -4.556 1.00 91.62 522 ALA A N 1
ATOM 3987 C CA . ALA A 1 522 ? 8.833 19.437 -4.885 1.00 91.62 522 ALA A CA 1
ATOM 3988 C C . ALA A 1 522 ? 7.665 18.582 -4.375 1.00 91.62 522 ALA A C 1
ATOM 3990 O O . ALA A 1 522 ? 6.722 19.129 -3.809 1.00 91.62 522 ALA A O 1
ATOM 3991 N N . GLN A 1 523 ? 7.749 17.254 -4.498 1.00 94.62 523 GLN A N 1
ATOM 3992 C CA . GLN A 1 523 ? 6.749 16.339 -3.946 1.00 94.62 523 GLN A CA 1
ATOM 3993 C C . GLN A 1 523 ? 6.706 16.384 -2.414 1.00 94.62 523 GLN A C 1
ATOM 3995 O O . GLN A 1 523 ? 5.620 16.428 -1.841 1.00 94.62 523 GLN A O 1
ATOM 4000 N N . ALA A 1 524 ? 7.866 16.436 -1.751 1.00 95.56 524 ALA A N 1
ATOM 4001 C CA . ALA A 1 524 ? 7.945 16.573 -0.298 1.00 95.56 524 ALA A CA 1
ATOM 4002 C C . ALA A 1 524 ? 7.314 17.882 0.200 1.00 95.56 524 ALA A C 1
ATOM 4004 O O . ALA A 1 524 ? 6.543 17.873 1.158 1.00 95.56 524 ALA A O 1
ATOM 4005 N N . LEU A 1 525 ? 7.605 19.003 -0.469 1.00 95.62 525 LEU A N 1
ATOM 4006 C CA . LEU A 1 525 ? 7.032 20.314 -0.149 1.00 95.62 525 LEU A CA 1
ATOM 4007 C C . LEU A 1 525 ? 5.525 20.367 -0.423 1.00 95.62 525 LEU A C 1
ATOM 4009 O O . LEU A 1 525 ? 4.775 20.929 0.377 1.00 95.62 525 LEU A O 1
ATOM 4013 N N . ALA A 1 526 ? 5.073 19.776 -1.532 1.00 96.12 526 ALA A N 1
ATOM 4014 C CA . ALA A 1 526 ? 3.655 19.667 -1.849 1.00 96.12 526 ALA A CA 1
ATOM 4015 C C . ALA A 1 526 ? 2.917 18.852 -0.782 1.00 96.12 526 ALA A C 1
ATOM 4017 O O . ALA A 1 526 ? 1.873 19.283 -0.302 1.00 96.12 526 ALA A O 1
ATOM 4018 N N . ASP A 1 527 ? 3.460 17.705 -0.370 1.00 96.56 527 ASP A N 1
ATOM 4019 C CA . ASP A 1 527 ? 2.834 16.878 0.662 1.00 96.56 527 ASP A CA 1
ATOM 4020 C C . ASP A 1 527 ? 2.784 17.604 2.014 1.00 96.56 527 ASP A C 1
ATOM 4022 O O . ASP A 1 527 ? 1.714 17.692 2.610 1.00 96.56 527 ASP A O 1
ATOM 4026 N N . ALA A 1 528 ? 3.888 18.238 2.434 1.00 97.69 528 ALA A N 1
ATOM 4027 C CA . ALA A 1 528 ? 3.929 19.084 3.630 1.00 97.69 528 ALA A CA 1
ATOM 4028 C C . ALA A 1 528 ? 2.829 20.154 3.617 1.00 97.69 528 ALA A C 1
ATOM 4030 O O . ALA A 1 528 ? 2.112 20.331 4.601 1.00 97.69 528 ALA A O 1
ATOM 4031 N N . SER A 1 529 ? 2.672 20.830 2.478 1.00 97.62 529 SER A N 1
ATOM 4032 C CA . SER A 1 529 ? 1.693 21.901 2.311 1.00 97.62 529 SER A CA 1
ATOM 4033 C C . SER A 1 529 ? 0.263 21.381 2.412 1.00 97.62 529 SER A C 1
ATOM 4035 O O . SER A 1 529 ? -0.536 21.945 3.153 1.00 97.62 529 SER A O 1
ATOM 4037 N N . VAL A 1 530 ? -0.056 20.265 1.745 1.00 96.94 530 VAL A N 1
ATOM 4038 C CA . VAL A 1 530 ? -1.397 19.669 1.840 1.00 96.94 530 VAL A CA 1
ATOM 4039 C C . VAL A 1 530 ? -1.685 19.189 3.263 1.00 96.94 530 VAL A C 1
ATOM 4041 O O . VAL A 1 530 ? -2.799 19.365 3.743 1.00 96.94 530 VAL A O 1
ATOM 4044 N N . LEU A 1 531 ? -0.708 18.619 3.975 1.00 97.62 531 LEU A N 1
ATOM 4045 C CA . LEU A 1 531 ? -0.900 18.199 5.367 1.00 97.62 531 LEU A CA 1
ATOM 4046 C C . LEU A 1 531 ? -1.249 19.384 6.278 1.00 97.62 531 LEU A C 1
ATOM 4048 O O . LEU A 1 531 ? -2.187 19.267 7.071 1.00 97.62 531 LEU A O 1
ATOM 4052 N N . VAL A 1 532 ? -0.551 20.515 6.132 1.00 97.69 532 VAL A N 1
ATOM 4053 C CA . VAL A 1 532 ? -0.850 21.764 6.858 1.00 97.69 532 VAL A CA 1
ATOM 4054 C C . VAL A 1 532 ? -2.237 22.293 6.493 1.00 97.69 532 VAL A C 1
ATOM 4056 O O . VAL A 1 532 ? -3.036 22.577 7.383 1.00 97.69 532 VAL A O 1
ATOM 4059 N N . GLU A 1 533 ? -2.568 22.358 5.201 1.00 95.81 533 GLU A N 1
ATOM 4060 C CA . GLU A 1 533 ? -3.885 22.801 4.711 1.00 95.81 533 GLU A CA 1
ATOM 4061 C C . GLU A 1 533 ? -5.036 21.912 5.223 1.00 95.81 533 GLU A C 1
ATOM 4063 O O . GLU A 1 533 ? -6.174 22.364 5.334 1.00 95.81 533 GLU A O 1
ATOM 4068 N N . ARG A 1 534 ? -4.742 20.657 5.588 1.00 94.88 534 ARG A N 1
ATOM 4069 C CA . ARG A 1 534 ? -5.676 19.706 6.214 1.00 94.88 534 ARG A CA 1
ATOM 4070 C C . ARG A 1 534 ? -5.653 19.742 7.748 1.00 94.88 534 ARG A C 1
ATOM 4072 O O . ARG A 1 534 ? -6.173 18.826 8.376 1.00 94.88 534 ARG A O 1
ATOM 4079 N N . GLY A 1 535 ? -5.069 20.770 8.363 1.00 94.88 535 GLY A N 1
ATOM 4080 C CA . GLY A 1 535 ? -5.104 20.973 9.815 1.00 94.88 535 GLY A CA 1
ATOM 4081 C C . GLY A 1 535 ? -4.160 20.066 10.609 1.00 94.88 535 GLY A C 1
ATOM 4082 O O . GLY A 1 535 ? -4.395 19.817 11.791 1.00 94.88 535 GLY A O 1
ATOM 4083 N N . ASN A 1 536 ? -3.106 19.542 9.979 1.00 96.94 536 ASN A N 1
ATOM 4084 C CA . ASN A 1 536 ? -2.077 18.762 10.664 1.00 96.94 536 ASN A CA 1
ATOM 4085 C C . ASN A 1 536 ? -0.848 19.614 10.996 1.00 96.94 536 ASN A C 1
ATOM 4087 O O . ASN A 1 536 ? -0.533 20.585 10.309 1.00 96.94 536 ASN A O 1
ATOM 4091 N N . SER A 1 537 ? -0.109 19.219 12.031 1.00 97.81 537 SER A N 1
ATOM 4092 C CA . SER A 1 537 ? 1.155 19.867 12.387 1.00 97.81 537 SER A CA 1
ATOM 4093 C C . SER A 1 537 ? 2.315 19.187 11.671 1.00 97.81 537 SER A C 1
ATOM 4095 O O . SER A 1 537 ? 2.479 17.969 11.764 1.00 97.81 537 SER A O 1
ATOM 4097 N N . VAL A 1 538 ? 3.154 19.972 10.998 1.00 98.62 538 VAL A N 1
ATOM 4098 C CA . VAL A 1 538 ? 4.296 19.463 10.230 1.00 98.62 538 VAL A CA 1
ATOM 4099 C C . VAL A 1 538 ? 5.588 20.079 10.744 1.00 98.62 538 VAL A C 1
ATOM 4101 O O . VAL A 1 538 ? 5.721 21.296 10.739 1.00 98.62 538 VAL A O 1
ATOM 4104 N N . VAL A 1 539 ? 6.558 19.255 11.133 1.00 98.56 539 VAL A N 1
ATOM 4105 C CA . VAL A 1 539 ? 7.951 19.682 11.315 1.00 98.56 539 VAL A CA 1
ATOM 4106 C C . VAL A 1 539 ? 8.746 19.247 10.094 1.00 98.56 539 VAL A C 1
ATOM 4108 O O . VAL A 1 539 ? 8.764 18.065 9.750 1.00 98.56 539 VAL A O 1
ATOM 4111 N N . TRP A 1 540 ? 9.408 20.203 9.450 1.00 97.81 540 TRP A N 1
ATOM 4112 C CA . TRP A 1 540 ? 10.328 19.958 8.346 1.00 97.81 540 TRP A CA 1
ATOM 4113 C C . TRP A 1 540 ? 11.755 19.830 8.875 1.00 97.81 540 TRP A C 1
ATOM 4115 O O . TRP A 1 540 ? 12.236 20.711 9.584 1.00 97.81 540 TRP A O 1
ATOM 4125 N N . ALA A 1 541 ? 12.450 18.757 8.514 1.00 95.94 541 ALA A N 1
ATOM 4126 C CA . ALA A 1 541 ? 13.838 18.529 8.880 1.00 95.94 541 ALA A CA 1
ATOM 4127 C C . ALA A 1 541 ? 14.704 18.310 7.636 1.00 95.94 541 ALA A C 1
ATOM 4129 O O . ALA A 1 541 ? 14.600 17.279 6.968 1.00 95.94 541 ALA A O 1
ATOM 4130 N N . ASP A 1 542 ? 15.607 19.253 7.363 1.00 92.56 542 ASP A N 1
ATOM 4131 C CA . ASP A 1 542 ? 16.663 19.046 6.374 1.00 92.56 542 ASP A CA 1
ATOM 4132 C C . ASP A 1 542 ? 17.808 18.251 7.022 1.00 92.56 542 ASP A C 1
ATOM 4134 O O . ASP A 1 542 ? 18.412 18.672 8.019 1.00 92.56 542 ASP A O 1
ATOM 4138 N N . LEU A 1 543 ? 18.118 17.099 6.432 1.00 87.88 543 LEU A N 1
ATOM 4139 C CA . LEU A 1 543 ? 19.301 16.312 6.750 1.00 87.88 543 LEU A CA 1
ATOM 4140 C C . LEU A 1 543 ? 20.467 16.890 5.943 1.00 87.88 543 LEU A C 1
ATOM 4142 O O . LEU A 1 543 ? 20.494 16.798 4.712 1.00 87.88 543 LEU A O 1
ATOM 4146 N N . ALA A 1 544 ? 21.387 17.553 6.641 1.00 76.19 544 ALA A N 1
ATOM 4147 C CA . ALA A 1 544 ? 22.531 18.244 6.057 1.00 76.19 544 ALA A CA 1
ATOM 4148 C C . ALA A 1 544 ? 23.838 17.635 6.589 1.00 76.19 544 ALA A C 1
ATOM 4150 O O . ALA A 1 544 ? 23.871 17.171 7.731 1.00 76.19 544 ALA A O 1
ATOM 4151 N N . PRO A 1 545 ? 24.941 17.640 5.819 1.00 61.97 545 PRO A N 1
ATOM 4152 C CA . PRO A 1 545 ? 26.228 17.211 6.342 1.00 61.97 545 PRO A CA 1
ATOM 4153 C C . PRO A 1 545 ? 26.643 18.153 7.477 1.00 61.97 545 PRO A C 1
ATOM 4155 O O . PRO A 1 545 ? 26.279 19.333 7.480 1.00 61.97 545 PRO A O 1
ATOM 4158 N N . ALA A 1 546 ? 27.448 17.660 8.421 1.00 55.38 546 ALA A N 1
ATOM 4159 C CA . ALA A 1 546 ? 28.153 18.560 9.327 1.00 55.38 546 ALA A CA 1
ATOM 4160 C C . ALA A 1 546 ? 28.932 19.599 8.489 1.00 55.38 546 ALA A C 1
ATOM 4162 O O . ALA A 1 546 ? 29.488 19.224 7.448 1.00 55.38 546 ALA A O 1
ATOM 4163 N N . PRO A 1 547 ? 28.971 20.885 8.893 1.00 49.31 547 PRO A N 1
ATOM 4164 C CA . PRO A 1 547 ? 29.801 21.864 8.205 1.00 49.31 547 PRO A CA 1
ATOM 4165 C C . PRO A 1 547 ? 31.221 21.303 8.087 1.00 49.31 547 PRO A C 1
ATOM 4167 O O . PRO A 1 547 ? 31.750 20.779 9.071 1.00 49.31 547 PRO A O 1
ATOM 4170 N N . LYS A 1 548 ? 31.836 21.380 6.898 1.00 41.25 548 LYS A N 1
ATOM 4171 C CA . LYS A 1 548 ? 33.273 21.101 6.783 1.00 41.25 548 LYS A CA 1
ATOM 4172 C C . LYS A 1 548 ? 33.974 22.031 7.773 1.00 41.25 548 LYS A C 1
ATOM 4174 O O . LYS A 1 548 ? 33.727 23.235 7.727 1.00 41.25 548 LYS A O 1
ATOM 4179 N N . ALA A 1 549 ? 34.761 21.465 8.689 1.00 39.69 549 ALA A N 1
ATOM 4180 C CA . ALA A 1 549 ? 35.596 22.258 9.582 1.00 39.69 549 ALA A CA 1
ATOM 4181 C C . ALA A 1 549 ? 36.412 23.228 8.714 1.00 39.69 549 ALA A C 1
ATOM 4183 O O . ALA A 1 549 ? 37.005 22.792 7.723 1.00 39.69 549 ALA A O 1
ATOM 4184 N N . ALA A 1 550 ? 36.294 24.519 9.027 1.00 38.81 550 ALA A N 1
ATOM 4185 C CA . ALA A 1 550 ? 36.907 25.608 8.275 1.00 38.81 550 ALA A CA 1
ATOM 4186 C C . ALA A 1 550 ? 38.435 25.536 8.310 1.00 38.81 550 ALA A C 1
ATOM 4188 O O . ALA A 1 550 ? 38.974 25.107 9.359 1.00 38.81 550 ALA A O 1
#

Solvent-accessible surface area (backbone atoms only — not comparable to full-atom values): 28416 Å² total; per-residue (Å²): 133,85,90,80,88,77,81,64,66,71,69,61,73,65,74,66,100,66,85,73,81,51,74,50,55,54,39,24,54,51,43,42,50,53,41,51,76,66,41,42,54,59,38,54,77,69,47,49,21,62,74,60,52,55,96,88,58,56,76,63,55,21,49,52,47,34,47,39,52,42,52,87,61,30,57,64,66,47,57,77,37,49,65,60,52,54,51,49,38,51,52,49,56,73,69,58,51,63,29,38,36,34,29,6,58,28,40,43,24,33,43,44,43,27,34,46,76,56,50,50,25,97,87,26,40,53,58,44,69,49,48,55,56,40,40,63,45,45,52,55,50,51,57,60,43,69,77,59,43,57,35,36,36,45,30,36,56,62,40,68,56,64,66,40,51,52,51,46,54,35,49,42,64,75,51,77,54,28,73,39,30,31,39,34,21,19,76,84,22,55,38,44,54,46,36,62,77,52,50,32,63,43,76,48,67,41,75,76,27,42,37,58,69,56,25,54,70,32,69,69,24,44,53,56,32,46,53,13,40,34,62,58,72,60,39,54,46,37,24,46,55,37,48,56,45,53,60,42,65,52,34,86,77,6,64,14,42,41,52,6,28,43,56,33,18,32,39,77,67,62,18,38,25,34,35,44,44,51,27,87,79,43,47,54,49,50,61,38,47,33,23,40,43,9,33,15,31,12,36,92,50,33,41,41,46,60,31,80,60,83,77,83,69,50,40,68,67,29,27,65,36,40,68,40,33,36,38,39,38,43,23,26,69,93,42,60,75,52,79,57,58,60,36,37,55,72,25,71,46,59,60,47,76,49,68,33,85,44,73,66,46,51,43,16,48,54,42,32,51,53,43,9,36,47,41,20,6,47,75,68,74,29,56,39,74,57,62,77,53,41,53,57,38,56,54,41,21,52,32,39,73,70,68,76,42,80,71,57,87,60,78,41,80,48,78,36,70,46,68,83,49,43,80,76,70,50,61,66,71,69,60,64,56,55,92,92,39,51,43,34,36,44,32,42,50,51,95,42,72,72,48,51,54,50,51,52,53,40,36,52,53,48,19,66,74,56,54,33,77,48,40,77,43,50,43,61,38,30,58,48,20,42,37,19,19,69,51,23,14,55,64,52,30,36,35,42,37,36,37,59,70,70,61,68,73,87,55,78,67,75,61,40,32,60,56,35,42,49,49,52,51,31,44,52,41,21,45,54,25,51,32,40,78,48,56,27,48,34,36,41,31,41,39,38,77,70,78,77,82,129

Foldseek 3Di:
DDDDDDQCQLVFQDPDPDDDDDLLRVLLVVLLVVCLVVLVLVCLVVLQLCLLDDVPDDVVSSVLSSLASCLLVQLVVVVVCVVVLLVVLVVVVVVPAQAEEQQDFFLLQLLLLLLQQFQFDPPAHHYDYHHALQLVQLVVVVVVCVVGQYQYEQEDAQCVPPRSVVSVQFVCVVVVALQSYEYEYAPPHPVQVVSVVSVHNYYHHDHSSHFSLSCCSHCSNVSSNSNSVGPVVLLSVLQVVLSVLCSPSNLSSRLLSSLLSSQLSLQVVQQQEEEEAEFPSRQSVLQSLLQLQQQQFQAQQTGHHYAYDADDDAACLVCQQRVSYEYEAEEEPVGQDDPRVVRCVRNVHNYDYDYHPGSSSVSSVSNSSNSSSCSNCSSSSHHRRDQVLLVQLVVQLVCVVVVNDDFDDAPAEAEDQALVCVVVGDDVDLLQFDDVAAEEEEEADNPDPVVVVRQVVSQNVSCVSNSYGYHYHYPPNCSNGNLSNLQRHRARHEYEYEHEPPSQDDDDDDQGSVNSNSSSVSSSSSSSRSSVVSHYHYYYYYNDHDPDDD

pLDDT: mean 89.16, std 14.21, range [27.64, 98.62]

Radius of gyration: 22.89 Å; Cα contacts (8 Å, |Δi|>4): 1060; chains: 1; bounding box: 67×66×63 Å